Protein AF-A0A8H8MG47-F1 (afdb_monomer_lite)

Structure (mmCIF, N/CA/C/O backbone):
data_AF-A0A8H8MG47-F1
#
_entry.id   AF-A0A8H8MG47-F1
#
loop_
_atom_site.group_PDB
_atom_site.id
_atom_site.type_symbol
_atom_site.label_atom_id
_atom_site.label_alt_id
_atom_site.label_comp_id
_atom_site.label_asym_id
_atom_site.label_entity_id
_atom_site.label_seq_id
_atom_site.pdbx_PDB_ins_code
_atom_site.Cartn_x
_atom_site.Cartn_y
_atom_site.Cartn_z
_atom_site.occupancy
_atom_site.B_iso_or_equiv
_atom_site.auth_seq_id
_atom_site.auth_comp_id
_atom_site.auth_asym_id
_atom_site.auth_atom_id
_atom_site.pdbx_PDB_model_num
ATOM 1 N N . MET A 1 1 ? 45.224 46.228 -30.871 1.00 68.88 1 MET A N 1
ATOM 2 C CA . MET A 1 1 ? 44.628 44.873 -30.761 1.00 68.88 1 MET A CA 1
ATOM 3 C C . MET A 1 1 ? 45.272 44.019 -29.669 1.00 68.88 1 MET A C 1
ATOM 5 O O . MET A 1 1 ? 44.532 43.469 -28.867 1.00 68.88 1 MET A O 1
ATOM 9 N N . TYR A 1 2 ? 46.605 43.960 -29.563 1.00 72.31 2 TYR A N 1
ATOM 10 C CA . TYR A 1 2 ? 47.308 43.119 -28.576 1.00 72.31 2 TYR A CA 1
ATOM 11 C C . TYR A 1 2 ? 46.899 43.365 -27.104 1.00 72.31 2 TYR A C 1
ATOM 13 O O . TYR A 1 2 ? 46.642 42.419 -26.364 1.00 72.31 2 TYR A O 1
ATOM 21 N N . ASN A 1 3 ? 46.709 44.628 -26.699 1.00 82.50 3 ASN A N 1
ATOM 22 C CA . ASN A 1 3 ? 46.303 44.967 -25.325 1.00 82.50 3 ASN A CA 1
ATOM 23 C C . ASN A 1 3 ? 44.902 44.447 -24.946 1.00 82.50 3 ASN A C 1
ATOM 25 O O . ASN A 1 3 ? 44.686 44.065 -23.799 1.00 82.50 3 ASN A O 1
ATOM 29 N N . ASN A 1 4 ? 43.965 44.369 -25.899 1.00 82.62 4 ASN A N 1
ATOM 30 C CA . ASN A 1 4 ? 42.621 43.839 -25.635 1.00 82.62 4 ASN A CA 1
ATOM 31 C C . ASN A 1 4 ? 42.612 42.310 -25.522 1.00 82.62 4 ASN A C 1
ATOM 33 O O . ASN A 1 4 ? 41.868 41.777 -24.702 1.00 82.62 4 ASN A O 1
ATOM 37 N N . LEU A 1 5 ? 43.449 41.605 -26.294 1.00 85.25 5 LEU A N 1
ATOM 38 C CA . LEU A 1 5 ? 43.604 40.154 -26.138 1.00 85.25 5 LEU A CA 1
ATOM 39 C C . LEU A 1 5 ? 44.254 39.801 -24.798 1.00 85.25 5 LEU A C 1
ATOM 41 O O . LEU A 1 5 ? 43.763 38.915 -24.106 1.00 85.25 5 LEU A O 1
ATOM 45 N N . SER A 1 6 ? 45.304 40.528 -24.406 1.00 89.81 6 SER A N 1
ATOM 46 C CA . SER A 1 6 ? 45.971 40.320 -23.115 1.00 89.81 6 SER A CA 1
ATOM 47 C C . SER A 1 6 ? 45.007 40.526 -21.937 1.00 89.81 6 SER A C 1
ATOM 49 O O . SER A 1 6 ? 44.952 39.707 -21.021 1.00 89.81 6 SER A O 1
ATOM 51 N N . LYS A 1 7 ? 44.149 41.556 -22.002 1.00 92.50 7 LYS A N 1
ATOM 52 C CA . LYS A 1 7 ? 43.114 41.791 -20.985 1.00 92.50 7 LYS A CA 1
ATOM 53 C C . LYS A 1 7 ? 42.101 40.641 -20.900 1.00 92.50 7 LYS A C 1
ATOM 55 O O . LYS A 1 7 ? 41.867 40.133 -19.808 1.00 92.50 7 LYS A O 1
ATOM 60 N N . LYS A 1 8 ? 41.564 40.181 -22.038 1.00 92.56 8 LYS A N 1
ATOM 61 C CA . LYS A 1 8 ? 40.614 39.052 -22.074 1.00 92.56 8 LYS A CA 1
ATOM 62 C C . LYS A 1 8 ? 41.235 37.739 -21.589 1.00 92.56 8 LYS A C 1
ATOM 64 O O . LYS A 1 8 ? 40.569 36.967 -20.909 1.00 92.56 8 LYS A O 1
ATOM 69 N N . PHE A 1 9 ? 42.508 37.496 -21.896 1.00 93.06 9 PHE A N 1
ATOM 70 C CA . PHE A 1 9 ? 43.229 36.316 -21.416 1.00 93.06 9 PHE A CA 1
ATOM 71 C C . PHE A 1 9 ? 43.405 36.334 -19.889 1.00 93.06 9 PHE A C 1
ATOM 73 O O . PHE A 1 9 ? 43.187 35.322 -19.226 1.00 93.06 9 PHE A O 1
ATOM 80 N N . ASN A 1 10 ? 43.712 37.499 -19.312 1.00 93.81 10 ASN A N 1
ATOM 81 C CA . ASN A 1 10 ? 43.804 37.659 -17.860 1.00 93.81 10 ASN A CA 1
ATOM 82 C C . ASN A 1 10 ? 42.440 37.504 -17.164 1.00 93.81 10 ASN A C 1
ATOM 84 O O . ASN A 1 10 ? 42.363 36.895 -16.097 1.00 93.81 10 ASN A O 1
ATOM 88 N N . GLU A 1 11 ? 41.360 38.002 -17.771 1.00 94.56 11 GLU A N 1
ATOM 89 C CA . GLU A 1 11 ? 39.991 37.798 -17.277 1.00 94.56 11 GLU A CA 1
ATOM 90 C C . GLU A 1 11 ? 39.598 36.312 -17.310 1.00 94.56 11 GLU A C 1
ATOM 92 O O . GLU A 1 11 ? 39.100 35.789 -16.312 1.00 94.56 11 GLU A O 1
ATOM 97 N N . LEU A 1 12 ? 39.903 35.601 -18.402 1.00 94.50 12 LEU A N 1
ATOM 98 C CA . LEU A 1 12 ? 39.632 34.167 -18.528 1.00 94.50 12 LEU A CA 1
ATOM 99 C C . LEU A 1 12 ? 40.422 33.340 -17.504 1.00 94.50 12 LEU A C 1
ATOM 101 O O . LEU A 1 12 ? 39.848 32.477 -16.841 1.00 94.50 12 LEU A O 1
ATOM 105 N N . ASN A 1 13 ? 41.707 33.647 -17.305 1.00 92.00 13 ASN A N 1
ATOM 106 C CA . ASN A 1 13 ? 42.515 33.004 -16.266 1.00 92.00 13 ASN A CA 1
ATOM 107 C C . ASN A 1 13 ? 41.975 33.293 -14.860 1.00 92.00 13 ASN A C 1
ATOM 109 O O . ASN A 1 13 ? 41.979 32.406 -14.005 1.00 92.00 13 ASN A O 1
ATOM 113 N N . SER A 1 14 ? 41.457 34.500 -14.610 1.00 96.06 14 SER A N 1
ATOM 114 C CA . SER A 1 14 ? 40.820 34.832 -13.332 1.00 96.06 14 SER A CA 1
ATOM 115 C C . SER A 1 14 ? 39.565 33.990 -13.088 1.00 96.06 14 SER A C 1
ATOM 117 O O . SER A 1 14 ? 39.398 33.437 -12.000 1.00 96.06 14 SER A O 1
ATOM 119 N N . VAL A 1 15 ? 38.707 33.838 -14.102 1.00 94.25 15 VAL A N 1
ATOM 120 C CA . VAL A 1 15 ? 37.503 32.995 -14.022 1.00 94.25 15 VAL A CA 1
ATOM 121 C C . VAL A 1 15 ? 37.875 31.525 -13.833 1.00 94.25 15 VAL A C 1
ATOM 123 O O . VAL A 1 15 ? 37.314 30.869 -12.957 1.00 94.25 15 VAL A O 1
ATOM 126 N N . HIS A 1 16 ? 38.863 31.023 -14.578 1.00 93.62 16 HIS A N 1
ATOM 127 C CA . HIS A 1 16 ? 39.346 29.651 -14.439 1.00 93.62 16 HIS A CA 1
ATOM 128 C C . HIS A 1 16 ? 39.862 29.372 -13.021 1.00 93.62 16 HIS A C 1
ATOM 130 O O . HIS A 1 16 ? 39.465 28.391 -12.398 1.00 93.62 16 HIS A O 1
ATOM 136 N N . THR A 1 17 ? 40.656 30.289 -12.461 1.00 92.94 17 THR A N 1
ATOM 137 C CA . THR A 1 17 ? 41.190 30.163 -11.096 1.00 92.94 17 THR A CA 1
ATOM 138 C C . THR A 1 17 ? 40.074 30.185 -10.048 1.00 92.94 17 THR A C 1
ATOM 140 O O . THR A 1 17 ? 40.105 29.406 -9.095 1.00 92.94 17 THR A O 1
ATOM 143 N N . LYS A 1 18 ? 39.048 31.029 -10.224 1.00 94.25 18 LYS A N 1
ATOM 144 C CA . LYS A 1 18 ? 37.872 31.055 -9.337 1.00 94.25 18 LYS A CA 1
ATOM 145 C C . LYS A 1 18 ? 37.065 29.760 -9.406 1.00 94.25 18 LYS A C 1
ATOM 147 O O . LYS A 1 18 ? 36.691 29.238 -8.360 1.00 94.25 18 LYS A O 1
ATOM 152 N N . LEU A 1 19 ? 36.839 29.220 -10.604 1.00 91.38 19 LEU A N 1
ATOM 153 C CA . LEU A 1 19 ? 36.137 27.946 -10.787 1.00 91.38 19 LEU A CA 1
ATOM 154 C C . LEU A 1 19 ? 36.916 26.780 -10.178 1.00 91.38 19 LEU A C 1
ATOM 156 O O . LEU A 1 19 ? 36.342 25.970 -9.456 1.00 91.38 19 LEU A O 1
ATOM 160 N N . GLN A 1 20 ? 38.228 26.732 -10.405 1.00 92.75 20 GLN A N 1
ATOM 161 C CA . GLN A 1 20 ? 39.097 25.719 -9.816 1.00 92.75 20 GLN A CA 1
ATOM 162 C C . GLN A 1 20 ? 39.076 25.800 -8.283 1.00 92.75 20 GLN A C 1
ATOM 164 O O . GLN A 1 20 ? 38.937 24.780 -7.613 1.00 92.75 20 GLN A O 1
ATOM 169 N N . THR A 1 21 ? 39.128 27.011 -7.723 1.00 93.44 21 THR A N 1
ATOM 170 C CA . THR A 1 21 ? 39.057 27.228 -6.269 1.00 93.44 21 THR A CA 1
ATOM 171 C C . THR A 1 21 ? 37.697 26.812 -5.699 1.00 93.44 21 THR A C 1
ATOM 173 O O . THR A 1 21 ? 37.649 26.116 -4.687 1.00 93.44 21 THR A O 1
ATOM 176 N N . GLY A 1 22 ? 36.593 27.169 -6.365 1.00 93.75 22 GLY A N 1
ATOM 177 C CA . GLY A 1 22 ? 35.245 26.755 -5.967 1.00 93.75 22 GLY A CA 1
ATOM 178 C C . GLY A 1 22 ? 35.049 25.239 -6.019 1.00 93.75 22 GLY A C 1
ATOM 179 O O . GLY A 1 22 ? 34.474 24.661 -5.100 1.00 93.75 22 GLY A O 1
ATOM 180 N N . TYR A 1 23 ? 35.594 24.572 -7.040 1.00 91.75 23 TYR A N 1
ATOM 181 C CA . TYR A 1 23 ? 35.574 23.113 -7.138 1.00 91.75 23 TYR A CA 1
ATOM 182 C C . TYR A 1 23 ? 36.336 22.447 -5.982 1.00 91.75 23 TYR A C 1
ATOM 184 O O . TYR A 1 23 ? 35.824 21.510 -5.372 1.00 91.75 23 TYR A O 1
ATOM 192 N N . PHE A 1 24 ? 37.521 22.957 -5.627 1.00 94.38 24 PHE A N 1
ATOM 193 C CA . PHE A 1 24 ? 38.284 22.444 -4.483 1.00 94.38 24 PHE A CA 1
ATOM 194 C C . PHE A 1 24 ? 37.543 22.629 -3.153 1.00 94.38 24 PHE A C 1
ATOM 196 O O . PHE A 1 24 ? 37.484 21.687 -2.365 1.00 94.38 24 PHE A O 1
ATOM 203 N N . GLN A 1 25 ? 36.911 23.785 -2.927 1.00 91.56 25 GLN A N 1
ATOM 204 C CA . GLN A 1 25 ? 36.103 24.028 -1.724 1.00 91.56 25 GLN A CA 1
ATOM 205 C C . GLN A 1 25 ? 34.880 23.100 -1.647 1.00 91.56 25 GLN A C 1
ATOM 207 O O . GLN A 1 25 ? 34.557 22.563 -0.584 1.00 91.56 25 GLN A O 1
ATOM 212 N N . LEU A 1 26 ? 34.208 22.855 -2.776 1.00 91.44 26 LEU A N 1
ATOM 213 C CA . LEU A 1 26 ? 33.082 21.921 -2.837 1.00 91.44 26 LEU A CA 1
ATOM 214 C C . LEU A 1 26 ? 33.531 20.479 -2.541 1.00 91.44 26 LEU A C 1
ATOM 216 O O . LEU A 1 26 ? 32.861 19.738 -1.823 1.00 91.44 26 LEU A O 1
ATOM 220 N N . LEU A 1 27 ? 34.693 20.081 -3.060 1.00 92.50 27 LEU A N 1
ATOM 221 C CA . LEU A 1 27 ? 35.255 18.754 -2.821 1.00 92.50 27 LEU A CA 1
ATOM 222 C C . LEU A 1 27 ? 35.674 18.568 -1.354 1.00 92.50 27 LEU A C 1
ATOM 224 O O . LEU A 1 27 ? 35.433 17.513 -0.766 1.00 92.50 27 LEU A O 1
ATOM 228 N N . GLU A 1 28 ? 36.260 19.598 -0.744 1.00 94.38 28 GLU A N 1
ATOM 229 C CA . GLU A 1 28 ? 36.663 19.592 0.663 1.00 94.38 28 GLU A CA 1
ATOM 230 C C . GLU A 1 28 ? 35.451 19.507 1.601 1.00 94.38 28 GLU A C 1
ATOM 232 O O . GLU A 1 28 ? 35.419 18.658 2.495 1.00 94.38 28 GLU A O 1
ATOM 237 N N . THR A 1 29 ? 34.399 20.290 1.341 1.00 92.31 29 THR A N 1
ATOM 238 C CA . THR A 1 29 ? 33.142 20.224 2.109 1.00 92.31 29 THR A CA 1
ATOM 239 C C . THR A 1 29 ? 32.438 18.873 1.960 1.00 92.31 29 THR A C 1
ATOM 241 O O . THR A 1 29 ? 31.947 18.319 2.948 1.00 92.31 29 THR A O 1
ATOM 244 N N . HIS A 1 30 ? 32.439 18.282 0.761 1.00 91.69 30 HIS A N 1
ATOM 245 C CA . HIS A 1 30 ? 31.907 16.937 0.542 1.00 91.69 30 HIS A CA 1
ATOM 246 C C . HIS A 1 30 ? 32.690 15.870 1.327 1.00 91.69 30 HIS A C 1
ATOM 248 O O . HIS A 1 30 ? 32.088 15.028 1.999 1.00 91.69 30 HIS A O 1
ATOM 254 N N . ASN A 1 31 ? 34.025 15.918 1.297 1.00 92.25 31 ASN A N 1
ATOM 255 C CA . ASN A 1 31 ? 34.874 14.978 2.035 1.00 92.25 31 ASN A CA 1
ATOM 256 C C . ASN A 1 31 ? 34.710 15.115 3.555 1.00 92.25 31 ASN A C 1
ATOM 258 O O . ASN A 1 31 ? 34.648 14.106 4.262 1.00 92.25 31 ASN A O 1
ATOM 262 N N . GLN A 1 32 ? 34.567 16.342 4.058 1.00 93.31 32 GLN A N 1
ATOM 263 C CA . GLN A 1 32 ? 34.290 16.598 5.469 1.00 93.31 32 GLN A CA 1
ATOM 264 C C . GLN A 1 32 ? 32.941 15.998 5.896 1.00 93.31 32 GLN A C 1
ATOM 266 O O . GLN A 1 32 ? 32.869 15.281 6.896 1.00 93.31 32 GLN A O 1
ATOM 271 N N . LYS A 1 33 ? 31.891 16.173 5.086 1.00 89.75 33 LYS A N 1
ATOM 272 C CA . LYS A 1 33 ? 30.570 15.582 5.350 1.00 89.75 33 LYS A CA 1
ATOM 273 C C . LYS A 1 33 ? 30.591 14.049 5.309 1.00 89.75 33 LYS A C 1
ATOM 275 O O . LYS A 1 33 ? 29.915 13.395 6.102 1.00 89.75 33 LYS A O 1
ATOM 280 N N . GLN A 1 34 ? 31.392 13.446 4.425 1.00 88.38 34 GLN A N 1
ATOM 281 C CA . GLN A 1 34 ? 31.594 11.992 4.431 1.00 88.38 34 GLN A CA 1
ATOM 282 C C . GLN A 1 34 ? 32.291 11.501 5.703 1.00 88.38 34 GLN A C 1
ATOM 284 O O . GLN A 1 34 ? 31.900 10.467 6.252 1.00 88.38 34 GLN A O 1
ATOM 289 N N . LYS A 1 35 ? 33.288 12.241 6.195 1.00 94.81 35 LYS A N 1
ATOM 290 C CA . LYS A 1 35 ? 33.984 11.924 7.445 1.00 94.81 35 LYS A CA 1
ATOM 291 C C . LYS A 1 35 ? 33.028 11.955 8.642 1.00 94.81 35 LYS A C 1
ATOM 293 O O . LYS A 1 35 ? 33.004 10.999 9.414 1.00 94.81 35 LYS A O 1
ATOM 298 N N . GLU A 1 36 ? 32.191 12.986 8.742 1.00 92.31 36 GLU A N 1
ATOM 299 C CA . GLU A 1 36 ? 31.167 13.111 9.791 1.00 92.31 36 GLU A CA 1
ATOM 300 C C . GLU A 1 36 ? 30.150 11.961 9.745 1.00 92.31 36 GLU A C 1
ATOM 302 O O . GLU A 1 36 ? 29.851 11.348 10.771 1.00 92.31 36 GLU A O 1
ATOM 307 N N . ASN A 1 37 ? 29.679 11.588 8.551 1.00 88.62 37 ASN A N 1
ATOM 308 C CA . ASN A 1 37 ? 28.780 10.444 8.384 1.00 88.62 37 ASN A CA 1
ATOM 309 C C . ASN A 1 37 ? 29.429 9.121 8.831 1.00 88.62 37 ASN A C 1
ATOM 311 O O . ASN A 1 37 ? 28.786 8.302 9.491 1.00 88.62 37 ASN A O 1
ATOM 315 N N . MET A 1 38 ? 30.707 8.901 8.507 1.00 92.44 38 MET A N 1
ATOM 316 C CA . MET A 1 38 ? 31.443 7.706 8.938 1.00 92.44 38 MET A CA 1
ATOM 317 C C . MET A 1 38 ? 31.629 7.649 10.459 1.00 92.44 38 MET A C 1
ATOM 319 O O . MET A 1 38 ? 31.544 6.571 11.059 1.00 92.44 38 MET A O 1
ATOM 323 N N . GLU A 1 39 ? 31.830 8.797 11.101 1.00 94.25 39 GLU A N 1
ATOM 324 C CA . GLU A 1 39 ? 31.921 8.900 12.556 1.00 94.25 39 GLU A CA 1
ATOM 325 C C . GLU A 1 39 ? 30.572 8.600 13.231 1.00 94.25 39 GLU A C 1
ATOM 327 O O . GLU A 1 39 ? 30.517 7.809 14.177 1.00 94.25 39 GLU A O 1
ATOM 332 N N . GLN A 1 40 ? 29.462 9.112 12.687 1.00 88.88 40 GLN A N 1
ATOM 333 C CA . GLN A 1 40 ? 28.110 8.793 13.165 1.00 88.88 40 GLN A CA 1
ATOM 334 C C . GLN A 1 40 ? 27.781 7.300 13.036 1.00 88.88 40 GLN A C 1
ATOM 336 O O . GLN A 1 40 ? 27.268 6.695 13.981 1.00 88.88 40 GLN A O 1
ATOM 341 N N . ILE A 1 41 ? 28.127 6.675 11.904 1.00 89.81 41 ILE A N 1
ATOM 342 C CA . ILE A 1 41 ? 27.959 5.227 11.700 1.00 89.81 41 ILE A CA 1
ATOM 343 C C . ILE A 1 41 ? 28.773 4.442 12.733 1.00 89.81 41 ILE A C 1
ATOM 345 O O . ILE A 1 41 ? 28.287 3.453 13.286 1.00 89.81 41 ILE A O 1
ATOM 349 N N . THR A 1 42 ? 30.000 4.877 13.016 1.00 93.38 42 THR A N 1
ATOM 350 C CA . THR A 1 42 ? 30.861 4.229 14.013 1.00 93.38 42 THR A CA 1
ATOM 351 C C . THR A 1 42 ? 30.268 4.359 15.415 1.00 93.38 42 THR A C 1
ATOM 353 O O . THR A 1 42 ? 30.189 3.368 16.139 1.00 93.38 42 THR A O 1
ATOM 356 N N . LYS A 1 43 ? 29.747 5.538 15.777 1.00 92.06 43 LYS A N 1
ATOM 357 C CA . LYS A 1 43 ? 29.057 5.770 17.054 1.00 92.06 43 LYS A CA 1
ATOM 358 C C . LYS A 1 43 ? 27.818 4.883 17.208 1.00 92.06 43 LYS A C 1
ATOM 360 O O . LYS A 1 43 ? 27.652 4.252 18.252 1.00 92.06 43 LYS A O 1
ATOM 365 N N . LEU A 1 44 ? 26.995 4.768 16.162 1.00 89.81 44 LEU A N 1
ATOM 366 C CA . LEU A 1 44 ? 25.827 3.881 16.142 1.00 89.81 44 LEU A CA 1
ATOM 367 C C . LEU A 1 44 ? 26.222 2.411 16.304 1.00 89.81 44 LEU A C 1
ATOM 369 O O . LEU A 1 44 ? 25.627 1.707 17.117 1.00 89.81 44 LEU A O 1
ATOM 373 N N . LYS A 1 45 ? 27.261 1.949 15.596 1.00 90.94 45 LYS A N 1
ATOM 374 C CA . LYS A 1 45 ? 27.787 0.585 15.763 1.00 90.94 45 LYS A CA 1
ATOM 375 C C . LYS A 1 45 ? 28.216 0.325 17.204 1.00 90.94 45 LYS A C 1
ATOM 377 O O . LYS A 1 45 ? 27.838 -0.699 17.761 1.00 90.94 45 LYS A O 1
ATOM 382 N N . THR A 1 46 ? 28.938 1.251 17.829 1.00 87.19 46 THR A N 1
ATOM 383 C CA . THR A 1 46 ? 29.360 1.113 19.230 1.00 87.19 46 THR A CA 1
ATOM 384 C C . THR A 1 46 ? 28.166 1.071 20.188 1.00 87.19 46 THR A C 1
ATOM 386 O O . THR A 1 46 ? 28.157 0.260 21.109 1.00 87.19 46 THR A O 1
ATOM 389 N N . MET A 1 47 ? 27.122 1.877 19.961 1.00 83.62 47 MET A N 1
ATOM 390 C CA . MET A 1 47 ? 25.885 1.817 20.757 1.00 83.62 47 MET A CA 1
ATOM 391 C C . MET A 1 47 ? 25.154 0.476 20.604 1.00 83.62 47 MET A C 1
ATOM 393 O O . MET A 1 47 ? 24.675 -0.080 21.593 1.00 83.62 47 MET A O 1
ATOM 397 N N . ILE A 1 48 ? 25.110 -0.078 19.390 1.00 80.00 48 ILE A N 1
ATOM 398 C CA . ILE A 1 48 ? 24.532 -1.403 19.129 1.00 80.00 48 ILE A CA 1
ATOM 399 C C . ILE A 1 48 ? 25.354 -2.484 19.843 1.00 80.00 48 ILE A C 1
ATOM 401 O O . ILE A 1 48 ? 24.809 -3.273 20.605 1.00 80.00 48 ILE A O 1
ATOM 405 N N . VAL A 1 49 ? 26.678 -2.498 19.688 1.00 80.31 49 VAL A N 1
ATOM 406 C CA . VAL A 1 49 ? 27.522 -3.506 20.354 1.00 80.31 49 VAL A CA 1
ATOM 407 C C . VAL A 1 49 ? 27.425 -3.406 21.882 1.00 80.31 49 VAL A C 1
ATOM 409 O O . VAL A 1 49 ? 27.327 -4.431 22.553 1.00 80.31 49 VAL A O 1
ATOM 412 N N . ASN A 1 50 ? 27.375 -2.194 22.442 1.00 72.50 50 ASN A N 1
ATOM 413 C CA . ASN A 1 50 ? 27.246 -1.992 23.887 1.00 72.50 50 ASN A CA 1
ATOM 414 C C . ASN A 1 50 ? 25.860 -2.355 24.440 1.00 72.50 50 ASN A C 1
ATOM 416 O O . ASN A 1 50 ? 25.756 -2.751 25.599 1.00 72.50 50 ASN A O 1
ATOM 420 N N . SER A 1 51 ? 24.797 -2.234 23.642 1.00 73.19 51 SER A N 1
ATOM 421 C CA . SER A 1 51 ? 23.461 -2.700 24.042 1.00 73.19 51 SER A CA 1
ATOM 422 C C . SER A 1 51 ? 23.356 -4.226 23.998 1.00 73.19 51 SER A C 1
ATOM 424 O O . SER A 1 51 ? 22.752 -4.815 24.892 1.00 73.19 51 SER A O 1
ATOM 426 N N . PHE A 1 52 ? 24.028 -4.880 23.046 1.00 65.12 52 PHE A N 1
ATOM 427 C CA . PHE A 1 52 ? 24.096 -6.343 22.982 1.00 65.12 52 PHE A CA 1
ATOM 428 C C . PHE A 1 52 ? 25.003 -6.963 24.057 1.00 65.12 52 PHE A C 1
ATOM 430 O O . PHE A 1 52 ? 24.665 -8.005 24.615 1.00 65.12 52 PHE A O 1
ATOM 437 N N . SER A 1 53 ? 26.133 -6.337 24.402 1.00 51.25 53 SER A N 1
ATOM 438 C CA . SER A 1 53 ? 27.077 -6.908 25.377 1.00 51.25 53 SER A CA 1
ATOM 439 C C . SER A 1 53 ? 26.589 -6.842 26.828 1.00 51.25 53 SER A C 1
ATOM 441 O O . SER A 1 53 ? 27.048 -7.617 27.665 1.00 51.25 53 SER A O 1
ATOM 443 N N . LYS A 1 54 ? 25.624 -5.967 27.138 1.00 54.47 54 LYS A N 1
ATOM 444 C CA . LYS A 1 54 ? 25.098 -5.785 28.501 1.00 54.47 54 LYS A CA 1
ATOM 445 C C . LYS A 1 54 ? 23.906 -6.699 28.841 1.00 54.47 54 LYS A C 1
ATOM 447 O O . LYS A 1 54 ? 23.465 -6.691 29.985 1.00 54.47 54 LYS A O 1
ATOM 452 N N . GLY A 1 55 ? 23.401 -7.487 27.883 1.00 44.94 55 GLY A N 1
ATOM 453 C CA . GLY A 1 55 ? 22.138 -8.236 28.007 1.00 44.94 55 GLY A CA 1
ATOM 454 C C . GLY A 1 55 ? 22.226 -9.765 28.110 1.00 44.94 55 GLY A C 1
ATOM 455 O O . GLY A 1 55 ? 21.189 -10.413 28.238 1.00 44.94 55 GLY A O 1
ATOM 456 N N . HIS A 1 56 ? 23.413 -10.377 28.065 1.00 41.88 56 HIS A N 1
ATOM 457 C CA . HIS A 1 56 ? 23.538 -11.843 28.044 1.00 41.88 56 HIS A CA 1
ATOM 458 C C . HIS A 1 56 ? 24.435 -12.384 29.160 1.00 41.88 56 HIS A C 1
ATOM 460 O O . HIS A 1 56 ? 25.517 -12.909 28.921 1.00 41.88 56 HIS A O 1
ATOM 466 N N . SER A 1 57 ? 23.931 -12.315 30.391 1.00 42.59 57 SER A N 1
ATOM 467 C CA . SER A 1 57 ? 24.206 -13.355 31.386 1.00 42.59 57 SER A CA 1
ATOM 468 C C . SER A 1 57 ? 22.912 -14.141 31.578 1.00 42.59 57 SER A C 1
ATOM 470 O O . SER A 1 57 ? 22.086 -13.822 32.428 1.00 42.59 57 SER A O 1
ATOM 472 N N . ILE A 1 58 ? 22.678 -15.109 30.691 1.00 45.03 58 ILE A N 1
ATOM 473 C CA . ILE A 1 58 ? 21.552 -16.037 30.802 1.00 45.03 58 ILE A CA 1
ATOM 474 C C . ILE A 1 58 ? 22.008 -17.142 31.756 1.00 45.03 58 ILE A C 1
ATOM 476 O O . ILE A 1 58 ? 22.719 -18.067 31.365 1.00 45.03 58 ILE A O 1
ATOM 480 N N . ALA A 1 59 ? 21.641 -17.012 33.032 1.00 40.03 59 ALA A N 1
ATOM 481 C CA . ALA A 1 59 ? 21.712 -18.113 33.979 1.00 40.03 59 ALA A CA 1
ATOM 482 C C . ALA A 1 59 ? 20.683 -19.167 33.550 1.00 40.03 59 ALA A C 1
ATOM 484 O O . ALA A 1 59 ? 19.479 -18.923 33.552 1.00 40.03 59 ALA A O 1
ATOM 485 N N . ASN A 1 60 ? 21.182 -20.319 33.118 1.00 27.83 60 ASN A N 1
ATOM 486 C CA . ASN A 1 60 ? 20.387 -21.429 32.618 1.00 27.83 60 ASN A CA 1
ATOM 487 C C . ASN A 1 60 ? 19.745 -22.163 33.812 1.00 27.83 60 ASN A C 1
ATOM 489 O O . ASN A 1 60 ? 20.333 -23.089 34.367 1.00 27.83 60 ASN A O 1
ATOM 493 N N . THR A 1 61 ? 18.565 -21.732 34.257 1.00 36.53 61 THR A N 1
ATOM 494 C CA . THR A 1 61 ? 17.740 -22.497 35.203 1.00 36.53 61 THR A CA 1
ATOM 495 C C . THR A 1 61 ? 16.816 -23.428 34.427 1.00 36.53 61 THR A C 1
ATOM 497 O O . THR A 1 61 ? 15.786 -23.036 33.886 1.00 36.53 61 THR A O 1
ATOM 500 N N . SER A 1 62 ? 17.206 -24.697 34.363 1.00 31.78 62 SER A N 1
ATOM 501 C CA . SER A 1 62 ? 16.396 -25.789 33.832 1.00 31.78 62 SER A CA 1
ATOM 502 C C . SER A 1 62 ? 15.241 -26.119 34.784 1.00 31.78 62 SER A C 1
ATOM 504 O O . SER A 1 62 ? 15.478 -26.634 35.876 1.00 31.78 62 SER A O 1
ATOM 506 N N . HIS A 1 63 ? 13.999 -25.874 34.358 1.00 31.12 63 HIS A N 1
ATOM 507 C CA . HIS A 1 63 ? 12.802 -26.434 34.989 1.00 31.12 63 HIS A CA 1
ATOM 508 C C . HIS A 1 63 ? 12.257 -27.592 34.152 1.00 31.12 63 HIS A C 1
ATOM 510 O O . HIS A 1 63 ? 11.879 -27.426 32.995 1.00 31.12 63 HIS A O 1
ATOM 516 N N . THR A 1 64 ? 12.212 -28.770 34.766 1.00 33.22 64 THR A N 1
ATOM 517 C CA . THR A 1 64 ? 11.550 -29.968 34.249 1.00 33.22 64 THR A CA 1
ATOM 518 C C . THR A 1 64 ? 10.063 -29.877 34.590 1.00 33.22 64 THR A C 1
ATOM 520 O O . THR A 1 64 ? 9.702 -29.912 35.765 1.00 33.22 64 THR A O 1
ATOM 523 N N . THR A 1 65 ? 9.187 -29.757 33.592 1.00 36.84 65 THR A N 1
ATOM 524 C CA . THR A 1 65 ? 7.731 -29.791 33.803 1.00 36.84 65 THR A CA 1
ATOM 525 C C . THR A 1 65 ? 7.210 -31.189 33.477 1.00 36.84 65 THR A C 1
ATOM 527 O O . THR A 1 65 ? 7.267 -31.637 32.334 1.00 36.84 65 THR A O 1
ATOM 530 N N . ALA A 1 66 ? 6.734 -31.897 34.502 1.00 32.66 66 ALA A N 1
ATOM 531 C CA . ALA A 1 66 ? 6.064 -33.182 34.360 1.00 32.66 66 ALA A CA 1
ATOM 532 C C . ALA A 1 66 ? 4.670 -32.972 33.751 1.00 32.66 66 ALA A C 1
ATOM 534 O O . ALA A 1 66 ? 3.810 -32.321 34.343 1.00 32.66 66 ALA A O 1
ATOM 535 N N . ASN A 1 67 ? 4.466 -33.524 32.557 1.00 28.58 67 ASN A N 1
ATOM 536 C CA . ASN A 1 67 ? 3.196 -33.491 31.846 1.00 28.58 67 ASN A CA 1
ATOM 537 C C . ASN A 1 67 ? 2.218 -34.474 32.510 1.00 28.58 67 ASN A C 1
ATOM 539 O O . ASN A 1 67 ? 2.457 -35.681 32.512 1.00 28.58 67 ASN A O 1
ATOM 543 N N . THR A 1 68 ? 1.120 -33.967 33.067 1.00 34.06 68 THR A N 1
ATOM 544 C CA . THR A 1 68 ? -0.030 -34.781 33.479 1.00 34.06 68 THR A CA 1
ATOM 545 C C . THR A 1 68 ? -1.053 -34.775 32.349 1.00 34.06 68 THR A C 1
ATOM 547 O O . THR A 1 68 ? -1.535 -33.733 31.916 1.00 34.06 68 THR A O 1
ATOM 550 N N . SER A 1 69 ? -1.345 -35.962 31.827 1.00 32.06 69 SER A N 1
ATOM 551 C CA . SER A 1 69 ? -2.301 -36.199 30.751 1.00 32.06 69 SER A CA 1
ATOM 552 C C . SER A 1 69 ? -3.739 -36.180 31.274 1.00 32.06 69 SER A C 1
ATOM 554 O O . SER A 1 69 ? -4.099 -37.034 32.083 1.00 32.06 69 SER A O 1
ATOM 556 N N . PHE A 1 70 ? -4.579 -35.289 30.743 1.00 30.81 70 PHE A N 1
ATOM 557 C CA . PHE A 1 70 ? -6.033 -35.458 30.744 1.00 30.81 70 PHE A CA 1
ATOM 558 C C . PHE A 1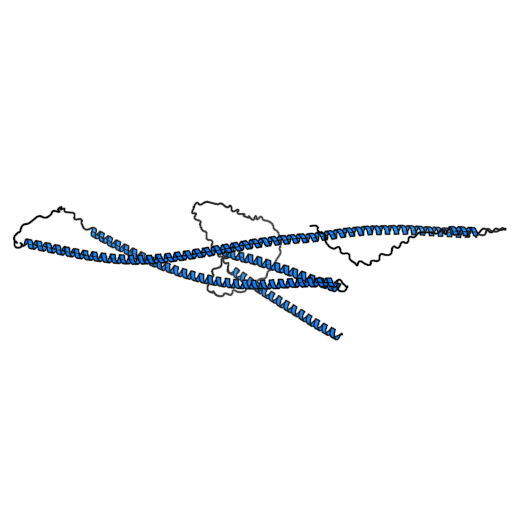 70 ? -6.521 -35.664 29.309 1.00 30.81 70 PHE A C 1
ATOM 560 O O . PHE A 1 70 ? -6.283 -34.845 28.424 1.00 30.81 70 PHE A O 1
ATOM 567 N N . SER A 1 71 ? -7.180 -36.802 29.099 1.00 33.28 71 SER A N 1
ATOM 568 C CA . SER A 1 71 ? -7.829 -37.188 27.851 1.00 33.28 71 SER A CA 1
ATOM 569 C C . SER A 1 71 ? -9.191 -36.504 27.753 1.00 33.28 71 SER A C 1
ATOM 571 O O . SER A 1 71 ? -10.037 -36.686 28.626 1.00 33.28 71 SER A O 1
ATOM 573 N N . THR A 1 72 ? -9.415 -35.741 26.686 1.00 33.19 72 THR A N 1
ATOM 574 C CA . THR A 1 72 ? -10.760 -35.440 26.181 1.00 33.19 72 THR A CA 1
ATOM 575 C C . THR A 1 72 ? -10.767 -35.666 24.677 1.00 33.19 72 THR A C 1
ATOM 577 O O . THR A 1 72 ? -10.000 -35.078 23.919 1.00 33.19 72 THR A O 1
ATOM 580 N N . THR A 1 73 ? -11.607 -36.605 24.266 1.00 41.16 73 THR A N 1
ATOM 581 C CA . THR A 1 73 ? -11.780 -37.072 22.897 1.00 41.16 73 THR A CA 1
ATOM 582 C C . THR A 1 73 ? -12.459 -35.982 22.074 1.00 41.16 73 THR A C 1
ATOM 584 O O . THR A 1 73 ? -13.649 -35.737 22.255 1.00 41.16 73 THR A O 1
ATOM 587 N N . ASN A 1 74 ? -11.739 -35.336 21.154 1.00 30.02 74 ASN A N 1
ATOM 588 C CA . ASN A 1 74 ? -12.391 -34.619 20.063 1.00 30.02 74 ASN A CA 1
ATOM 589 C C . ASN A 1 74 ? -11.528 -34.610 18.791 1.00 30.02 74 ASN A C 1
ATOM 591 O O . ASN A 1 74 ? -10.465 -34.003 18.738 1.00 30.02 74 ASN A O 1
ATOM 595 N N . THR A 1 75 ? -12.015 -35.363 17.806 1.00 32.22 75 THR A N 1
ATOM 596 C CA . THR A 1 75 ? -11.832 -35.265 16.351 1.00 32.22 75 THR A CA 1
ATOM 597 C C . THR A 1 75 ? -10.496 -34.712 15.831 1.00 32.22 75 THR A C 1
ATOM 599 O O . THR A 1 75 ? -10.287 -33.513 15.676 1.00 32.22 75 THR A O 1
ATOM 602 N N . SER A 1 76 ? -9.607 -35.635 15.472 1.00 28.59 76 SER A N 1
ATOM 603 C CA . SER A 1 76 ? -8.318 -35.402 14.825 1.00 28.59 76 SER A CA 1
ATOM 604 C C . SER A 1 76 ? -8.453 -35.117 13.320 1.00 28.59 76 SER A C 1
ATOM 606 O O . SER A 1 76 ? -8.819 -36.013 12.559 1.00 28.59 76 SER A O 1
ATOM 608 N N . TYR A 1 77 ? -8.043 -33.927 12.872 1.00 29.03 77 TYR A N 1
ATOM 609 C CA . TYR A 1 77 ? -7.443 -33.743 11.545 1.00 29.03 77 TYR A CA 1
ATOM 610 C C . TYR A 1 77 ? -5.924 -33.889 11.690 1.00 29.03 77 TYR A C 1
ATOM 612 O O . TYR A 1 77 ? -5.277 -33.096 12.370 1.00 29.03 77 TYR A O 1
ATOM 620 N N . SER A 1 78 ? -5.356 -34.935 11.087 1.00 28.55 78 SER A N 1
ATOM 621 C CA . SER A 1 78 ? -3.909 -35.154 11.040 1.00 28.55 78 SER A CA 1
ATOM 622 C C . SER A 1 78 ? -3.343 -34.494 9.782 1.00 28.55 78 SER A C 1
ATOM 624 O O . SER A 1 78 ? -3.602 -34.955 8.673 1.00 28.55 78 SER A O 1
ATOM 626 N N . ALA A 1 79 ? -2.583 -33.409 9.947 1.00 35.19 79 ALA A N 1
ATOM 627 C CA . ALA A 1 79 ? -1.647 -32.931 8.935 1.00 35.19 79 ALA A CA 1
ATOM 628 C C . ALA A 1 79 ? -0.261 -33.472 9.305 1.00 35.19 79 ALA A C 1
ATOM 630 O O . ALA A 1 79 ? 0.311 -33.110 10.334 1.00 35.19 79 ALA A O 1
ATOM 631 N N . ALA A 1 80 ? 0.239 -34.400 8.491 1.00 30.55 80 ALA A N 1
ATOM 632 C CA . ALA A 1 80 ? 1.555 -34.998 8.646 1.00 30.55 80 ALA A CA 1
ATOM 633 C C . ALA A 1 80 ? 2.638 -33.925 8.463 1.00 30.55 80 ALA A C 1
ATOM 635 O O . ALA A 1 80 ? 2.806 -33.384 7.373 1.00 30.55 80 ALA A O 1
ATOM 636 N N . ASN A 1 81 ? 3.370 -33.626 9.536 1.00 30.19 81 ASN A N 1
ATOM 637 C CA . ASN A 1 81 ? 4.541 -32.762 9.489 1.00 30.19 81 ASN A CA 1
ATOM 638 C C . ASN A 1 81 ? 5.777 -33.642 9.271 1.00 30.19 81 ASN A C 1
ATOM 640 O O . ASN A 1 81 ? 6.160 -34.429 10.138 1.00 30.19 81 ASN A O 1
ATOM 644 N N . THR A 1 82 ? 6.372 -33.544 8.087 1.00 31.61 82 THR A N 1
ATOM 645 C CA . THR A 1 82 ? 7.599 -34.243 7.704 1.00 31.61 82 THR A CA 1
ATOM 646 C C . THR A 1 82 ? 8.800 -33.547 8.345 1.00 31.61 82 THR A C 1
ATOM 648 O O . THR A 1 82 ? 9.214 -32.469 7.925 1.00 31.61 82 THR A O 1
ATOM 651 N N . SER A 1 83 ? 9.379 -34.164 9.373 1.00 31.73 83 SER A N 1
ATOM 652 C CA . SER A 1 83 ? 10.639 -33.726 9.980 1.00 31.73 83 SER A CA 1
ATOM 653 C C . SER A 1 83 ? 11.819 -34.229 9.142 1.00 31.73 83 SER A C 1
ATOM 655 O O . SER A 1 83 ? 12.073 -35.432 9.094 1.00 31.73 83 SER A O 1
ATOM 657 N N . HIS A 1 84 ? 12.572 -33.330 8.507 1.00 29.72 84 HIS A N 1
ATOM 658 C CA . HIS A 1 84 ? 13.887 -33.660 7.954 1.00 29.72 84 HIS A CA 1
ATOM 659 C C . HIS A 1 84 ? 14.962 -33.469 9.030 1.00 29.72 84 HIS A C 1
ATOM 661 O O . HIS A 1 84 ? 15.292 -32.346 9.406 1.00 29.72 84 HIS A O 1
ATOM 667 N N . THR A 1 85 ? 15.517 -34.579 9.516 1.00 29.22 85 THR A N 1
ATOM 668 C CA . THR A 1 85 ? 16.703 -34.603 10.379 1.00 29.22 85 THR A CA 1
ATOM 669 C C . THR A 1 85 ? 17.941 -34.783 9.501 1.00 29.22 85 THR A C 1
ATOM 671 O O . THR A 1 85 ? 18.158 -35.862 8.951 1.00 29.22 85 THR A O 1
ATOM 674 N N . THR A 1 86 ? 18.771 -33.749 9.360 1.00 34.75 86 THR A N 1
ATOM 675 C CA . THR A 1 86 ? 20.063 -33.862 8.666 1.00 34.75 86 THR A CA 1
ATOM 676 C C . THR A 1 86 ? 21.112 -34.381 9.648 1.00 34.75 86 THR A C 1
ATOM 678 O O . THR A 1 86 ? 21.609 -33.645 10.500 1.00 34.75 86 THR A O 1
ATOM 681 N N . ALA A 1 87 ? 21.424 -35.674 9.559 1.00 30.06 87 ALA A N 1
ATOM 682 C CA . ALA A 1 87 ? 22.491 -36.309 10.322 1.00 30.06 87 ALA A CA 1
ATOM 683 C C . ALA A 1 87 ? 23.861 -35.963 9.711 1.00 30.06 87 ALA A C 1
ATOM 685 O O . ALA A 1 87 ? 24.173 -36.356 8.588 1.00 30.06 87 ALA A O 1
ATOM 686 N N . ASN A 1 88 ? 24.691 -35.236 10.462 1.00 30.58 88 ASN A N 1
ATOM 687 C CA . ASN A 1 88 ? 26.093 -35.019 10.116 1.00 30.58 88 ASN A CA 1
ATOM 688 C C . ASN A 1 88 ? 26.897 -36.288 10.410 1.00 30.58 88 ASN A C 1
ATOM 690 O O . ASN A 1 88 ? 27.088 -36.671 11.564 1.00 30.58 88 ASN A O 1
ATOM 694 N N . THR A 1 89 ? 27.386 -36.921 9.347 1.00 32.91 89 THR A N 1
ATOM 695 C CA . THR A 1 89 ? 28.270 -38.085 9.425 1.00 32.91 89 THR A CA 1
ATOM 696 C C . THR A 1 89 ? 29.715 -37.605 9.516 1.00 32.91 89 THR A C 1
ATOM 698 O O . THR A 1 89 ? 30.257 -37.045 8.566 1.00 32.91 89 THR A O 1
ATOM 701 N N . SER A 1 90 ? 30.350 -37.828 10.661 1.00 41.25 90 SER A N 1
ATOM 702 C CA . SER A 1 90 ? 31.791 -37.696 10.856 1.00 41.25 90 SER A CA 1
ATOM 703 C C . SER A 1 90 ? 32.488 -39.025 10.546 1.00 41.25 90 SER A C 1
ATOM 705 O O . SER A 1 90 ? 32.049 -40.087 10.988 1.00 41.25 90 SER A O 1
ATOM 707 N N . LYS A 1 91 ? 33.610 -38.976 9.817 1.00 33.66 91 LYS A N 1
ATOM 708 C CA . LYS A 1 91 ? 34.637 -40.032 9.819 1.00 33.66 91 LYS A CA 1
ATOM 709 C C . LYS A 1 91 ? 36.055 -39.438 9.695 1.00 33.66 91 LYS A C 1
ATOM 711 O O . LYS A 1 91 ? 36.184 -38.321 9.199 1.00 33.66 91 LYS A O 1
ATOM 716 N N . PRO A 1 92 ? 37.092 -40.143 10.199 1.00 44.88 92 PRO A N 1
ATOM 717 C CA . PRO A 1 92 ? 38.342 -39.543 10.675 1.00 44.88 92 PRO A CA 1
ATOM 718 C C . PRO A 1 92 ? 39.571 -39.837 9.786 1.00 44.88 92 PRO A C 1
ATOM 720 O O . PRO A 1 92 ? 39.468 -40.599 8.830 1.00 44.88 92 PRO A O 1
ATOM 723 N N . GLN A 1 93 ? 40.736 -39.337 10.251 1.00 32.59 93 GLN A N 1
ATOM 724 C CA . GLN A 1 93 ? 42.125 -39.751 9.933 1.00 32.59 93 GLN A CA 1
ATOM 725 C C . GLN A 1 93 ? 42.702 -39.233 8.590 1.00 32.59 93 GLN A C 1
ATOM 727 O O . GLN A 1 93 ? 42.012 -39.244 7.588 1.00 32.59 93 GLN A O 1
ATOM 732 N N . LEU A 1 94 ? 43.943 -38.738 8.442 1.00 32.47 94 LEU A N 1
ATOM 733 C CA . LEU A 1 94 ? 45.222 -38.877 9.161 1.00 32.47 94 LEU A CA 1
ATOM 734 C C . LEU A 1 94 ? 46.130 -37.646 8.908 1.00 32.47 94 LEU A C 1
ATOM 736 O O . LEU A 1 94 ? 46.061 -37.003 7.866 1.00 32.47 94 LEU A O 1
ATOM 740 N N . GLN A 1 95 ? 47.026 -37.380 9.860 1.00 39.03 95 GLN A N 1
ATOM 741 C CA . GLN A 1 95 ? 48.205 -36.495 9.782 1.00 39.03 95 GLN A CA 1
ATOM 742 C C . GLN A 1 95 ? 49.442 -37.315 9.317 1.00 39.03 95 GLN A C 1
ATOM 744 O O . GLN A 1 95 ? 49.376 -38.541 9.454 1.00 39.03 95 GLN A O 1
ATOM 749 N N . PRO A 1 96 ? 50.578 -36.724 8.843 1.00 48.25 96 PRO A N 1
ATOM 750 C CA . PRO A 1 96 ? 51.536 -36.085 9.776 1.00 48.25 96 PRO A CA 1
ATOM 751 C C . PRO A 1 96 ? 52.496 -34.972 9.253 1.00 48.25 96 PRO A C 1
ATOM 753 O O . PRO A 1 96 ? 52.884 -34.959 8.093 1.00 48.25 96 PRO A O 1
ATOM 756 N N . ARG A 1 97 ? 53.002 -34.178 10.229 1.00 33.69 97 ARG A N 1
ATOM 757 C CA . ARG A 1 97 ? 54.322 -33.472 10.345 1.00 33.69 97 ARG A CA 1
ATOM 758 C C . ARG A 1 97 ? 54.673 -32.357 9.325 1.00 33.69 97 ARG A C 1
ATOM 760 O O . ARG A 1 97 ? 54.387 -32.485 8.154 1.00 33.69 97 ARG A O 1
ATOM 767 N N . ALA A 1 98 ? 55.356 -31.251 9.660 1.00 31.39 98 ALA A N 1
ATOM 768 C CA . ALA A 1 98 ? 56.207 -30.887 10.801 1.00 31.39 98 ALA A CA 1
ATOM 769 C C . ALA A 1 98 ? 56.251 -29.349 11.030 1.00 31.39 98 ALA A C 1
ATOM 771 O O . ALA A 1 98 ? 56.041 -28.573 10.103 1.00 31.39 98 ALA A O 1
ATOM 772 N N . GLN A 1 99 ? 56.556 -28.929 12.267 1.00 43.56 99 GLN A N 1
ATOM 773 C CA . GLN A 1 99 ? 56.920 -27.550 12.663 1.00 43.56 99 GLN A CA 1
ATOM 774 C C . GLN A 1 99 ? 58.432 -27.273 12.431 1.00 43.56 99 GLN A C 1
ATOM 776 O O . GLN A 1 99 ? 59.143 -28.229 12.103 1.00 43.56 99 GLN A O 1
ATOM 781 N N . PRO A 1 100 ? 58.970 -26.043 12.663 1.00 50.38 100 PRO A N 1
ATOM 782 C CA . PRO A 1 100 ? 59.281 -25.581 14.039 1.00 50.38 100 PRO A CA 1
ATOM 783 C C . PRO A 1 100 ? 59.144 -24.058 14.360 1.00 50.38 100 PRO A C 1
ATOM 785 O O . PRO A 1 100 ? 59.521 -23.204 13.572 1.00 50.38 100 PRO A O 1
ATOM 788 N N . ARG A 1 101 ? 58.734 -23.794 15.621 1.00 32.06 101 ARG A N 1
ATOM 789 C CA . ARG A 1 101 ? 59.259 -22.826 16.636 1.00 32.06 101 ARG A CA 1
ATOM 790 C C . ARG A 1 101 ? 59.136 -21.279 16.483 1.00 32.06 101 ARG A C 1
ATOM 792 O O . ARG A 1 101 ? 59.899 -20.664 15.757 1.00 32.06 101 ARG A O 1
ATOM 799 N N . THR A 1 102 ? 58.229 -20.695 17.300 1.00 36.25 102 THR A N 1
ATOM 800 C CA . THR A 1 102 ? 58.368 -19.700 18.432 1.00 36.25 102 THR A CA 1
ATOM 801 C C . THR A 1 102 ? 59.583 -18.738 18.523 1.00 36.25 102 THR A C 1
ATOM 803 O O . THR A 1 102 ? 60.647 -19.162 18.086 1.00 36.25 102 THR A O 1
ATOM 806 N N . PRO A 1 103 ? 59.531 -17.561 19.235 1.00 52.00 103 PRO A N 1
ATOM 807 C CA . PRO A 1 103 ? 58.726 -17.287 20.455 1.00 52.00 103 PRO A CA 1
ATOM 808 C C . PRO A 1 103 ? 58.129 -15.866 20.719 1.00 52.00 103 PRO A C 1
ATOM 810 O O . PRO A 1 103 ? 58.600 -14.847 20.236 1.00 52.00 103 PRO A O 1
ATOM 813 N N . ALA A 1 104 ? 57.092 -15.886 21.574 1.00 34.06 104 ALA A N 1
ATOM 814 C CA . ALA A 1 104 ? 56.670 -15.003 22.684 1.00 34.06 104 ALA A CA 1
ATOM 815 C C . ALA A 1 104 ? 57.110 -13.523 22.823 1.00 34.06 104 ALA A C 1
ATOM 817 O O . ALA A 1 104 ? 58.298 -13.225 22.877 1.00 34.06 104 ALA A O 1
ATOM 818 N N . GLN A 1 105 ? 56.139 -12.662 23.187 1.00 35.38 105 GLN A N 1
ATOM 819 C CA . GLN A 1 105 ? 56.312 -11.624 24.222 1.00 35.38 105 GLN A CA 1
ATOM 820 C C . GLN A 1 105 ? 54.966 -11.206 24.864 1.00 35.38 105 GLN A C 1
ATOM 822 O O . GLN A 1 105 ? 53.915 -11.295 24.234 1.00 35.38 105 GLN A O 1
ATOM 827 N N . ALA A 1 106 ? 55.006 -10.807 26.140 1.00 34.47 106 ALA A N 1
ATOM 828 C CA . ALA A 1 106 ? 53.888 -10.720 27.084 1.00 34.47 106 ALA A CA 1
ATOM 829 C C . ALA A 1 106 ? 53.574 -9.287 27.589 1.00 34.47 106 ALA A C 1
ATOM 831 O O . ALA A 1 106 ? 54.510 -8.535 27.840 1.00 34.47 106 ALA A O 1
ATOM 832 N N . THR A 1 107 ? 52.279 -9.027 27.893 1.00 37.66 107 THR A N 1
ATOM 833 C CA . THR A 1 107 ? 51.666 -8.093 28.905 1.00 37.66 107 THR A CA 1
ATOM 834 C C . THR A 1 107 ? 51.964 -6.573 28.839 1.00 37.66 107 THR A C 1
ATOM 836 O O . THR A 1 107 ? 52.907 -6.210 28.149 1.00 37.66 107 THR A O 1
ATOM 839 N N . PRO A 1 108 ? 51.244 -5.652 29.555 1.00 47.16 108 PRO A N 1
ATOM 840 C CA . PRO A 1 108 ? 50.127 -5.761 30.539 1.00 47.16 108 PRO A CA 1
ATOM 841 C C . PRO A 1 108 ? 48.869 -4.907 30.158 1.00 47.16 108 PRO A C 1
ATOM 843 O O . PRO A 1 108 ? 48.924 -4.086 29.257 1.00 47.16 108 PRO A O 1
ATOM 846 N N . GLY A 1 109 ? 47.645 -5.095 30.674 1.00 34.94 109 GLY A N 1
ATOM 847 C CA . GLY A 1 109 ? 47.176 -4.914 32.056 1.00 34.94 109 GLY A CA 1
ATOM 848 C C . GLY A 1 109 ? 46.724 -3.462 32.330 1.00 34.94 109 GLY A C 1
ATOM 849 O O . GLY A 1 109 ? 47.556 -2.647 32.713 1.00 34.94 109 GLY A O 1
ATOM 850 N N . VAL A 1 110 ? 45.426 -3.132 32.184 1.00 35.75 110 VAL A N 1
ATOM 851 C CA . VAL A 1 110 ? 44.837 -1.855 32.660 1.00 35.75 110 VAL A CA 1
ATOM 852 C C . VAL A 1 110 ? 43.462 -2.076 33.310 1.00 35.75 110 VAL A C 1
ATOM 854 O O . VAL A 1 110 ? 42.701 -2.962 32.938 1.00 35.75 110 VAL A O 1
ATOM 857 N N . ARG A 1 111 ? 43.243 -1.273 34.353 1.00 34.12 111 ARG A N 1
ATOM 858 C CA . ARG A 1 111 ? 42.372 -1.395 35.526 1.00 34.12 111 ARG A CA 1
ATOM 859 C C . ARG A 1 111 ? 40.862 -1.282 35.281 1.00 34.12 111 ARG A C 1
ATOM 861 O O . ARG A 1 111 ? 40.398 -0.462 34.498 1.00 34.12 111 ARG A O 1
ATOM 868 N N . ASN A 1 112 ? 40.142 -2.016 36.132 1.00 40.41 112 ASN A N 1
ATOM 869 C CA . ASN A 1 112 ? 38.773 -1.759 36.580 1.00 40.41 112 ASN A CA 1
ATOM 870 C C . ASN A 1 112 ? 38.586 -0.313 37.066 1.00 40.41 112 ASN A C 1
ATOM 872 O O . ASN A 1 112 ? 39.357 0.158 37.904 1.00 40.41 112 ASN A O 1
ATOM 876 N N . VAL A 1 113 ? 37.494 0.325 36.639 1.00 34.78 113 VAL A N 1
ATOM 877 C CA . VAL A 1 113 ? 36.897 1.469 37.338 1.00 34.78 113 VAL A CA 1
ATOM 878 C C . VAL A 1 113 ? 35.421 1.170 37.572 1.00 34.78 113 VAL A C 1
ATOM 880 O O . VAL A 1 113 ? 34.619 1.078 36.646 1.00 34.78 113 VAL A O 1
ATOM 883 N N . THR A 1 114 ? 35.102 0.979 38.846 1.00 40.34 114 THR A N 1
ATOM 884 C CA . THR A 1 114 ? 33.765 0.823 39.415 1.00 40.34 114 THR A CA 1
ATOM 885 C C . THR A 1 114 ? 33.054 2.179 39.426 1.00 40.34 114 THR A C 1
ATOM 887 O O . THR A 1 114 ? 33.662 3.196 39.760 1.00 40.34 114 THR A O 1
ATOM 890 N N . SER A 1 115 ? 31.767 2.220 39.084 1.00 34.59 115 SER A N 1
ATOM 891 C CA . SER A 1 115 ? 30.903 3.398 39.257 1.00 34.59 115 SER A CA 1
ATOM 892 C C . SER A 1 115 ? 29.450 2.968 39.538 1.00 34.59 115 SER A C 1
ATOM 894 O O . SER A 1 115 ? 29.091 1.835 39.214 1.00 34.59 115 SER A O 1
ATOM 896 N N . PRO A 1 116 ? 28.664 3.819 40.227 1.00 43.72 116 PRO A N 1
ATOM 897 C CA . PRO A 1 116 ? 27.670 3.428 41.239 1.00 43.72 116 PRO A CA 1
ATOM 898 C C . PRO A 1 116 ? 26.276 3.071 40.677 1.00 43.72 116 PRO A C 1
ATOM 900 O O . PRO A 1 116 ? 26.002 3.352 39.509 1.00 43.72 116 PRO A O 1
ATOM 903 N N . PRO A 1 117 ? 25.383 2.458 41.488 1.00 41.69 117 PRO A N 1
ATOM 904 C CA . PRO A 1 117 ? 24.068 2.017 41.031 1.00 41.69 117 PRO A CA 1
ATOM 905 C C . PRO A 1 117 ? 23.085 3.195 40.941 1.00 41.69 117 PRO A C 1
ATOM 907 O O . PRO A 1 117 ? 23.002 4.019 41.849 1.00 41.69 117 PRO A O 1
ATOM 910 N N . VAL A 1 118 ? 22.323 3.248 39.847 1.00 42.75 118 VAL A N 1
ATOM 911 C CA . VAL A 1 118 ? 21.214 4.191 39.610 1.00 42.75 118 VAL A CA 1
ATOM 912 C C . VAL A 1 118 ? 19.904 3.382 39.580 1.00 42.75 118 VAL A C 1
ATOM 914 O O . VAL A 1 118 ? 19.939 2.235 39.122 1.00 42.75 118 VAL A O 1
ATOM 917 N N . PRO A 1 119 ? 18.769 3.908 40.087 1.00 41.28 119 PRO A N 1
ATOM 918 C CA . PRO A 1 119 ? 17.573 3.117 40.360 1.00 41.28 119 PRO A CA 1
ATOM 919 C C . PRO A 1 119 ? 16.897 2.619 39.083 1.00 41.28 119 PRO A C 1
ATOM 921 O O . PRO A 1 119 ? 16.749 3.346 38.103 1.00 41.28 119 PRO A O 1
ATOM 924 N N . SER A 1 120 ? 16.464 1.366 39.129 1.00 38.09 120 SER A N 1
ATOM 925 C CA . SER A 1 120 ? 15.720 0.667 38.091 1.00 38.09 120 SER A CA 1
ATOM 926 C C . SER A 1 120 ? 14.291 1.198 37.965 1.00 38.09 120 SER A C 1
ATOM 928 O O . SER A 1 120 ? 13.447 0.903 38.810 1.00 38.09 120 SER A O 1
ATOM 930 N N . THR A 1 121 ? 14.001 1.913 36.881 1.00 40.12 121 THR A N 1
ATOM 931 C CA . THR A 1 121 ? 12.645 2.028 36.337 1.00 40.12 121 THR A CA 1
ATOM 932 C C . THR A 1 121 ? 12.426 0.888 35.344 1.00 40.12 121 THR A C 1
ATOM 934 O O . THR A 1 121 ? 13.196 0.684 34.403 1.00 40.12 121 THR A O 1
ATOM 937 N N . SER A 1 122 ? 11.402 0.079 35.606 1.00 46.38 122 SER A N 1
ATOM 938 C CA . SER A 1 122 ? 10.998 -1.065 34.794 1.00 46.38 122 SER A CA 1
ATOM 939 C C . SER A 1 122 ? 10.490 -0.591 33.432 1.00 46.38 122 SER A C 1
ATOM 941 O O . SER A 1 122 ? 9.319 -0.254 33.282 1.00 46.38 122 SER A O 1
ATOM 943 N N . SER A 1 123 ? 11.368 -0.562 32.431 1.00 43.25 123 SER A N 1
ATOM 944 C CA . SER A 1 123 ? 10.945 -0.439 31.037 1.00 43.25 123 SER A CA 1
ATOM 945 C C . SER A 1 123 ? 10.489 -1.811 30.553 1.00 43.25 123 SER A C 1
ATOM 947 O O . SER A 1 123 ? 11.254 -2.774 30.482 1.00 43.25 123 SER A O 1
ATOM 949 N N . GLN A 1 124 ? 9.194 -1.906 30.286 1.00 51.03 124 GLN A N 1
ATOM 950 C CA . GLN A 1 124 ? 8.539 -3.070 29.717 1.00 51.03 124 GLN A CA 1
ATOM 951 C C . GLN A 1 124 ? 9.094 -3.275 28.300 1.00 51.03 124 GLN A C 1
ATOM 953 O O . GLN A 1 124 ? 8.738 -2.572 27.358 1.00 51.03 124 GLN A O 1
ATOM 958 N N . GLY A 1 125 ? 10.070 -4.177 28.177 1.00 45.22 125 GLY A N 1
ATOM 959 C CA . GLY A 1 125 ? 10.795 -4.419 26.934 1.00 45.22 125 GLY A CA 1
ATOM 960 C C . GLY A 1 125 ? 9.861 -4.895 25.827 1.00 45.22 125 GLY A C 1
ATOM 961 O O . GLY A 1 125 ? 9.193 -5.921 25.964 1.00 45.22 125 GLY A O 1
ATOM 962 N N . PHE A 1 126 ? 9.831 -4.152 24.721 1.00 54.97 126 PHE A N 1
ATOM 963 C CA . PHE A 1 126 ? 9.083 -4.511 23.523 1.00 54.97 126 PHE A CA 1
ATOM 964 C C . PHE A 1 126 ? 9.576 -5.868 22.999 1.00 54.97 126 PHE A C 1
ATOM 966 O O . PHE A 1 126 ? 10.731 -6.022 22.594 1.00 54.97 126 PHE A O 1
ATOM 973 N N . ASN A 1 127 ? 8.712 -6.880 23.056 1.00 71.19 127 ASN A N 1
ATOM 974 C CA . ASN A 1 127 ? 9.053 -8.229 22.632 1.00 71.19 127 ASN A CA 1
ATOM 975 C C . ASN A 1 127 ? 9.010 -8.321 21.099 1.00 71.19 127 ASN A C 1
ATOM 977 O O . ASN A 1 127 ? 7.943 -8.497 20.506 1.00 71.19 127 ASN A O 1
ATOM 981 N N . TRP A 1 128 ? 10.181 -8.246 20.465 1.00 72.06 128 TRP A N 1
ATOM 982 C CA . TRP A 1 128 ? 10.360 -8.380 19.014 1.00 72.06 128 TRP A CA 1
ATOM 983 C C . TRP A 1 128 ? 9.917 -9.740 18.447 1.00 72.06 128 TRP A C 1
ATOM 985 O O . TRP A 1 128 ? 9.681 -9.840 17.246 1.00 72.06 128 TRP A O 1
ATOM 995 N N . ASN A 1 129 ? 9.747 -10.763 19.294 1.00 71.88 129 ASN A N 1
ATOM 996 C CA . ASN A 1 129 ? 9.211 -12.065 18.887 1.00 71.88 129 ASN A CA 1
ATOM 997 C C . ASN A 1 129 ? 7.679 -12.156 18.969 1.00 71.88 129 ASN A C 1
ATOM 999 O O . ASN A 1 129 ? 7.120 -13.173 18.550 1.00 71.88 129 ASN A O 1
ATOM 1003 N N . SER A 1 130 ? 6.995 -11.131 19.491 1.00 82.19 130 SER A N 1
ATOM 1004 C CA . SER A 1 130 ? 5.532 -11.050 19.406 1.00 82.19 130 SER A CA 1
ATOM 1005 C C . SER A 1 130 ? 5.087 -10.854 17.956 1.00 82.19 130 SER A C 1
ATOM 1007 O O . SER A 1 130 ? 5.843 -10.346 17.124 1.00 82.19 130 SER A O 1
ATOM 1009 N N . ASP A 1 131 ? 3.853 -11.240 17.637 1.00 70.31 131 ASP A N 1
ATOM 1010 C CA . ASP A 1 131 ? 3.322 -11.073 16.281 1.00 70.31 131 ASP A CA 1
ATOM 1011 C C . ASP A 1 131 ? 3.241 -9.594 15.857 1.00 70.31 131 ASP A C 1
ATOM 1013 O O . ASP A 1 131 ? 3.424 -9.287 14.678 1.00 70.31 131 ASP A O 1
ATOM 1017 N N . GLU A 1 132 ? 3.116 -8.668 16.814 1.00 68.06 132 GLU A N 1
ATOM 1018 C CA . GLU A 1 132 ? 3.230 -7.222 16.578 1.00 68.06 132 GLU A CA 1
ATOM 1019 C C . GLU A 1 132 ? 4.667 -6.821 16.194 1.00 68.06 132 GLU A C 1
ATOM 1021 O O . GLU A 1 132 ? 4.891 -6.106 15.217 1.00 68.06 132 GLU A O 1
ATOM 1026 N N . GLY A 1 133 ? 5.669 -7.370 16.889 1.00 76.50 133 GLY A N 1
ATOM 1027 C CA . GLY A 1 133 ? 7.086 -7.188 16.555 1.00 76.50 133 GLY A CA 1
ATOM 1028 C C . GLY A 1 133 ? 7.451 -7.724 15.167 1.00 76.50 133 GLY A C 1
ATOM 1029 O O . GLY A 1 133 ? 8.196 -7.077 14.428 1.00 76.50 133 GLY A O 1
ATOM 1030 N N . LYS A 1 134 ? 6.865 -8.858 14.760 1.00 80.00 134 LYS A N 1
ATOM 1031 C CA . LYS A 1 134 ? 7.041 -9.416 13.408 1.00 80.00 134 LYS A CA 1
ATOM 1032 C C . LYS A 1 134 ? 6.394 -8.545 12.333 1.00 80.00 134 LYS A C 1
ATOM 1034 O O . LYS A 1 134 ? 6.995 -8.360 11.276 1.00 80.00 134 LYS A O 1
ATOM 1039 N N . ARG A 1 135 ? 5.205 -7.984 12.587 1.00 78.00 135 ARG A N 1
ATOM 1040 C CA . ARG A 1 135 ? 4.525 -7.055 11.665 1.00 78.00 135 ARG A CA 1
ATOM 1041 C C . ARG A 1 135 ? 5.327 -5.776 11.453 1.00 78.00 135 ARG A C 1
ATOM 1043 O O . ARG A 1 135 ? 5.555 -5.382 10.310 1.00 78.00 135 ARG A O 1
ATOM 1050 N N . ILE A 1 136 ? 5.830 -5.186 12.535 1.00 75.50 136 ILE A N 1
ATOM 1051 C CA . ILE A 1 136 ? 6.699 -4.006 12.482 1.00 75.50 136 ILE A CA 1
ATOM 1052 C C . ILE A 1 136 ? 8.005 -4.339 11.741 1.00 75.50 136 ILE A C 1
ATOM 1054 O O . ILE A 1 136 ? 8.423 -3.602 10.847 1.00 75.50 136 ILE A O 1
ATOM 1058 N N . GLY A 1 137 ? 8.615 -5.494 12.024 1.00 76.81 137 GLY A N 1
ATOM 1059 C CA . GLY A 1 137 ? 9.803 -5.973 11.310 1.00 76.81 137 GLY A CA 1
ATOM 1060 C C . GLY A 1 137 ? 9.575 -6.189 9.807 1.00 76.81 137 GLY A C 1
ATOM 1061 O O . GLY A 1 137 ? 10.430 -5.832 8.990 1.00 76.81 137 GLY A O 1
ATOM 1062 N N . ALA A 1 138 ? 8.411 -6.716 9.418 1.00 77.75 138 ALA A N 1
ATOM 1063 C CA . ALA A 1 138 ? 8.022 -6.883 8.019 1.00 77.75 138 ALA A CA 1
ATOM 1064 C C . ALA A 1 138 ? 7.816 -5.530 7.318 1.00 77.75 138 ALA A C 1
ATOM 1066 O O . ALA A 1 138 ? 8.276 -5.358 6.190 1.00 77.75 138 ALA A O 1
ATOM 1067 N N . PHE A 1 139 ? 7.212 -4.551 7.998 1.00 84.50 139 PHE A N 1
ATOM 1068 C CA . PHE A 1 139 ? 7.045 -3.192 7.478 1.00 84.50 139 PHE A CA 1
ATOM 1069 C C . PHE A 1 139 ? 8.394 -2.509 7.216 1.00 84.50 139 PHE A C 1
ATOM 1071 O O . PHE A 1 139 ? 8.623 -1.997 6.120 1.00 84.50 139 PHE A O 1
ATOM 1078 N N . PHE A 1 140 ? 9.337 -2.579 8.162 1.00 78.25 140 PHE A N 1
ATOM 1079 C CA . PHE A 1 140 ? 10.688 -2.039 7.962 1.00 78.25 140 PHE A CA 1
ATOM 1080 C C . PHE A 1 140 ? 11.451 -2.758 6.847 1.00 78.25 140 PHE A C 1
ATOM 1082 O O . PHE A 1 140 ? 12.179 -2.121 6.084 1.00 78.25 140 PHE A O 1
ATOM 1089 N N . SER A 1 141 ? 11.273 -4.074 6.722 1.00 78.44 141 SER A N 1
ATOM 1090 C CA . SER A 1 141 ? 11.889 -4.854 5.645 1.00 78.44 141 SER A CA 1
ATOM 1091 C C . SER A 1 141 ? 11.331 -4.450 4.278 1.00 78.44 141 SER A C 1
ATOM 1093 O O . SER A 1 141 ? 12.108 -4.220 3.353 1.00 78.44 141 SER A O 1
ATOM 1095 N N . LYS A 1 142 ? 10.008 -4.274 4.168 1.00 88.31 142 LYS A N 1
ATOM 1096 C CA . LYS A 1 142 ? 9.334 -3.809 2.949 1.00 88.31 142 LYS A CA 1
ATOM 1097 C C . LYS A 1 142 ? 9.749 -2.382 2.578 1.00 88.31 142 LYS A C 1
ATOM 1099 O O . LYS A 1 142 ? 10.211 -2.160 1.464 1.00 88.31 142 LYS A O 1
ATOM 1104 N N . SER A 1 143 ? 9.712 -1.456 3.534 1.00 84.44 143 SER A N 1
ATOM 1105 C CA . SER A 1 143 ? 10.136 -0.063 3.334 1.00 84.44 143 SER A CA 1
ATOM 1106 C C . SER A 1 143 ? 11.606 0.038 2.901 1.00 84.44 143 SER A C 1
ATOM 1108 O O . SER A 1 143 ? 11.959 0.824 2.023 1.00 84.44 143 SER A O 1
ATOM 1110 N N . LYS A 1 144 ? 12.484 -0.815 3.443 1.00 87.19 144 LYS A N 1
ATOM 1111 C CA . LYS A 1 144 ? 13.894 -0.880 3.035 1.00 87.19 144 LYS A CA 1
ATOM 1112 C C . LYS A 1 144 ? 14.074 -1.397 1.605 1.00 87.19 144 LYS A C 1
ATOM 1114 O O . LYS A 1 144 ? 14.977 -0.931 0.910 1.00 87.19 144 LYS A O 1
ATOM 1119 N N . ILE A 1 145 ? 13.254 -2.353 1.170 1.00 87.69 145 ILE A N 1
ATOM 1120 C CA . ILE A 1 145 ? 13.264 -2.861 -0.209 1.00 87.69 145 ILE A CA 1
ATOM 1121 C C . ILE A 1 145 ? 12.798 -1.763 -1.173 1.00 87.69 145 ILE A C 1
ATOM 1123 O O . ILE A 1 145 ? 13.503 -1.482 -2.139 1.00 87.69 145 ILE A O 1
ATOM 1127 N N . GLU A 1 146 ? 11.689 -1.088 -0.868 1.00 86.69 146 GLU A N 1
ATOM 1128 C CA . GLU A 1 146 ? 11.147 0.013 -1.680 1.00 86.69 146 GLU A CA 1
ATOM 1129 C C . GLU A 1 146 ? 12.135 1.184 -1.786 1.00 86.69 146 GLU A C 1
ATOM 1131 O O . GLU A 1 146 ? 12.429 1.660 -2.881 1.00 86.69 146 GLU A O 1
ATOM 1136 N N . MET A 1 147 ? 12.760 1.583 -0.675 1.00 84.94 147 MET A N 1
ATOM 1137 C CA . MET A 1 147 ? 13.786 2.630 -0.678 1.00 84.94 147 MET A CA 1
ATOM 1138 C C . MET A 1 147 ? 15.010 2.251 -1.529 1.00 84.94 147 MET A C 1
ATOM 1140 O O . MET A 1 147 ? 15.583 3.103 -2.210 1.00 84.94 147 MET A O 1
ATOM 1144 N N . ASN A 1 148 ? 15.430 0.982 -1.513 1.00 86.56 148 ASN A N 1
ATOM 1145 C CA . ASN A 1 148 ? 16.531 0.517 -2.358 1.00 86.56 148 ASN A CA 1
ATOM 1146 C C . ASN A 1 148 ? 16.143 0.471 -3.843 1.00 86.56 148 ASN A C 1
ATOM 1148 O O . ASN A 1 148 ? 16.993 0.760 -4.684 1.00 86.56 148 ASN A O 1
ATOM 1152 N N . ALA A 1 149 ? 14.887 0.147 -4.166 1.00 88.56 149 ALA A N 1
ATOM 1153 C CA . ALA A 1 149 ? 14.375 0.188 -5.534 1.00 88.56 149 ALA A CA 1
ATOM 1154 C C . ALA A 1 149 ? 14.400 1.622 -6.086 1.00 88.56 149 ALA A C 1
ATOM 1156 O O . ALA A 1 149 ? 15.042 1.862 -7.107 1.00 88.56 149 ALA A O 1
ATOM 1157 N N . ILE A 1 150 ? 13.851 2.586 -5.337 1.00 85.88 150 ILE A N 1
ATOM 1158 C CA . ILE A 1 150 ? 13.867 4.015 -5.697 1.00 85.88 150 ILE A CA 1
ATOM 1159 C C . ILE A 1 150 ? 15.307 4.521 -5.861 1.00 85.88 150 ILE A C 1
ATOM 1161 O O . ILE A 1 150 ? 15.637 5.239 -6.803 1.00 85.88 150 ILE A O 1
ATOM 1165 N N . LYS A 1 151 ? 16.214 4.115 -4.965 1.00 89.25 151 LYS A N 1
ATOM 1166 C CA . LYS A 1 151 ? 17.629 4.502 -5.039 1.00 89.25 151 LYS A CA 1
ATOM 1167 C C . LYS A 1 151 ? 18.333 3.951 -6.283 1.00 89.25 151 LYS A C 1
ATOM 1169 O O . LYS A 1 151 ? 19.218 4.617 -6.822 1.00 89.25 151 LYS A O 1
ATOM 1174 N N . ASN A 1 152 ? 17.983 2.742 -6.716 1.00 86.25 152 ASN A N 1
ATOM 1175 C CA . ASN A 1 152 ? 18.529 2.155 -7.936 1.00 86.25 152 ASN A CA 1
ATOM 1176 C C . ASN A 1 152 ? 17.975 2.852 -9.180 1.00 86.25 152 ASN A C 1
ATOM 1178 O O . ASN A 1 152 ? 18.761 3.166 -10.068 1.00 86.25 152 ASN A O 1
ATOM 1182 N N . GLU A 1 153 ? 16.679 3.167 -9.194 1.00 89.00 153 GLU A N 1
ATOM 1183 C CA . GLU A 1 153 ? 16.021 3.897 -10.282 1.00 89.00 153 GLU A CA 1
ATOM 1184 C C . GLU A 1 153 ? 16.616 5.302 -10.471 1.00 89.00 153 GLU A C 1
ATOM 1186 O O . GLU A 1 153 ? 16.947 5.706 -11.586 1.00 89.00 153 GLU A O 1
ATOM 1191 N N . LEU A 1 154 ? 16.890 6.009 -9.368 1.00 87.94 154 LEU A N 1
ATOM 1192 C CA . LEU A 1 154 ? 17.588 7.297 -9.396 1.00 87.94 154 LEU A CA 1
ATOM 1193 C C . LEU A 1 154 ? 19.015 7.179 -9.962 1.00 87.94 154 LEU A C 1
ATOM 1195 O O . LEU A 1 154 ? 19.500 8.065 -10.661 1.00 87.94 154 LEU A O 1
ATOM 1199 N N . ARG A 1 155 ? 19.714 6.075 -9.672 1.00 87.06 155 ARG A N 1
ATOM 1200 C CA . ARG A 1 155 ? 21.068 5.845 -10.190 1.00 87.06 155 ARG A CA 1
ATOM 1201 C C . ARG A 1 155 ? 21.050 5.546 -11.693 1.00 87.06 155 ARG A C 1
ATOM 1203 O O . ARG A 1 155 ? 21.956 5.995 -12.394 1.00 87.06 155 ARG A O 1
ATOM 1210 N N . THR A 1 156 ? 20.047 4.819 -12.188 1.00 88.19 156 THR A N 1
ATOM 1211 C CA . THR A 1 156 ? 19.871 4.562 -13.626 1.00 88.19 156 THR A CA 1
ATOM 1212 C C . THR A 1 156 ? 19.533 5.833 -14.392 1.00 88.19 156 THR A C 1
ATOM 1214 O O . THR A 1 156 ? 20.239 6.147 -15.348 1.00 88.19 156 THR A O 1
ATOM 1217 N N . THR A 1 157 ? 18.570 6.631 -13.922 1.00 84.75 157 THR A N 1
ATOM 1218 C CA . THR A 1 157 ? 18.204 7.899 -14.580 1.00 84.75 157 THR A CA 1
ATOM 1219 C C . THR A 1 157 ? 19.364 8.896 -14.575 1.00 84.75 157 THR A C 1
ATOM 1221 O O . THR A 1 157 ? 19.616 9.589 -15.562 1.00 84.75 157 THR A O 1
ATOM 1224 N N . GLN A 1 158 ? 20.162 8.921 -13.504 1.00 88.44 158 GLN A N 1
ATOM 1225 C CA . GLN A 1 158 ? 21.383 9.722 -13.465 1.00 88.44 158 GLN A CA 1
ATOM 1226 C C . GLN A 1 158 ? 22.446 9.226 -14.462 1.00 88.44 158 GLN A C 1
ATOM 1228 O O . GLN A 1 158 ? 23.119 10.041 -15.095 1.00 88.44 158 GLN A O 1
ATOM 1233 N N . GLY A 1 159 ? 22.581 7.911 -14.652 1.00 90.12 159 GLY A N 1
ATOM 1234 C CA . GLY A 1 159 ? 23.460 7.330 -15.671 1.00 90.12 159 GLY A CA 1
ATOM 1235 C C . GLY A 1 159 ? 23.034 7.683 -17.101 1.00 90.12 159 GLY A C 1
ATOM 1236 O O . GLY A 1 159 ? 23.877 8.024 -17.935 1.00 90.12 159 GLY A O 1
ATOM 1237 N N . GLU A 1 160 ? 21.732 7.668 -17.376 1.00 89.25 160 GLU A N 1
ATOM 1238 C CA . GLU A 1 160 ? 21.160 8.078 -18.664 1.00 89.25 160 GLU A CA 1
ATOM 1239 C C . GLU A 1 160 ? 21.416 9.561 -18.937 1.00 89.25 160 GLU A C 1
ATOM 1241 O O . GLU A 1 160 ? 21.910 9.911 -20.011 1.00 89.25 160 GLU A O 1
ATOM 1246 N N . ARG A 1 161 ? 21.215 10.429 -17.936 1.00 85.06 161 ARG A N 1
ATOM 1247 C CA . ARG A 1 161 ? 21.509 11.866 -18.038 1.00 85.06 161 ARG A CA 1
ATOM 1248 C C . ARG A 1 161 ? 22.973 12.138 -18.378 1.00 85.06 161 ARG A C 1
ATOM 1250 O O . ARG A 1 161 ? 23.262 12.957 -19.246 1.00 85.06 161 ARG A O 1
ATOM 1257 N N . GLU A 1 162 ? 23.910 11.454 -17.726 1.00 89.25 162 GLU A N 1
ATOM 1258 C CA . GLU A 1 162 ? 25.343 11.614 -18.015 1.00 89.25 162 GLU A CA 1
ATOM 1259 C C . GLU A 1 162 ? 25.743 11.032 -19.381 1.00 89.25 162 GLU A C 1
ATOM 1261 O O . GLU A 1 162 ? 26.714 11.469 -20.004 1.00 89.25 162 GLU A O 1
ATOM 1266 N N . THR A 1 163 ? 24.989 10.059 -19.889 1.00 90.25 163 THR A N 1
ATOM 1267 C CA . THR A 1 163 ? 25.186 9.519 -21.240 1.00 90.25 163 THR A CA 1
ATOM 1268 C C . THR A 1 163 ? 24.657 10.487 -22.299 1.00 90.25 163 THR A C 1
ATOM 1270 O O . THR A 1 163 ? 25.370 10.778 -23.259 1.00 90.25 163 THR A O 1
ATOM 1273 N N . LEU A 1 164 ? 23.480 11.078 -22.077 1.00 88.06 164 LEU A N 1
ATOM 1274 C CA . LEU A 1 164 ? 22.922 12.141 -22.916 1.00 88.06 164 LEU A CA 1
ATOM 1275 C C . LEU A 1 164 ? 23.819 13.383 -22.934 1.00 88.06 164 LEU A C 1
ATOM 1277 O O . LEU A 1 164 ? 24.147 13.867 -24.013 1.00 88.06 164 LEU A O 1
ATOM 1281 N N . LYS A 1 165 ? 24.317 13.844 -21.778 1.00 90.94 165 LYS A N 1
ATOM 1282 C CA . LYS A 1 165 ? 25.285 14.956 -21.713 1.00 90.94 165 LYS A CA 1
ATOM 1283 C C . LYS A 1 165 ? 26.531 14.689 -22.553 1.00 90.94 165 LYS A C 1
ATOM 1285 O O . LYS A 1 165 ? 26.955 15.558 -23.310 1.00 90.94 165 LYS A O 1
ATOM 1290 N N . ARG A 1 166 ? 27.110 13.485 -22.454 1.00 89.94 166 ARG A N 1
ATOM 1291 C CA . ARG A 1 166 ? 28.261 13.097 -23.287 1.00 89.94 166 ARG A CA 1
ATOM 1292 C C . ARG A 1 166 ? 27.911 13.106 -24.772 1.00 89.94 166 ARG A C 1
ATOM 1294 O O . ARG A 1 166 ? 28.714 13.581 -25.568 1.00 89.94 166 ARG A O 1
ATOM 1301 N N . ARG A 1 167 ? 26.713 12.642 -25.138 1.00 90.00 167 ARG A N 1
ATOM 1302 C CA . ARG A 1 167 ? 26.262 12.641 -26.531 1.00 90.00 167 ARG A CA 1
ATOM 1303 C C . ARG A 1 167 ? 26.044 14.047 -27.081 1.00 90.00 167 ARG A C 1
ATOM 1305 O O . ARG A 1 167 ? 26.412 14.293 -28.223 1.00 90.00 167 ARG A O 1
ATOM 1312 N N . VAL A 1 168 ? 25.502 14.958 -26.276 1.00 89.31 168 VAL A N 1
ATOM 1313 C CA . VAL A 1 168 ? 25.370 16.375 -26.638 1.00 89.31 168 VAL A CA 1
ATOM 1314 C C . VAL A 1 168 ? 26.751 16.976 -26.886 1.00 89.31 168 VAL A C 1
ATOM 1316 O O . VAL A 1 168 ? 26.974 17.499 -27.967 1.00 89.31 168 VAL A O 1
ATOM 1319 N N . ILE A 1 169 ? 27.712 16.798 -25.972 1.00 87.94 169 ILE A N 1
ATOM 1320 C CA . ILE A 1 169 ? 29.093 17.290 -26.152 1.00 87.94 169 ILE A CA 1
ATOM 1321 C C . ILE A 1 169 ? 29.731 16.733 -27.438 1.00 87.94 169 ILE A C 1
ATOM 1323 O O . ILE A 1 169 ? 30.395 17.460 -28.182 1.00 87.94 169 ILE A O 1
ATOM 1327 N N . GLU A 1 170 ? 29.524 15.447 -27.726 1.00 89.81 170 GLU A N 1
ATOM 1328 C CA . GLU A 1 170 ? 30.029 14.812 -28.946 1.00 89.81 170 GLU A CA 1
ATOM 1329 C C . GLU A 1 170 ? 29.366 15.367 -30.217 1.00 89.81 170 GLU A C 1
ATOM 1331 O O . GLU A 1 170 ? 30.044 15.643 -31.204 1.00 89.81 170 GLU A O 1
ATOM 1336 N N . LEU A 1 171 ? 28.049 15.582 -30.208 1.00 83.75 171 LEU A N 1
ATOM 1337 C CA . LEU A 1 171 ? 27.345 16.182 -31.342 1.00 83.75 171 LEU A CA 1
ATOM 1338 C C . LEU A 1 171 ? 27.739 17.648 -31.540 1.00 83.75 171 LEU A C 1
ATOM 1340 O O . LEU A 1 171 ? 27.948 18.057 -32.678 1.00 83.75 171 LEU A O 1
ATOM 1344 N N . THR A 1 172 ? 27.915 18.418 -30.464 1.00 83.81 172 THR A N 1
ATOM 1345 C CA . THR A 1 172 ? 28.389 19.808 -30.518 1.00 83.81 172 THR A CA 1
ATOM 1346 C C . THR A 1 172 ? 29.792 19.892 -31.122 1.00 83.81 172 THR A C 1
ATOM 1348 O O . THR A 1 172 ? 30.030 20.717 -31.999 1.00 83.81 172 THR A O 1
ATOM 1351 N N . THR A 1 173 ? 30.705 18.991 -30.748 1.00 79.50 173 THR A N 1
ATOM 1352 C CA . THR A 1 173 ? 32.056 18.934 -31.344 1.00 79.50 173 THR A CA 1
ATOM 1353 C C . THR A 1 173 ? 32.039 18.471 -32.808 1.00 79.50 173 THR A C 1
ATOM 1355 O O . THR A 1 173 ? 32.806 18.979 -33.632 1.00 79.50 173 THR A O 1
ATOM 1358 N N . GLN A 1 174 ? 31.132 17.564 -33.186 1.00 76.38 174 GLN A N 1
ATOM 1359 C CA . GLN A 1 174 ? 30.898 17.204 -34.593 1.00 76.38 174 GLN A CA 1
ATOM 1360 C C . GLN A 1 174 ? 30.323 18.375 -35.411 1.00 76.38 174 GLN A C 1
ATOM 1362 O O . GLN A 1 174 ? 30.678 18.550 -36.575 1.00 76.38 174 GLN A O 1
ATOM 1367 N N . LEU A 1 175 ? 29.476 19.204 -34.804 1.00 68.25 175 LEU A N 1
ATOM 1368 C CA . LEU A 1 175 ? 28.909 20.415 -35.402 1.00 68.25 175 LEU A CA 1
ATOM 1369 C C . LEU A 1 175 ? 29.964 21.511 -35.594 1.00 68.25 175 LEU A C 1
ATOM 1371 O O . LEU A 1 175 ? 30.078 22.061 -36.688 1.00 68.25 175 LEU A O 1
ATOM 1375 N N . GLU A 1 176 ? 30.795 21.780 -34.585 1.00 71.94 176 GLU A N 1
ATOM 1376 C CA . GLU A 1 176 ? 31.901 22.742 -34.693 1.00 71.94 176 GLU A CA 1
ATOM 1377 C C . GLU A 1 176 ? 32.899 22.340 -35.786 1.00 71.94 176 GLU A C 1
ATOM 1379 O O . GLU A 1 176 ? 33.362 23.191 -36.549 1.00 71.94 176 GLU A O 1
ATOM 1384 N N . THR A 1 177 ? 33.185 21.040 -35.920 1.00 70.44 177 THR A N 1
ATOM 1385 C CA . THR A 1 177 ? 34.084 20.518 -36.962 1.00 70.44 177 THR A CA 1
ATOM 1386 C C . THR A 1 177 ? 33.455 20.507 -38.359 1.00 70.44 177 THR A C 1
ATOM 1388 O O . THR A 1 177 ? 34.177 20.732 -39.333 1.00 70.44 177 THR A O 1
ATOM 1391 N N . LYS A 1 178 ? 32.129 20.325 -38.479 1.00 59.22 178 LYS A N 1
ATOM 1392 C CA . LYS A 1 178 ? 31.390 20.421 -39.754 1.00 59.22 178 LYS A CA 1
ATOM 1393 C C . LYS A 1 178 ? 31.037 21.848 -40.188 1.00 59.22 178 LYS A C 1
ATOM 1395 O O . LYS A 1 178 ? 30.871 22.060 -41.384 1.00 59.22 178 LYS A O 1
ATOM 1400 N N . SER A 1 179 ? 31.005 22.840 -39.292 1.00 47.72 179 SER A N 1
ATOM 1401 C CA . SER A 1 179 ? 30.672 24.244 -39.632 1.00 47.72 179 SER A CA 1
ATOM 1402 C C . SER A 1 179 ? 31.687 24.962 -40.547 1.00 47.72 179 SER A C 1
ATOM 1404 O O . SER A 1 179 ? 31.533 26.141 -40.853 1.00 47.72 179 SER A O 1
ATOM 1406 N N . LYS A 1 180 ? 32.716 24.253 -41.035 1.00 54.88 180 LYS A N 1
ATOM 1407 C CA . LYS A 1 180 ? 33.633 24.714 -42.090 1.00 54.88 180 LYS A CA 1
ATOM 1408 C C . LYS A 1 180 ? 33.125 24.494 -43.526 1.00 54.88 180 LYS A C 1
ATOM 1410 O O . LYS A 1 180 ? 33.846 24.872 -44.446 1.00 54.88 180 LYS A O 1
ATOM 1415 N N . ALA A 1 181 ? 31.945 23.909 -43.744 1.00 46.94 181 ALA A N 1
ATOM 1416 C CA . ALA A 1 181 ? 31.374 23.735 -45.084 1.00 46.94 181 ALA A CA 1
ATOM 1417 C C . ALA A 1 181 ? 29.876 24.100 -45.129 1.00 46.94 181 ALA A C 1
ATOM 1419 O O . ALA A 1 181 ? 29.114 23.735 -44.236 1.00 46.94 181 ALA A O 1
ATOM 1420 N N . ASP A 1 182 ? 29.505 24.850 -46.169 1.00 58.53 182 ASP A N 1
ATOM 1421 C CA . ASP A 1 182 ? 28.205 25.485 -46.424 1.00 58.53 182 ASP A CA 1
ATOM 1422 C C . ASP A 1 182 ? 26.986 24.535 -46.507 1.00 58.53 182 ASP A C 1
ATOM 1424 O O . ASP A 1 182 ? 27.101 23.337 -46.760 1.00 58.53 182 ASP A O 1
ATOM 1428 N N . ALA A 1 183 ? 25.799 25.143 -46.367 1.00 53.09 183 ALA A N 1
ATOM 1429 C CA . ALA A 1 183 ? 24.433 24.655 -46.636 1.00 53.09 183 ALA A CA 1
ATOM 1430 C C . ALA A 1 183 ? 23.842 23.544 -45.738 1.00 53.09 183 ALA A C 1
ATOM 1432 O O . ALA A 1 183 ? 22.646 23.598 -45.453 1.00 53.09 183 ALA A O 1
ATOM 1433 N N . ASP A 1 184 ? 24.636 22.619 -45.194 1.00 53.97 184 ASP A N 1
ATOM 1434 C CA . ASP A 1 184 ? 24.145 21.604 -44.232 1.00 53.97 184 ASP A CA 1
ATOM 1435 C C . ASP A 1 184 ? 23.912 22.167 -42.813 1.00 53.97 184 ASP A C 1
ATOM 1437 O O . ASP A 1 184 ? 23.273 21.535 -41.967 1.00 53.97 184 ASP A O 1
ATOM 1441 N N . THR A 1 185 ? 24.400 23.378 -42.538 1.00 54.47 185 THR A N 1
ATOM 1442 C CA . THR A 1 185 ? 24.302 24.050 -41.234 1.00 54.47 185 THR A CA 1
ATOM 1443 C C . THR A 1 185 ? 22.870 24.404 -40.840 1.00 54.47 185 THR A C 1
ATOM 1445 O O . THR A 1 185 ? 22.566 24.378 -39.652 1.00 54.47 185 THR A O 1
ATOM 1448 N N . MET A 1 186 ? 21.972 24.650 -41.801 1.00 55.28 186 MET A N 1
ATOM 1449 C CA . MET A 1 186 ? 20.570 24.988 -41.515 1.00 55.28 186 MET A CA 1
ATOM 1450 C C . MET A 1 186 ? 19.819 23.799 -40.896 1.00 55.28 186 MET A C 1
ATOM 1452 O O . MET A 1 186 ? 19.191 23.936 -39.856 1.00 55.28 186 MET A O 1
ATOM 1456 N N . THR A 1 187 ? 20.000 22.592 -41.447 1.00 70.19 187 THR A N 1
ATOM 1457 C CA . THR A 1 187 ? 19.381 21.368 -40.893 1.00 70.19 187 THR A CA 1
ATOM 1458 C C . THR A 1 187 ? 19.948 20.973 -39.530 1.00 70.19 187 THR A C 1
ATOM 1460 O O . THR A 1 187 ? 19.282 20.319 -38.728 1.00 70.19 187 THR A O 1
ATOM 1463 N N . ALA A 1 188 ? 21.192 21.363 -39.252 1.00 69.88 188 ALA A N 1
ATOM 1464 C CA . ALA A 1 188 ? 21.829 21.100 -37.975 1.00 69.88 188 ALA A CA 1
ATOM 1465 C C . ALA A 1 188 ? 21.397 22.110 -36.893 1.00 69.88 188 ALA A C 1
ATOM 1467 O O . ALA A 1 188 ? 21.316 21.724 -35.729 1.00 69.88 188 ALA A O 1
ATOM 1468 N N . ILE A 1 189 ? 21.069 23.350 -37.281 1.00 75.88 189 ILE A N 1
ATOM 1469 C CA . ILE A 1 189 ? 20.428 24.350 -36.413 1.00 75.88 189 ILE A CA 1
ATOM 1470 C C . ILE A 1 189 ? 19.008 23.897 -36.061 1.00 75.88 189 ILE A C 1
ATOM 1472 O O . ILE A 1 189 ? 18.711 23.785 -34.879 1.00 75.88 189 ILE A O 1
ATOM 1476 N N . ASP A 1 190 ? 18.193 23.493 -37.041 1.00 79.25 190 ASP A N 1
ATOM 1477 C CA . ASP A 1 190 ? 16.828 22.998 -36.782 1.00 79.25 190 ASP A CA 1
ATOM 1478 C C . ASP A 1 190 ? 16.829 21.782 -35.835 1.00 79.25 190 ASP A C 1
ATOM 1480 O O . ASP A 1 190 ? 15.986 21.637 -34.949 1.00 79.25 190 ASP A O 1
ATOM 1484 N N . LYS A 1 191 ? 17.822 20.893 -35.981 1.00 81.88 191 LYS A N 1
ATOM 1485 C CA . LYS A 1 191 ? 17.998 19.749 -35.079 1.00 81.88 191 LYS A CA 1
ATOM 1486 C C . LYS A 1 191 ? 18.460 20.164 -33.679 1.00 81.88 191 LYS A C 1
ATOM 1488 O O . LYS A 1 191 ? 18.096 19.498 -32.713 1.00 81.88 191 LYS A O 1
ATOM 1493 N N . ALA A 1 192 ? 19.273 21.212 -33.559 1.00 78.69 192 ALA A N 1
ATOM 1494 C CA . ALA A 1 192 ? 19.667 21.756 -32.264 1.00 78.69 192 ALA A CA 1
ATOM 1495 C C . ALA A 1 192 ? 18.471 22.413 -31.557 1.00 78.69 192 ALA A C 1
ATOM 1497 O O . ALA A 1 192 ? 18.265 22.143 -30.380 1.00 78.69 192 ALA A O 1
ATOM 1498 N N . GLU A 1 193 ? 17.635 23.160 -32.283 1.00 87.69 193 GLU A N 1
ATOM 1499 C CA . GLU A 1 193 ? 16.400 23.755 -31.754 1.00 87.69 193 GLU A CA 1
ATOM 1500 C C . GLU A 1 193 ? 15.406 22.685 -31.271 1.00 87.69 193 GLU A C 1
ATOM 1502 O O . GLU A 1 193 ? 14.818 22.825 -30.198 1.00 87.69 193 GLU A O 1
ATOM 1507 N N . LEU A 1 194 ? 15.266 21.567 -31.998 1.00 86.88 194 LEU A N 1
ATOM 1508 C CA . LEU A 1 194 ? 14.445 20.434 -31.548 1.00 86.88 194 LEU A CA 1
ATOM 1509 C C . LEU A 1 194 ? 14.975 19.831 -30.235 1.00 86.88 194 LEU A C 1
ATOM 1511 O O . LEU A 1 194 ? 14.202 19.557 -29.319 1.00 86.88 194 LEU A O 1
ATOM 1515 N N . LEU A 1 195 ? 16.293 19.642 -30.128 1.00 85.31 195 LEU A N 1
ATOM 1516 C CA . LEU A 1 195 ? 16.917 19.110 -28.914 1.00 85.31 195 LEU A CA 1
ATOM 1517 C C . LEU A 1 195 ? 16.817 20.090 -27.734 1.00 85.31 195 LEU A C 1
ATOM 1519 O O . LEU A 1 195 ? 16.674 19.649 -26.597 1.00 85.31 195 LEU A O 1
ATOM 1523 N N . GLU A 1 196 ? 16.869 21.401 -27.980 1.00 89.19 196 GLU A N 1
ATOM 1524 C CA . GLU A 1 196 ? 16.618 22.419 -26.953 1.00 89.19 196 GLU A CA 1
ATOM 1525 C C . GLU A 1 196 ? 15.169 22.371 -26.457 1.00 89.19 196 GLU A C 1
ATOM 1527 O O . GLU A 1 196 ? 14.945 22.405 -25.248 1.00 89.19 196 GLU A O 1
ATOM 1532 N N . ALA A 1 197 ? 14.193 22.194 -27.354 1.00 89.38 197 ALA A N 1
ATOM 1533 C CA . ALA A 1 197 ? 12.791 22.030 -26.972 1.00 89.38 197 ALA A CA 1
ATOM 1534 C C . ALA A 1 197 ? 12.553 20.757 -26.135 1.00 89.38 197 ALA A C 1
ATOM 1536 O O . ALA A 1 197 ? 11.825 20.794 -25.143 1.00 89.38 197 ALA A O 1
ATOM 1537 N N . GLU A 1 198 ? 13.195 19.640 -26.490 1.00 90.56 198 GLU A N 1
ATOM 1538 C CA . GLU A 1 198 ? 13.139 18.402 -25.698 1.00 90.56 198 GLU A CA 1
ATOM 1539 C C . GLU A 1 198 ? 13.803 18.562 -24.321 1.00 90.56 198 GLU A C 1
ATOM 1541 O O . GLU A 1 198 ? 13.299 18.045 -23.322 1.00 90.56 198 GLU A O 1
ATOM 1546 N N . LEU A 1 199 ? 14.921 19.291 -24.239 1.00 89.50 199 LEU A N 1
ATOM 1547 C CA . LEU A 1 199 ? 15.570 19.598 -22.963 1.00 89.50 199 LEU A CA 1
ATOM 1548 C C . LEU A 1 199 ? 14.698 20.491 -22.077 1.00 89.50 199 LEU A C 1
ATOM 1550 O O . LEU A 1 199 ? 14.668 20.280 -20.864 1.00 89.50 199 LEU A O 1
ATOM 1554 N N . GLU A 1 200 ? 13.979 21.446 -22.663 1.00 93.00 200 GLU A N 1
ATOM 1555 C CA . GLU A 1 200 ? 13.049 22.303 -21.931 1.00 93.00 200 GLU A CA 1
ATOM 1556 C C . GLU A 1 200 ? 11.861 21.499 -21.374 1.00 93.00 200 GLU A C 1
ATOM 1558 O O . GLU A 1 200 ? 11.556 21.614 -20.188 1.00 93.00 200 GLU A O 1
ATOM 1563 N N . ASP A 1 201 ? 11.255 20.600 -22.162 1.00 91.69 201 ASP A N 1
ATOM 1564 C CA . ASP A 1 201 ? 10.197 19.697 -21.668 1.00 91.69 201 ASP A CA 1
ATOM 1565 C C . ASP A 1 201 ? 10.695 18.798 -20.523 1.00 91.69 201 ASP A C 1
ATOM 1567 O O . ASP A 1 201 ? 10.027 18.633 -19.497 1.00 91.69 201 ASP A O 1
ATOM 1571 N N . LEU A 1 202 ? 11.909 18.251 -20.653 1.00 90.25 202 LEU A N 1
ATOM 1572 C CA . LEU A 1 202 ? 12.522 17.448 -19.596 1.00 90.25 202 LEU A CA 1
ATOM 1573 C C . LEU A 1 202 ? 12.782 18.258 -18.320 1.00 90.25 202 LEU A C 1
ATOM 1575 O O . LEU A 1 202 ? 12.592 17.718 -17.228 1.00 90.25 202 LEU A O 1
ATOM 1579 N N . ASN A 1 203 ? 13.179 19.528 -18.431 1.00 91.69 203 ASN A N 1
ATOM 1580 C CA . ASN A 1 203 ? 13.346 20.409 -17.274 1.00 91.69 203 ASN A CA 1
ATOM 1581 C C . ASN A 1 203 ? 12.001 20.699 -16.595 1.00 91.69 203 ASN A C 1
ATOM 1583 O O . ASN A 1 203 ? 11.895 20.536 -15.384 1.00 91.69 203 ASN A O 1
ATOM 1587 N N . VAL A 1 204 ? 10.946 21.003 -17.358 1.00 93.88 204 VAL A N 1
ATOM 1588 C CA . VAL A 1 204 ? 9.591 21.210 -16.809 1.00 93.88 204 VAL A CA 1
ATOM 1589 C C . VAL A 1 204 ? 9.093 19.963 -16.070 1.00 93.88 204 VAL A C 1
ATOM 1591 O O . VAL A 1 204 ? 8.502 20.048 -14.989 1.00 93.88 204 VAL A O 1
ATOM 1594 N N . ARG A 1 205 ? 9.348 18.774 -16.623 1.00 91.81 205 ARG A N 1
ATOM 1595 C CA . ARG A 1 205 ? 9.009 17.503 -15.968 1.00 91.81 205 ARG A CA 1
ATOM 1596 C C . ARG A 1 205 ? 9.835 17.261 -14.706 1.00 91.81 205 ARG A C 1
ATOM 1598 O O . ARG A 1 205 ? 9.298 16.706 -13.748 1.00 91.81 205 ARG A O 1
ATOM 1605 N N . LEU A 1 206 ? 11.106 17.662 -14.693 1.00 90.56 206 LEU A N 1
ATOM 1606 C CA . LEU A 1 206 ? 11.966 17.572 -13.514 1.00 90.56 206 LEU A CA 1
ATOM 1607 C C . LEU A 1 206 ? 11.462 18.489 -12.395 1.00 90.56 206 LEU A C 1
ATOM 1609 O O . LEU A 1 206 ? 11.280 18.006 -11.281 1.00 90.56 206 LEU A O 1
ATOM 1613 N N . ASP A 1 207 ? 11.149 19.747 -12.703 1.00 92.69 207 ASP A N 1
ATOM 1614 C CA . ASP A 1 207 ? 10.611 20.711 -11.737 1.00 92.69 207 ASP A CA 1
ATOM 1615 C C . ASP A 1 207 ? 9.298 20.210 -11.121 1.00 92.69 207 ASP A C 1
ATOM 1617 O O . ASP A 1 207 ? 9.082 20.297 -9.909 1.00 92.69 207 ASP A O 1
ATOM 1621 N N . LYS A 1 208 ? 8.432 19.601 -11.941 1.00 92.94 208 LYS A N 1
ATOM 1622 C CA . LYS A 1 208 ? 7.208 18.960 -11.453 1.00 92.94 208 LYS A CA 1
ATOM 1623 C C . LYS A 1 208 ? 7.508 17.794 -10.505 1.00 92.94 208 LYS A C 1
ATOM 1625 O O . LYS A 1 208 ? 6.918 17.725 -9.432 1.00 92.94 208 LYS A O 1
ATOM 1630 N N . CYS A 1 209 ? 8.436 16.907 -10.864 1.00 86.94 209 CYS A N 1
ATOM 1631 C CA . CYS A 1 209 ? 8.849 15.801 -9.996 1.00 86.94 209 CYS A CA 1
ATOM 1632 C C . CYS A 1 209 ? 9.463 16.289 -8.674 1.00 86.94 209 CYS A C 1
ATOM 1634 O O . CYS A 1 209 ? 9.226 15.680 -7.633 1.00 86.94 209 CYS A O 1
ATOM 1636 N N . GLU A 1 210 ? 10.247 17.368 -8.693 1.00 92.31 210 GLU A N 1
ATOM 1637 C CA . GLU A 1 210 ? 10.812 17.969 -7.482 1.00 92.31 210 GLU A CA 1
ATOM 1638 C C . GLU A 1 210 ? 9.718 18.575 -6.592 1.00 92.31 210 GLU A C 1
ATOM 1640 O O . GLU A 1 210 ? 9.730 18.353 -5.379 1.00 92.31 210 GLU A O 1
ATOM 1645 N N . SER A 1 211 ? 8.727 19.249 -7.188 1.00 93.44 211 SER A N 1
ATOM 1646 C CA . SER A 1 211 ? 7.543 19.750 -6.481 1.00 93.44 211 SER A CA 1
ATOM 1647 C C . SER A 1 211 ? 6.724 18.620 -5.847 1.00 93.44 211 SER A C 1
ATOM 1649 O O . SER A 1 211 ? 6.357 18.713 -4.676 1.00 93.44 211 SER A O 1
ATOM 1651 N N . ASP A 1 212 ? 6.461 17.538 -6.585 1.00 90.00 212 ASP A N 1
ATOM 1652 C CA . ASP A 1 212 ? 5.714 16.376 -6.086 1.00 90.00 212 ASP A CA 1
ATOM 1653 C C . ASP A 1 212 ? 6.478 15.667 -4.950 1.00 90.00 212 ASP A C 1
ATOM 1655 O O . ASP A 1 212 ? 5.888 15.225 -3.961 1.00 90.00 212 ASP A O 1
ATOM 1659 N N . LEU A 1 213 ? 7.810 15.596 -5.048 1.00 89.44 213 LEU A N 1
ATOM 1660 C CA . LEU A 1 213 ? 8.666 15.024 -4.009 1.00 89.44 213 LEU A CA 1
ATOM 1661 C C . LEU A 1 213 ? 8.637 15.870 -2.731 1.00 89.44 213 LEU A C 1
ATOM 1663 O O . LEU A 1 213 ? 8.577 15.315 -1.630 1.00 89.44 213 LEU A O 1
ATOM 1667 N N . GLU A 1 214 ? 8.669 17.196 -2.855 1.00 93.94 214 GLU A N 1
ATOM 1668 C CA . GLU A 1 214 ? 8.587 18.090 -1.702 1.00 93.94 214 GLU A CA 1
ATOM 1669 C C . GLU A 1 214 ? 7.197 18.039 -1.047 1.00 93.94 214 GLU A C 1
ATOM 1671 O O . GLU A 1 214 ? 7.114 17.944 0.178 1.00 93.94 214 GLU A O 1
ATOM 1676 N N . ALA A 1 215 ? 6.120 17.951 -1.837 1.00 92.25 215 ALA A N 1
ATOM 1677 C CA . ALA A 1 215 ? 4.766 17.713 -1.331 1.00 92.25 215 ALA A CA 1
ATOM 1678 C C . ALA A 1 215 ? 4.664 16.384 -0.553 1.00 92.25 215 ALA A C 1
ATOM 1680 O O . ALA A 1 215 ? 4.168 16.343 0.577 1.00 92.25 215 ALA A O 1
ATOM 1681 N N . ALA A 1 216 ? 5.234 15.300 -1.089 1.00 88.50 216 ALA A N 1
ATOM 1682 C CA . ALA A 1 216 ? 5.272 14.009 -0.401 1.00 88.50 216 ALA A CA 1
ATOM 1683 C C . ALA A 1 216 ? 6.096 14.058 0.902 1.00 88.50 216 ALA A C 1
ATOM 1685 O O . ALA A 1 216 ? 5.768 13.389 1.886 1.00 88.50 216 ALA A O 1
ATOM 1686 N N . ARG A 1 217 ? 7.169 14.861 0.951 1.00 91.31 217 ARG A N 1
ATOM 1687 C CA . ARG A 1 217 ? 7.947 15.081 2.182 1.00 91.31 217 ARG A CA 1
ATOM 1688 C C . ARG A 1 217 ? 7.148 15.837 3.236 1.00 91.31 217 ARG A C 1
ATOM 1690 O O . ARG A 1 217 ? 7.244 15.473 4.412 1.00 91.31 217 ARG A O 1
ATOM 1697 N N . THR A 1 218 ? 6.377 16.849 2.842 1.00 94.56 218 THR A N 1
ATOM 1698 C CA . THR A 1 218 ? 5.511 17.584 3.772 1.00 94.56 218 THR A CA 1
ATOM 1699 C C . THR A 1 218 ? 4.415 16.685 4.335 1.00 94.56 218 THR A C 1
ATOM 1701 O O . THR A 1 218 ? 4.283 16.607 5.555 1.00 94.56 218 THR A O 1
ATOM 1704 N N . GLU A 1 219 ? 3.744 15.889 3.496 1.00 92.69 219 GLU A N 1
ATOM 1705 C CA . GLU A 1 219 ? 2.735 14.916 3.943 1.00 92.69 219 GLU A CA 1
ATOM 1706 C C . GLU A 1 219 ? 3.330 13.872 4.900 1.00 92.69 219 GLU A C 1
ATOM 1708 O O . GLU A 1 219 ? 2.756 13.557 5.942 1.00 92.69 219 GLU A O 1
ATOM 1713 N N . LEU A 1 220 ? 4.530 13.362 4.602 1.00 88.44 220 LEU A N 1
ATOM 1714 C CA . LEU A 1 220 ? 5.221 12.413 5.475 1.00 88.44 220 LEU A CA 1
ATOM 1715 C C . LEU A 1 220 ? 5.592 13.042 6.828 1.00 88.44 220 LEU A C 1
ATOM 1717 O O . LEU A 1 220 ? 5.561 12.357 7.854 1.00 88.44 220 LEU A O 1
ATOM 1721 N N . SER A 1 221 ? 5.944 14.329 6.851 1.00 93.69 221 SER A N 1
ATOM 1722 C CA . SER A 1 221 ? 6.199 15.072 8.089 1.00 93.69 221 SER A CA 1
ATOM 1723 C C . SER A 1 221 ? 4.924 15.254 8.918 1.00 93.69 221 SER A C 1
ATOM 1725 O O . SER A 1 221 ? 4.945 15.031 10.129 1.00 93.69 221 SER A O 1
ATOM 1727 N N . GLU A 1 222 ? 3.805 15.596 8.278 1.00 94.75 222 GLU A N 1
ATOM 1728 C CA . GLU A 1 222 ? 2.498 15.727 8.933 1.00 94.75 222 GLU A CA 1
ATOM 1729 C C . GLU A 1 222 ? 2.013 14.392 9.505 1.00 94.75 222 GLU A C 1
ATOM 1731 O O . GLU A 1 222 ? 1.636 14.318 10.676 1.00 94.75 222 GLU A O 1
ATOM 1736 N N . LEU A 1 223 ? 2.110 13.305 8.731 1.00 89.00 223 LEU A N 1
ATOM 1737 C CA . LEU A 1 223 ? 1.759 11.961 9.193 1.00 89.00 223 LEU A CA 1
ATOM 1738 C C . LEU A 1 223 ? 2.625 11.515 10.375 1.00 89.00 223 LEU A C 1
ATOM 1740 O O . LEU A 1 223 ? 2.113 10.897 11.308 1.00 89.00 223 LEU A O 1
ATOM 1744 N N . LYS A 1 224 ? 3.919 11.857 10.385 1.00 91.88 224 LYS A N 1
ATOM 1745 C CA . LYS A 1 224 ? 4.793 11.604 11.542 1.00 91.88 224 LYS A CA 1
ATOM 1746 C C . LYS A 1 224 ? 4.349 12.378 12.779 1.00 91.88 224 LYS A C 1
ATOM 1748 O O . LYS A 1 224 ? 4.321 11.791 13.858 1.00 91.88 224 LYS A O 1
ATOM 1753 N N . SER A 1 225 ? 3.987 13.653 12.629 1.00 94.69 225 SER A N 1
ATOM 1754 C CA . SER A 1 225 ? 3.448 14.455 13.735 1.00 94.69 225 SER A CA 1
ATOM 1755 C C . SER A 1 225 ? 2.157 13.841 14.275 1.00 94.69 225 SER A C 1
ATOM 1757 O O . SER A 1 225 ? 2.023 13.635 15.479 1.00 94.69 225 SER A O 1
ATOM 1759 N N . ARG A 1 226 ? 1.239 13.449 13.384 1.00 94.69 226 ARG A N 1
ATOM 1760 C CA . ARG A 1 226 ? -0.028 12.828 13.774 1.00 94.69 226 ARG A CA 1
ATOM 1761 C C . ARG A 1 226 ? 0.165 11.480 14.467 1.00 94.69 226 ARG A C 1
ATOM 1763 O O . ARG A 1 226 ? -0.558 11.168 15.408 1.00 94.69 226 ARG A O 1
ATOM 1770 N N . ASN A 1 227 ? 1.138 10.685 14.026 1.00 85.62 227 ASN A N 1
ATOM 1771 C CA . ASN A 1 227 ? 1.447 9.415 14.673 1.00 85.62 227 ASN A CA 1
ATOM 1772 C C . ASN A 1 227 ? 2.014 9.625 16.087 1.00 85.62 227 ASN A C 1
ATOM 1774 O O . ASN A 1 227 ? 1.608 8.924 17.006 1.00 85.62 227 ASN A O 1
ATOM 1778 N N . ALA A 1 228 ? 2.871 10.633 16.283 1.00 92.06 228 ALA A N 1
ATOM 1779 C CA . ALA A 1 228 ? 3.373 10.998 17.609 1.00 92.06 228 ALA A CA 1
ATOM 1780 C C . ALA A 1 228 ? 2.250 11.484 18.551 1.00 92.06 228 ALA A C 1
ATOM 1782 O O . ALA A 1 228 ? 2.237 11.129 19.728 1.00 92.06 228 ALA A O 1
ATOM 1783 N N . GLU A 1 229 ? 1.277 12.247 18.040 1.00 93.75 229 GLU A N 1
ATOM 1784 C CA . GLU A 1 229 ? 0.085 12.643 18.807 1.00 93.75 229 GLU A CA 1
ATOM 1785 C C . GLU A 1 229 ? -0.762 11.436 19.228 1.00 93.75 229 GLU A C 1
ATOM 1787 O O . GLU A 1 229 ? -1.170 11.344 20.383 1.00 93.75 229 GLU A O 1
ATOM 1792 N N . LEU A 1 230 ? -1.010 10.497 18.309 1.00 90.31 230 LEU A N 1
ATOM 1793 C CA . LEU A 1 230 ? -1.770 9.280 18.605 1.00 90.31 230 LEU A CA 1
ATOM 1794 C C . LEU A 1 230 ? -1.035 8.369 19.596 1.00 90.31 230 LEU A C 1
ATOM 1796 O O . LEU A 1 230 ? -1.673 7.722 20.424 1.00 90.31 230 LEU A O 1
ATOM 1800 N N . GLU A 1 231 ? 0.294 8.304 19.538 1.00 89.75 231 GLU A N 1
ATOM 1801 C CA . GLU A 1 231 ? 1.103 7.595 20.535 1.00 89.75 231 GLU A CA 1
ATOM 1802 C C . GLU A 1 231 ? 0.955 8.229 21.926 1.00 89.75 231 GLU A C 1
ATOM 1804 O O . GLU A 1 231 ? 0.729 7.506 22.897 1.00 89.75 231 GLU A O 1
ATOM 1809 N N . ALA A 1 232 ? 0.983 9.563 22.025 1.00 95.50 232 ALA A N 1
ATOM 1810 C CA . ALA A 1 232 ? 0.750 10.273 23.284 1.00 95.50 232 ALA A CA 1
ATOM 1811 C C . ALA A 1 232 ? -0.684 10.078 23.818 1.00 95.50 232 ALA A C 1
ATOM 1813 O O . ALA A 1 232 ? -0.877 9.873 25.018 1.00 95.50 232 ALA A O 1
ATOM 1814 N N . GLU A 1 233 ? -1.693 10.093 22.940 1.00 95.81 233 GLU A N 1
ATOM 1815 C CA . GLU A 1 233 ? -3.089 9.830 23.309 1.00 95.81 233 GLU A CA 1
ATOM 1816 C C . GLU A 1 233 ? -3.276 8.394 23.824 1.00 95.81 233 GLU A C 1
ATOM 1818 O O . GLU A 1 233 ? -3.920 8.185 24.853 1.00 95.81 233 GLU A O 1
ATOM 1823 N N . ASN A 1 234 ? -2.671 7.406 23.159 1.00 86.69 234 ASN A N 1
ATOM 1824 C CA . ASN A 1 234 ? -2.713 6.010 23.598 1.00 86.69 234 ASN A CA 1
ATOM 1825 C C . ASN A 1 234 ? -2.051 5.812 24.966 1.00 86.69 234 ASN A C 1
ATOM 1827 O O . ASN A 1 234 ? -2.566 5.049 25.783 1.00 86.69 234 ASN A O 1
ATOM 1831 N N . GLU A 1 235 ? -0.931 6.487 25.230 1.00 94.38 235 GLU A N 1
ATOM 1832 C CA . GLU A 1 235 ? -0.263 6.395 26.530 1.00 94.38 235 GLU A CA 1
ATOM 1833 C C . GLU A 1 235 ? -1.119 7.021 27.640 1.00 94.38 235 GLU A C 1
ATOM 1835 O O . GLU A 1 235 ? -1.343 6.392 28.672 1.00 94.38 235 GLU A O 1
ATOM 1840 N N . SER A 1 236 ? -1.731 8.182 27.385 1.00 96.12 236 SER A N 1
ATOM 1841 C CA . SER A 1 236 ? -2.684 8.793 28.322 1.00 96.12 236 SER A CA 1
ATOM 1842 C C . SER A 1 236 ? -3.901 7.895 28.596 1.00 96.12 236 SER A C 1
ATOM 1844 O O . SER A 1 236 ? -4.361 7.782 29.735 1.00 96.12 236 SER A O 1
ATOM 1846 N N . GLN A 1 237 ? -4.420 7.205 27.574 1.00 90.25 237 GLN A N 1
ATOM 1847 C CA . GLN A 1 237 ? -5.509 6.241 27.754 1.00 90.25 237 GLN A CA 1
ATOM 1848 C C . GLN A 1 237 ? -5.079 5.019 28.576 1.00 90.25 237 GLN A C 1
ATOM 1850 O O . GLN A 1 237 ? -5.869 4.532 29.386 1.00 90.25 237 GLN A O 1
ATOM 1855 N N . ARG A 1 238 ? -3.843 4.531 28.412 1.00 91.88 238 ARG A N 1
ATOM 1856 C CA . ARG A 1 238 ? -3.296 3.443 29.239 1.00 91.88 238 ARG A CA 1
ATOM 1857 C C . ARG A 1 238 ? -3.170 3.851 30.698 1.00 91.88 238 ARG A C 1
ATOM 1859 O O . ARG A 1 238 ? -3.644 3.110 31.553 1.00 91.88 238 ARG A O 1
ATOM 1866 N N . GLU A 1 239 ? -2.636 5.040 30.973 1.00 95.88 239 GLU A N 1
ATOM 1867 C CA . GLU A 1 239 ? -2.561 5.580 32.336 1.00 95.88 239 GLU A CA 1
ATOM 1868 C C . GLU A 1 239 ? -3.950 5.657 32.985 1.00 95.88 239 GLU A C 1
ATOM 1870 O O . GLU A 1 239 ? -4.128 5.264 34.139 1.00 95.88 239 GLU A O 1
ATOM 1875 N N . LYS A 1 240 ? -4.964 6.097 32.227 1.00 96.44 240 LYS A N 1
ATOM 1876 C CA . LYS A 1 240 ? -6.351 6.126 32.705 1.00 96.44 240 LYS A CA 1
ATOM 1877 C C . LYS A 1 240 ? -6.898 4.726 32.998 1.00 96.44 240 LYS A C 1
ATOM 1879 O O . LYS A 1 240 ? -7.520 4.527 34.037 1.00 96.44 240 LYS A O 1
ATOM 1884 N N . LEU A 1 241 ? -6.651 3.751 32.121 1.00 93.19 241 LEU A N 1
ATOM 1885 C CA . LEU A 1 241 ? -7.079 2.364 32.333 1.00 93.19 241 LEU A CA 1
ATOM 1886 C C . LEU A 1 241 ? -6.391 1.715 33.540 1.00 93.19 241 LEU A C 1
ATOM 1888 O O . LEU A 1 241 ? -7.026 0.943 34.259 1.00 93.19 241 LEU A O 1
ATOM 1892 N N . ASP A 1 242 ? -5.119 2.026 33.784 1.00 94.12 242 ASP A N 1
ATOM 1893 C CA . ASP A 1 242 ? -4.399 1.545 34.963 1.00 94.12 242 ASP A CA 1
ATOM 1894 C C . ASP A 1 242 ? -4.926 2.196 36.250 1.00 94.12 242 ASP A C 1
ATOM 1896 O O . ASP A 1 242 ? -5.093 1.506 37.262 1.00 94.12 242 ASP A O 1
ATOM 1900 N N . ALA A 1 243 ? -5.283 3.484 36.206 1.00 95.44 243 ALA A N 1
ATOM 1901 C CA . ALA A 1 243 ? -5.969 4.158 37.307 1.00 95.44 243 ALA A CA 1
ATOM 1902 C C . ALA A 1 243 ? -7.340 3.519 37.596 1.00 95.44 243 ALA A C 1
ATOM 1904 O O . ALA A 1 243 ? -7.621 3.160 38.742 1.00 95.44 243 ALA A O 1
ATOM 1905 N N . ASP A 1 244 ? -8.158 3.288 36.565 1.00 93.50 244 ASP A N 1
ATOM 1906 C CA . ASP A 1 244 ? -9.463 2.629 36.695 1.00 93.50 244 ASP A CA 1
ATOM 1907 C C . ASP A 1 244 ? -9.317 1.196 37.237 1.00 93.50 244 ASP A C 1
ATOM 1909 O O . ASP A 1 244 ? -10.079 0.764 38.107 1.00 93.50 244 ASP A O 1
ATOM 1913 N N . ARG A 1 245 ? -8.294 0.454 36.787 1.00 94.56 245 ARG A N 1
ATOM 1914 C CA . ARG A 1 245 ? -7.972 -0.880 37.314 1.00 94.56 245 ARG A CA 1
ATOM 1915 C C . ARG A 1 245 ? -7.599 -0.822 38.796 1.00 94.56 245 ARG A C 1
ATOM 1917 O O . ARG A 1 245 ? -8.058 -1.678 39.550 1.00 94.56 245 ARG A O 1
ATOM 1924 N N . SER A 1 246 ? -6.815 0.168 39.223 1.00 96.12 246 SER A N 1
ATOM 1925 C CA . SER A 1 246 ? -6.482 0.362 40.640 1.00 96.12 246 SER A CA 1
ATOM 1926 C C . SER A 1 246 ? -7.735 0.617 41.479 1.00 96.12 246 SER A C 1
ATOM 1928 O O . SER A 1 246 ? -7.926 -0.035 42.505 1.00 96.12 246 SER A O 1
ATOM 1930 N N . VAL A 1 247 ? -8.625 1.502 41.017 1.00 96.00 247 VAL A N 1
ATOM 1931 C CA . VAL A 1 247 ? -9.902 1.797 41.692 1.00 96.00 247 VAL A CA 1
ATOM 1932 C C . VAL A 1 247 ? -10.770 0.540 41.802 1.00 96.00 247 VAL A C 1
ATOM 1934 O O . VAL A 1 247 ? -11.350 0.273 42.855 1.00 96.00 247 VAL A O 1
ATOM 1937 N N . MET A 1 248 ? -10.828 -0.273 40.745 1.00 91.56 248 MET A N 1
ATOM 1938 C CA . MET A 1 248 ? -11.564 -1.539 40.751 1.00 91.56 248 MET A CA 1
ATOM 1939 C C . MET A 1 248 ? -10.980 -2.563 41.731 1.00 91.56 248 MET A C 1
ATOM 1941 O O . MET A 1 248 ? -11.741 -3.274 42.388 1.00 91.56 248 MET A O 1
ATOM 1945 N N . GLU A 1 249 ? -9.656 -2.654 41.858 1.00 95.25 249 GLU A N 1
ATOM 1946 C CA . GLU A 1 249 ? -9.023 -3.533 42.849 1.00 95.25 249 GLU A CA 1
ATOM 1947 C C . GLU A 1 249 ? -9.288 -3.070 44.285 1.00 95.25 249 GLU A C 1
ATOM 1949 O O . GLU A 1 249 ? -9.555 -3.897 45.160 1.00 95.25 249 GLU A O 1
ATOM 1954 N N . ASP A 1 250 ? -9.305 -1.764 44.541 1.00 96.25 250 ASP A N 1
ATOM 1955 C CA . ASP A 1 250 ? -9.668 -1.244 45.860 1.00 96.25 250 ASP A CA 1
ATOM 1956 C C . ASP A 1 250 ? -11.151 -1.484 46.177 1.00 96.25 250 ASP A C 1
ATOM 1958 O O . ASP A 1 250 ? -11.475 -1.952 47.271 1.00 96.25 250 ASP A O 1
ATOM 1962 N N . ALA A 1 251 ? -12.049 -1.310 45.202 1.00 93.50 251 ALA A N 1
ATOM 1963 C CA . ALA A 1 251 ? -13.462 -1.662 45.350 1.00 93.50 251 ALA A CA 1
ATOM 1964 C C . ALA A 1 251 ? -13.666 -3.164 45.635 1.00 93.50 251 ALA A C 1
ATOM 1966 O O . ALA A 1 251 ? -14.490 -3.530 46.478 1.00 93.50 251 ALA A O 1
ATOM 1967 N N . LYS A 1 252 ? -12.890 -4.049 44.989 1.00 96.19 252 LYS A N 1
ATOM 1968 C CA . LYS A 1 252 ? -12.898 -5.493 45.281 1.00 96.19 252 LYS A CA 1
ATOM 1969 C C . LYS A 1 252 ? -12.451 -5.791 46.711 1.00 96.19 252 LYS A C 1
ATOM 1971 O O . LYS A 1 252 ? -13.094 -6.602 47.376 1.00 96.19 252 LYS A O 1
ATOM 1976 N N . LYS A 1 253 ? -11.393 -5.137 47.207 1.00 96.75 253 LYS A N 1
ATOM 1977 C CA . LYS A 1 253 ? -10.951 -5.283 48.607 1.00 96.75 253 LYS A CA 1
ATOM 1978 C C . LYS A 1 253 ? -12.038 -4.822 49.580 1.00 96.75 253 LYS A C 1
ATOM 1980 O O . LYS A 1 253 ? -12.316 -5.526 50.549 1.00 96.75 253 LYS A O 1
ATOM 1985 N N . SER A 1 254 ? -12.694 -3.692 49.307 1.00 96.12 254 SER A N 1
ATOM 1986 C CA . SER A 1 254 ? -13.820 -3.211 50.118 1.00 96.12 254 SER A CA 1
ATOM 1987 C C . SER A 1 254 ? -14.992 -4.196 50.124 1.00 96.12 254 SER A C 1
ATOM 1989 O O . SER A 1 254 ? -15.541 -4.478 51.186 1.00 96.12 254 SER A O 1
ATOM 1991 N N . LEU A 1 255 ? -15.344 -4.777 48.971 1.00 94.50 255 LEU A N 1
ATOM 1992 C CA . LEU A 1 255 ? -16.376 -5.818 48.881 1.00 94.50 255 LEU A CA 1
ATOM 1993 C C . LEU A 1 255 ? -15.997 -7.089 49.651 1.00 94.50 255 LEU A C 1
ATOM 1995 O O . LEU A 1 255 ? -16.856 -7.668 50.313 1.00 94.50 255 LEU A O 1
ATOM 1999 N N . ALA A 1 256 ? -14.731 -7.510 49.601 1.00 94.38 256 ALA A N 1
ATOM 2000 C CA . ALA A 1 256 ? -14.247 -8.656 50.367 1.00 94.38 256 ALA A CA 1
ATOM 2001 C C . ALA A 1 256 ? -14.351 -8.407 51.882 1.00 94.38 256 ALA A C 1
ATOM 2003 O O . ALA A 1 256 ? -14.852 -9.267 52.606 1.00 94.38 256 ALA A O 1
ATOM 2004 N N . SER A 1 257 ? -13.972 -7.210 52.345 1.00 96.69 257 SER A N 1
ATOM 2005 C CA . SER A 1 257 ? -14.131 -6.801 53.747 1.00 96.69 257 SER A CA 1
ATOM 2006 C C . SER A 1 257 ? -15.602 -6.799 54.175 1.00 96.69 257 SER A C 1
ATOM 2008 O O . SER A 1 257 ? -15.938 -7.316 55.238 1.00 96.69 257 SER A O 1
ATOM 2010 N N . LEU A 1 258 ? -16.499 -6.266 53.336 1.00 95.94 258 LEU A N 1
ATOM 2011 C CA . LEU A 1 258 ? -17.939 -6.257 53.608 1.00 95.94 258 LEU A CA 1
ATOM 2012 C C . LEU A 1 258 ? -18.512 -7.684 53.668 1.00 95.94 258 LEU A C 1
ATOM 2014 O O . LEU A 1 258 ? -19.362 -7.988 54.503 1.00 95.94 258 LEU A O 1
ATOM 2018 N N . HIS A 1 259 ? -18.036 -8.577 52.795 1.00 96.12 259 HIS A N 1
ATOM 2019 C CA . HIS A 1 259 ? -18.433 -9.982 52.798 1.00 96.12 259 HIS A CA 1
ATOM 2020 C C . HIS A 1 259 ? -17.987 -10.698 54.080 1.00 96.12 259 HIS A C 1
ATOM 2022 O O . HIS A 1 259 ? -18.758 -11.463 54.658 1.00 96.12 259 HIS A O 1
ATOM 2028 N N . GLU A 1 260 ? -16.773 -10.428 54.560 1.00 96.75 260 GLU A N 1
ATOM 2029 C CA . GLU A 1 260 ? -16.277 -10.974 55.825 1.00 96.75 260 GLU A CA 1
ATOM 2030 C C . GLU A 1 260 ? -17.110 -10.482 57.022 1.00 96.75 260 GLU A C 1
ATOM 2032 O O . GLU A 1 260 ? -17.509 -11.278 57.879 1.00 96.75 260 GLU A O 1
ATOM 2037 N N . GLU A 1 261 ? -17.460 -9.192 57.055 1.00 96.00 261 GLU A N 1
ATOM 2038 C CA . GLU A 1 261 ? -18.370 -8.647 58.068 1.00 96.00 261 GLU A CA 1
ATOM 2039 C C . GLU A 1 261 ? -19.753 -9.303 58.011 1.00 96.00 261 GLU A C 1
ATOM 2041 O O . GLU A 1 261 ? -20.296 -9.688 59.051 1.00 96.00 261 GLU A O 1
ATOM 2046 N N . TYR A 1 262 ? -20.301 -9.502 56.811 1.00 95.12 262 TYR A N 1
ATOM 2047 C CA . TYR A 1 262 ? -21.571 -10.196 56.615 1.00 95.12 262 TYR A CA 1
ATOM 2048 C C . TYR A 1 262 ? -21.533 -11.628 57.172 1.00 95.12 262 TYR A C 1
ATOM 2050 O O . TYR A 1 262 ? -22.412 -12.008 57.947 1.00 95.12 262 TYR A O 1
ATOM 2058 N N . GLN A 1 263 ? -20.485 -12.403 56.872 1.00 96.44 263 GLN A N 1
ATOM 2059 C CA . GLN A 1 263 ? -20.293 -13.759 57.414 1.00 96.44 263 GLN A CA 1
ATOM 2060 C C . GLN A 1 263 ? -20.187 -13.760 58.948 1.00 96.44 263 GLN A C 1
ATOM 2062 O O . GLN A 1 263 ? -20.733 -14.627 59.643 1.00 96.44 263 GLN A O 1
ATOM 2067 N N . LYS A 1 264 ? -19.524 -12.749 59.518 1.00 95.38 264 LYS A N 1
ATOM 2068 C CA . LYS A 1 264 ? -19.415 -12.570 60.971 1.00 95.38 264 LYS A CA 1
ATOM 2069 C C . LYS A 1 264 ? -20.765 -12.251 61.618 1.00 95.38 264 LYS A C 1
ATOM 2071 O O . LYS A 1 264 ? -21.065 -12.752 62.700 1.00 95.38 264 LYS A O 1
ATOM 2076 N N . VAL A 1 265 ? -21.596 -11.437 60.972 1.00 94.88 265 VAL A N 1
ATOM 2077 C CA . VAL A 1 265 ? -22.970 -11.175 61.428 1.00 94.88 265 VAL A CA 1
ATOM 2078 C C . VAL A 1 265 ? -23.827 -12.437 61.301 1.00 94.88 265 VAL A C 1
ATOM 2080 O O . VAL A 1 265 ? -24.539 -12.786 62.243 1.00 94.88 265 VAL A O 1
ATOM 2083 N N . GLN A 1 266 ? -23.713 -13.170 60.193 1.00 95.00 266 GLN A N 1
ATOM 2084 C CA . GLN A 1 266 ? -24.466 -14.400 59.949 1.00 95.00 266 GLN A CA 1
ATOM 2085 C C . GLN A 1 266 ? -24.137 -15.497 60.974 1.00 95.00 266 GLN A C 1
ATOM 2087 O O . GLN A 1 266 ? -25.047 -16.130 61.510 1.00 95.00 266 GLN A O 1
ATOM 2092 N N . SER A 1 267 ? -22.858 -15.686 61.311 1.00 93.19 267 SER A N 1
ATOM 2093 C CA . SER A 1 267 ? -22.426 -16.642 62.343 1.00 93.19 267 SER A CA 1
ATOM 2094 C C . SER A 1 267 ? -22.923 -16.266 63.744 1.00 93.19 267 SER A C 1
ATOM 2096 O O . SER A 1 267 ? -23.426 -17.134 64.459 1.00 93.19 267 SER A O 1
ATOM 2098 N N . LYS A 1 268 ? -22.891 -14.978 64.120 1.00 95.12 268 LYS A N 1
ATOM 2099 C CA . LYS A 1 268 ? -23.507 -14.486 65.370 1.00 95.12 268 LYS A CA 1
ATOM 2100 C C . LYS A 1 268 ? -25.019 -14.727 65.406 1.00 95.12 268 LYS A C 1
ATOM 2102 O O . LYS A 1 268 ? -25.566 -15.093 66.449 1.00 95.12 268 LYS A O 1
ATOM 2107 N N . LEU A 1 269 ? -25.700 -14.536 64.277 1.00 93.25 269 LEU A N 1
ATOM 2108 C CA . LEU A 1 269 ? -27.137 -14.784 64.156 1.00 93.25 269 LEU A CA 1
ATOM 2109 C C . LEU A 1 269 ? -27.465 -16.283 64.279 1.00 93.25 269 LEU A C 1
ATOM 2111 O O . LEU A 1 269 ? -28.436 -16.660 64.929 1.00 93.25 269 LEU A O 1
ATOM 2115 N N . ALA A 1 270 ? -26.632 -17.156 63.709 1.00 88.88 270 ALA A N 1
ATOM 2116 C CA . ALA A 1 270 ? -26.753 -18.603 63.877 1.00 88.88 270 ALA A CA 1
ATOM 2117 C C . ALA A 1 270 ? -26.503 -19.038 65.333 1.00 88.88 270 ALA A C 1
ATOM 2119 O O . ALA A 1 270 ? -27.273 -19.830 65.872 1.00 88.88 270 ALA A O 1
ATOM 2120 N N . GLN A 1 271 ? -25.487 -18.475 65.997 1.00 91.44 271 GLN A N 1
ATOM 2121 C CA . GLN A 1 271 ? -25.211 -18.722 67.418 1.00 91.44 271 GLN A CA 1
ATOM 2122 C C . GLN A 1 271 ? -26.386 -18.325 68.314 1.00 91.44 271 GLN A C 1
ATOM 2124 O O . GLN A 1 271 ? -26.787 -19.092 69.185 1.00 91.44 271 GLN A O 1
ATOM 2129 N N . SER A 1 272 ? -26.961 -17.142 68.086 1.00 90.56 272 SER A N 1
ATOM 2130 C CA . SER A 1 272 ? -28.119 -16.666 68.851 1.00 90.56 272 SER A CA 1
ATOM 2131 C C . SER A 1 272 ? -29.375 -17.501 68.586 1.00 90.56 272 SER A C 1
ATOM 2133 O O . SER A 1 272 ? -30.101 -17.800 69.530 1.00 90.56 272 SER A O 1
ATOM 2135 N N . ARG A 1 273 ? -29.597 -17.967 67.348 1.00 90.44 273 ARG A N 1
ATOM 2136 C CA . ARG A 1 273 ? -30.654 -18.949 67.042 1.00 90.44 273 ARG A CA 1
ATOM 2137 C C . ARG A 1 273 ? -30.442 -20.284 67.760 1.00 90.44 273 ARG A C 1
ATOM 2139 O O . ARG A 1 273 ? -31.400 -20.819 68.302 1.00 90.44 273 ARG A O 1
ATOM 2146 N N . GLY A 1 274 ? -29.214 -20.801 67.797 1.00 83.69 274 GLY A N 1
ATOM 2147 C CA . GLY A 1 274 ? -28.889 -22.031 68.526 1.00 83.69 274 GLY A CA 1
ATOM 2148 C C . GLY A 1 274 ? -29.082 -21.893 70.038 1.00 83.69 274 GLY A C 1
ATOM 2149 O O . GLY A 1 274 ? -29.629 -22.791 70.669 1.00 83.69 274 GLY A O 1
ATOM 2150 N N . ALA A 1 275 ? -28.701 -20.747 70.611 1.00 82.06 275 ALA A N 1
ATOM 2151 C CA . ALA A 1 275 ? -28.928 -20.447 72.023 1.00 82.06 275 ALA A CA 1
ATOM 2152 C C . ALA A 1 275 ? -30.425 -20.361 72.363 1.00 82.06 275 ALA A C 1
ATOM 2154 O O . ALA A 1 275 ? -30.843 -20.899 73.383 1.00 82.06 275 ALA A O 1
ATOM 2155 N N . LEU A 1 276 ? -31.229 -19.737 71.494 1.00 81.06 276 LEU A N 1
ATOM 2156 C CA . LEU A 1 276 ? -32.686 -19.694 71.640 1.00 81.06 276 LEU A CA 1
ATOM 2157 C C . LEU A 1 276 ? -33.317 -21.086 71.519 1.00 81.06 276 LEU A C 1
ATOM 2159 O O . LEU A 1 276 ? -34.151 -21.426 72.347 1.00 81.06 276 LEU A O 1
ATOM 2163 N N . GLY A 1 277 ? -32.888 -21.908 70.555 1.00 80.25 277 GLY A N 1
ATOM 2164 C CA . GLY A 1 277 ? -33.364 -23.290 70.417 1.00 80.25 277 GLY A CA 1
ATOM 2165 C C . GLY A 1 277 ? -33.056 -24.147 71.648 1.00 80.25 277 GLY A C 1
ATOM 2166 O O . GLY A 1 277 ? -33.943 -24.806 72.172 1.00 80.25 277 GLY A O 1
ATOM 2167 N N . ALA A 1 278 ? -31.838 -24.052 72.192 1.00 75.19 278 ALA A N 1
ATOM 2168 C CA . ALA A 1 278 ? -31.473 -24.741 73.432 1.00 75.19 278 ALA A CA 1
ATOM 2169 C C . ALA A 1 278 ? -32.286 -24.259 74.650 1.00 75.19 278 ALA A C 1
ATOM 2171 O O . ALA A 1 278 ? -32.517 -25.019 75.590 1.00 75.19 278 ALA A O 1
ATOM 2172 N N . GLN A 1 279 ? -32.719 -22.996 74.643 1.00 74.69 279 GLN A N 1
ATOM 2173 C CA . GLN A 1 279 ? -33.577 -22.433 75.681 1.00 74.69 279 GLN A CA 1
ATOM 2174 C C . GLN A 1 279 ? -35.028 -22.928 75.549 1.00 74.69 279 GLN A C 1
ATOM 2176 O O . GLN A 1 279 ? -35.655 -23.221 76.565 1.00 74.69 279 GLN A O 1
ATOM 2181 N N . ASP A 1 280 ? -35.531 -23.077 74.322 1.00 71.81 280 ASP A N 1
ATOM 2182 C CA . ASP A 1 280 ? -36.849 -23.658 74.028 1.00 71.81 280 ASP A CA 1
ATOM 2183 C C . ASP A 1 280 ? -36.894 -25.160 74.367 1.00 71.81 280 ASP A C 1
ATOM 2185 O O . ASP A 1 280 ? -37.837 -25.625 75.006 1.00 71.81 280 ASP A O 1
ATOM 2189 N N . ASP A 1 281 ? -35.833 -25.911 74.061 1.00 63.75 281 ASP A N 1
ATOM 2190 C CA . ASP A 1 281 ? -35.711 -27.331 74.420 1.00 63.75 281 ASP A CA 1
ATOM 2191 C C . ASP A 1 281 ? -35.636 -27.539 75.946 1.00 63.75 281 ASP A C 1
ATOM 2193 O O . ASP A 1 281 ? -36.229 -28.475 76.490 1.00 63.75 281 ASP A O 1
ATOM 2197 N N . ALA A 1 282 ? -34.980 -26.625 76.672 1.00 61.03 282 ALA A N 1
ATOM 2198 C CA . ALA A 1 282 ? -34.961 -26.636 78.135 1.00 61.03 282 ALA A CA 1
ATOM 2199 C C . ALA A 1 282 ? -36.344 -26.342 78.750 1.00 61.03 282 ALA A C 1
ATOM 2201 O O . ALA A 1 282 ? -36.666 -2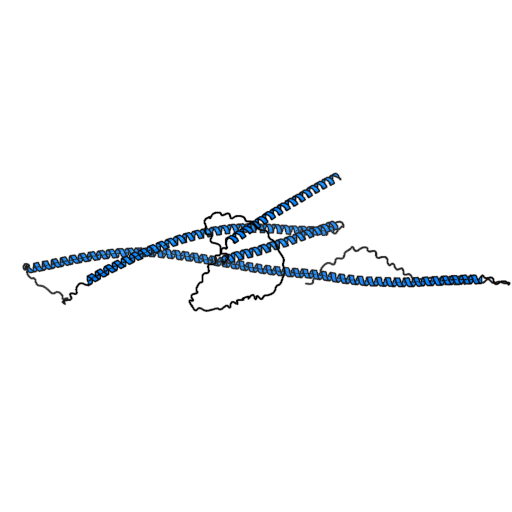6.878 79.811 1.00 61.03 282 ALA A O 1
ATOM 2202 N N . LEU A 1 283 ? -37.181 -25.542 78.080 1.00 56.06 283 LEU A N 1
ATOM 2203 C CA . LEU A 1 283 ? -38.563 -25.267 78.493 1.00 56.06 283 LEU A CA 1
ATOM 2204 C C . LEU A 1 283 ? -39.538 -26.389 78.089 1.00 56.06 283 LEU A C 1
ATOM 2206 O O . LEU A 1 283 ? -40.531 -26.604 78.782 1.00 56.06 283 LEU A O 1
ATOM 2210 N N . SER A 1 284 ? -39.235 -27.137 77.023 1.00 49.00 284 SER A N 1
ATOM 2211 C CA . SER A 1 284 ? -40.028 -28.275 76.532 1.00 49.00 284 SER A CA 1
ATOM 2212 C C . SER A 1 284 ? -39.836 -29.563 77.358 1.00 49.00 284 SER A C 1
ATOM 2214 O O . SER A 1 284 ? -40.720 -30.411 77.405 1.00 49.00 284 SER A O 1
ATOM 2216 N N . SER A 1 285 ? -38.730 -29.697 78.103 1.00 44.03 285 SER A N 1
ATOM 2217 C CA . SER A 1 285 ? -38.465 -30.846 79.000 1.00 44.03 285 SER A CA 1
ATOM 2218 C C . SER A 1 285 ? -39.149 -30.804 80.388 1.00 44.03 285 SER A C 1
ATOM 2220 O O . SER A 1 285 ? -38.778 -31.552 81.295 1.00 44.03 285 SER A O 1
ATOM 2222 N N . GLY A 1 286 ? -40.156 -29.945 80.580 1.00 37.75 286 GLY A N 1
ATOM 2223 C CA . GLY A 1 286 ? -40.997 -29.934 81.785 1.00 37.75 286 GLY A CA 1
ATOM 2224 C C . GLY A 1 286 ? -41.953 -31.139 81.837 1.00 37.75 286 GLY A C 1
ATOM 2225 O O . GLY A 1 286 ? -42.406 -31.598 80.792 1.00 37.75 286 GLY A O 1
ATOM 2226 N N . PRO A 1 287 ? -42.268 -31.679 83.029 1.00 40.25 287 PRO A N 1
ATOM 2227 C CA . PRO A 1 287 ? -42.861 -33.002 83.168 1.00 40.25 287 PRO A CA 1
ATOM 2228 C C . PRO A 1 287 ? -44.282 -33.079 82.608 1.00 40.25 287 PRO A C 1
ATOM 2230 O O . PRO A 1 287 ? -45.188 -32.356 83.029 1.00 40.25 287 PRO A O 1
ATOM 2233 N N . ASP A 1 288 ? -44.452 -34.056 81.720 1.00 36.34 288 ASP A N 1
ATOM 2234 C CA . ASP A 1 288 ? -45.714 -34.649 81.307 1.00 36.34 288 ASP A CA 1
ATOM 2235 C C . ASP A 1 288 ? -46.598 -34.935 82.533 1.00 36.34 288 ASP A C 1
ATOM 2237 O O . ASP A 1 288 ? -46.340 -35.834 83.335 1.00 36.34 288 ASP A O 1
ATOM 2241 N N . THR A 1 289 ? -47.668 -34.157 82.680 1.00 38.16 289 THR A N 1
ATOM 2242 C CA . THR A 1 289 ? -48.820 -34.502 83.518 1.00 38.16 289 THR A CA 1
ATOM 2243 C C . THR A 1 289 ? -50.042 -34.587 82.618 1.00 38.16 289 THR A C 1
ATOM 2245 O O . THR A 1 289 ? -50.820 -33.653 82.452 1.00 38.16 289 THR A O 1
ATOM 2248 N N . SER A 1 290 ? -50.173 -35.759 82.005 1.00 35.41 290 SER A N 1
ATOM 2249 C CA . SER A 1 290 ? -51.390 -36.237 81.364 1.00 35.41 290 SER A CA 1
ATOM 2250 C C . SER A 1 290 ? -52.402 -36.687 82.421 1.00 35.41 290 SER A C 1
ATOM 2252 O O . SER A 1 290 ? -52.131 -37.630 83.156 1.00 35.41 290 SER A O 1
ATOM 2254 N N . GLN A 1 291 ? -53.553 -36.013 82.475 1.00 33.59 291 GLN A N 1
ATOM 2255 C CA . GLN A 1 291 ? -54.906 -36.463 82.869 1.00 33.59 291 GLN A CA 1
ATOM 2256 C C . GLN A 1 291 ? -55.701 -35.167 83.115 1.00 33.59 291 GLN A C 1
ATOM 2258 O O . GLN A 1 291 ? -55.310 -34.327 83.913 1.00 33.59 291 GLN A O 1
ATOM 2263 N N . THR A 1 292 ? -56.829 -34.877 82.475 1.00 31.56 292 THR A N 1
ATOM 2264 C CA . THR A 1 292 ? -58.075 -35.639 82.564 1.00 31.56 292 THR A CA 1
ATOM 2265 C C . THR A 1 292 ? -59.073 -35.054 81.557 1.00 31.56 292 THR A C 1
ATOM 2267 O O . THR A 1 292 ? -59.026 -33.866 81.238 1.00 31.56 292 THR A O 1
ATOM 2270 N N . SER A 1 293 ? -59.970 -35.918 81.092 1.00 34.47 293 SER A N 1
ATOM 2271 C CA . SER A 1 293 ? -61.180 -35.636 80.325 1.00 34.47 293 SER A CA 1
ATOM 2272 C C . SER A 1 293 ? -62.029 -34.482 80.874 1.00 34.47 293 SER A C 1
ATOM 2274 O O . SER A 1 293 ? -61.969 -34.160 82.058 1.00 34.47 293 SER A O 1
ATOM 2276 N N . VAL A 1 294 ? -62.875 -33.907 80.014 1.00 33.66 294 VAL A N 1
ATOM 2277 C CA . VAL A 1 294 ? -64.343 -33.952 80.158 1.00 33.66 294 VAL A CA 1
ATOM 2278 C C . VAL A 1 294 ? -64.999 -33.222 78.979 1.00 33.66 294 VAL A C 1
ATOM 2280 O O . VAL A 1 294 ? -64.668 -32.087 78.646 1.00 33.66 294 VAL A O 1
ATOM 2283 N N . ASP A 1 295 ? -65.929 -33.947 78.367 1.00 29.88 295 ASP A N 1
ATOM 2284 C CA . ASP A 1 295 ? -66.887 -33.541 77.348 1.00 29.88 295 ASP A CA 1
ATOM 2285 C C . ASP A 1 295 ? -67.859 -32.427 77.779 1.00 29.88 295 ASP A C 1
ATOM 2287 O O . ASP A 1 295 ? -68.143 -32.233 78.961 1.00 29.88 295 ASP A O 1
ATOM 2291 N N . SER A 1 296 ? -68.536 -31.899 76.748 1.00 33.88 296 SER A N 1
ATOM 2292 C CA . SER A 1 296 ? -69.922 -31.384 76.742 1.00 33.88 296 SER A CA 1
ATOM 2293 C C . SER A 1 296 ? -70.134 -29.883 77.029 1.00 33.88 296 SER A C 1
ATOM 2295 O O . SER A 1 296 ? -69.290 -29.215 77.614 1.00 33.88 296 SER A O 1
ATOM 2297 N N . PRO A 1 297 ? -71.324 -29.330 76.714 1.00 45.47 297 PRO A N 1
ATOM 2298 C CA . PRO A 1 297 ? -71.980 -29.341 75.408 1.00 45.47 297 PRO A CA 1
ATOM 2299 C C . PRO A 1 297 ? -72.496 -27.936 75.021 1.00 45.47 297 PRO A C 1
ATOM 2301 O O . PRO A 1 297 ? -72.650 -27.031 75.840 1.00 45.47 297 PRO A O 1
ATOM 2304 N N . VAL A 1 298 ? -72.844 -27.781 73.748 1.00 43.94 298 VAL A N 1
ATOM 2305 C CA . VAL A 1 298 ? -73.699 -26.699 73.250 1.00 43.94 298 VAL A CA 1
ATOM 2306 C C . VAL A 1 298 ? -75.154 -27.071 73.558 1.00 43.94 298 VAL A C 1
ATOM 2308 O O . VAL A 1 298 ? -75.610 -28.108 73.088 1.00 43.94 298 VAL A O 1
ATOM 2311 N N . SER A 1 299 ? -75.893 -26.254 74.321 1.00 35.44 299 SER A N 1
ATOM 2312 C CA . SER A 1 299 ? -77.363 -26.235 74.235 1.00 35.44 299 SER A CA 1
ATOM 2313 C C . SER A 1 299 ? -77.976 -24.935 74.760 1.00 35.44 299 SER A C 1
ATOM 2315 O O . SER A 1 299 ? -77.591 -24.388 75.793 1.00 35.44 299 SER A O 1
ATOM 2317 N N . GLU A 1 300 ? -78.949 -24.464 73.990 1.00 34.56 300 GLU A N 1
ATOM 2318 C CA . GLU A 1 300 ? -79.622 -23.175 74.032 1.00 34.56 300 GLU A CA 1
ATOM 2319 C C . GLU A 1 300 ? -80.697 -23.023 75.124 1.00 34.56 300 GLU A C 1
ATOM 2321 O O . GLU A 1 300 ? -81.391 -23.959 75.508 1.00 34.56 300 GLU A O 1
ATOM 2326 N N . LYS A 1 301 ? -80.831 -21.760 75.553 1.00 37.09 301 LYS A N 1
ATOM 2327 C CA . LYS A 1 301 ? -82.028 -21.001 75.969 1.00 37.09 301 LYS A CA 1
ATOM 2328 C C . LYS A 1 301 ? -83.365 -21.754 76.138 1.00 37.09 301 LYS A C 1
ATOM 2330 O O . LYS A 1 301 ? -83.964 -22.159 75.150 1.00 37.09 301 LYS A O 1
ATOM 2335 N N . ALA A 1 302 ? -83.969 -21.627 77.329 1.00 34.38 302 ALA A N 1
ATOM 2336 C CA . ALA A 1 302 ? -85.406 -21.337 77.472 1.00 34.38 302 ALA A CA 1
ATOM 2337 C C . ALA A 1 302 ? -85.787 -20.753 78.855 1.00 34.38 302 ALA A C 1
ATOM 2339 O O . ALA A 1 302 ? -85.437 -21.289 79.899 1.00 34.38 302 ALA A O 1
ATOM 2340 N N . LEU A 1 303 ? -86.528 -19.641 78.787 1.00 35.09 303 LEU A N 1
ATOM 2341 C CA . LEU A 1 303 ? -87.552 -19.081 79.685 1.00 35.09 303 LEU A CA 1
ATOM 2342 C C . LEU A 1 303 ? -87.483 -19.266 81.221 1.00 35.09 303 LEU A C 1
ATOM 2344 O O . LEU A 1 303 ? -87.803 -20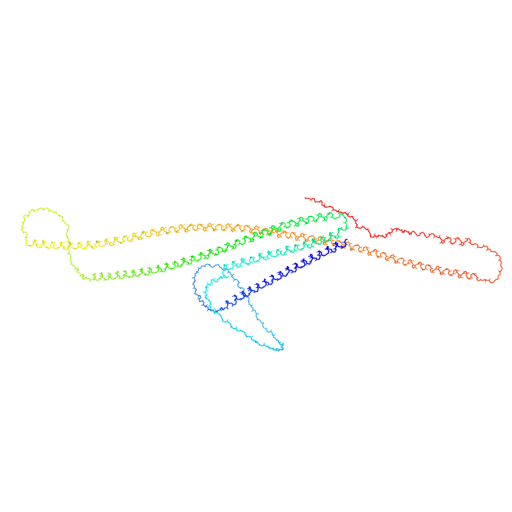.312 81.772 1.00 35.09 303 LEU A O 1
ATOM 2348 N N . GLY A 1 304 ? -87.350 -18.116 81.892 1.00 39.75 304 GLY A N 1
ATOM 2349 C CA . GLY A 1 304 ? -88.454 -17.536 82.668 1.00 39.75 304 GLY A CA 1
ATOM 2350 C C . GLY A 1 304 ? -88.801 -18.175 84.014 1.00 39.75 304 GLY A C 1
ATOM 2351 O O . GLY A 1 304 ? -89.573 -19.124 84.072 1.00 39.75 304 GLY A O 1
ATOM 2352 N N . LYS A 1 305 ? -88.360 -17.536 85.108 1.00 35.91 305 LYS A N 1
ATOM 2353 C CA . LYS A 1 305 ? -89.134 -17.401 86.357 1.00 35.91 305 LYS A CA 1
ATOM 2354 C C . LYS A 1 305 ? -88.475 -16.381 87.286 1.00 35.91 305 LYS A C 1
ATOM 2356 O O . LYS A 1 305 ? -87.317 -16.531 87.664 1.00 35.91 305 LYS A O 1
ATOM 2361 N N . GLN A 1 306 ? -89.236 -15.344 87.635 1.00 41.72 306 GLN A N 1
ATOM 2362 C CA . GLN A 1 306 ? -88.924 -14.400 88.704 1.00 41.72 306 GLN A CA 1
ATOM 2363 C C . GLN A 1 306 ? -88.666 -15.178 90.003 1.00 41.72 306 GLN A C 1
ATOM 2365 O O . GLN A 1 306 ? -89.539 -15.910 90.470 1.00 41.72 306 GLN A O 1
ATOM 2370 N N . ARG A 1 307 ? -87.473 -15.024 90.580 1.00 32.09 307 ARG A N 1
ATOM 2371 C CA . ARG A 1 307 ? -87.196 -15.382 91.972 1.00 32.09 307 ARG A CA 1
ATOM 2372 C C . ARG A 1 307 ? -86.642 -14.160 92.681 1.00 32.09 307 ARG A C 1
ATOM 2374 O O . ARG A 1 307 ? -85.529 -13.716 92.424 1.00 32.09 307 ARG A O 1
ATOM 2381 N N . GLU A 1 308 ? -87.526 -13.617 93.501 1.00 37.31 308 GLU A N 1
ATOM 2382 C CA . GLU A 1 308 ? -87.293 -12.928 94.762 1.00 37.31 308 GLU A CA 1
ATOM 2383 C C . GLU A 1 308 ? -85.842 -13.037 95.257 1.00 37.31 308 GLU A C 1
ATOM 2385 O O . GLU A 1 308 ? -85.324 -14.124 95.522 1.00 37.31 308 GLU A O 1
ATOM 2390 N N . VAL A 1 309 ? -85.189 -11.876 95.315 1.00 42.38 309 VAL A N 1
ATOM 2391 C CA . VAL A 1 309 ? -83.800 -11.677 95.727 1.00 42.38 309 VAL A CA 1
ATOM 2392 C C . VAL A 1 309 ? -83.665 -12.094 97.189 1.00 42.38 309 VAL A C 1
ATOM 2394 O O . VAL A 1 309 ? -83.960 -11.319 98.097 1.00 42.38 309 VAL A O 1
ATOM 2397 N N . GLN A 1 310 ? -83.217 -13.327 97.424 1.00 48.19 310 GLN A N 1
ATOM 2398 C CA . GLN A 1 310 ? -82.641 -13.675 98.715 1.00 48.19 310 GLN A CA 1
ATOM 2399 C C . GLN A 1 310 ? -81.299 -12.947 98.871 1.00 48.19 310 GLN A C 1
ATOM 2401 O O . GLN A 1 310 ? -80.538 -12.851 97.902 1.00 48.19 310 GLN A O 1
ATOM 2406 N N . PRO A 1 311 ? -81.002 -12.419 100.071 1.00 54.31 311 PRO A N 1
ATOM 2407 C CA . PRO A 1 311 ? -79.731 -11.774 100.340 1.00 54.31 311 PRO A CA 1
ATOM 2408 C C . PRO A 1 311 ? -78.599 -12.769 100.054 1.00 54.31 311 PRO A C 1
ATOM 2410 O O . PRO A 1 311 ? -78.693 -13.923 100.480 1.00 54.31 311 PRO A O 1
ATOM 2413 N N . PRO A 1 312 ? -77.555 -12.348 99.319 1.00 53.34 312 PRO A N 1
ATOM 2414 C CA . PRO A 1 312 ? -76.479 -13.223 98.886 1.00 53.34 312 PRO A CA 1
ATOM 2415 C C . PRO A 1 312 ? -75.905 -13.968 100.083 1.00 53.34 312 PRO A C 1
ATOM 2417 O O . PRO A 1 312 ? -75.370 -13.374 101.024 1.00 53.34 312 PRO A O 1
ATOM 2420 N N . THR A 1 313 ? -76.038 -15.287 100.036 1.00 58.12 313 THR A N 1
ATOM 2421 C CA . THR A 1 313 ? -75.457 -16.179 101.026 1.00 58.12 313 THR A CA 1
ATOM 2422 C C . THR A 1 313 ? -73.938 -15.960 101.026 1.00 58.12 313 THR A C 1
ATOM 2424 O O . THR A 1 313 ? -73.361 -15.679 99.973 1.00 58.12 313 THR A O 1
ATOM 2427 N N . PRO A 1 314 ? -73.222 -16.114 102.153 1.00 70.62 314 PRO A N 1
ATOM 2428 C CA . PRO A 1 314 ? -71.761 -15.954 102.193 1.00 70.62 314 PRO A CA 1
ATOM 2429 C C . PRO A 1 314 ? -71.009 -16.788 101.132 1.00 70.62 314 PRO A C 1
ATOM 2431 O O . PRO A 1 314 ? -69.917 -16.424 100.697 1.00 70.62 314 PRO A O 1
ATOM 2434 N N . ALA A 1 315 ? -71.613 -17.888 100.670 1.00 72.12 315 ALA A N 1
ATOM 2435 C CA . ALA A 1 315 ? -71.125 -18.703 99.562 1.00 72.12 315 ALA A CA 1
ATOM 2436 C C . ALA A 1 315 ? -71.154 -17.983 98.194 1.00 72.12 315 ALA A C 1
ATOM 2438 O O . ALA A 1 315 ? -70.242 -18.179 97.389 1.00 72.12 315 ALA A O 1
ATOM 2439 N N . ASP A 1 316 ? -72.144 -17.127 97.939 1.00 75.81 316 ASP A N 1
ATOM 2440 C CA . ASP A 1 316 ? -72.296 -16.383 96.682 1.00 75.81 316 ASP A CA 1
ATOM 2441 C C . ASP A 1 316 ? -71.278 -15.245 96.586 1.00 75.81 316 ASP A C 1
ATOM 2443 O O . ASP A 1 316 ? -70.642 -15.075 95.548 1.00 75.81 316 ASP A O 1
ATOM 2447 N N . TRP A 1 317 ? -70.994 -14.561 97.699 1.00 77.38 317 TRP A N 1
ATOM 2448 C CA . TRP A 1 317 ? -69.886 -13.600 97.779 1.00 77.38 317 TRP A CA 1
ATOM 2449 C C . TRP A 1 317 ? -68.531 -14.252 97.505 1.00 77.38 317 TRP A C 1
ATOM 2451 O O . TRP A 1 317 ? -67.683 -13.676 96.822 1.00 77.38 317 TRP A O 1
ATOM 2461 N N . LYS A 1 318 ? -68.331 -15.485 97.981 1.00 80.81 318 LYS A N 1
ATOM 2462 C CA . LYS A 1 318 ? -67.102 -16.251 97.738 1.00 80.81 318 LYS A CA 1
ATOM 2463 C C . LYS A 1 318 ? -66.978 -16.690 96.272 1.00 80.81 318 LYS A C 1
ATOM 2465 O O . LYS A 1 318 ? -65.884 -16.631 95.705 1.00 80.81 318 LYS A O 1
ATOM 2470 N N . LYS A 1 319 ? -68.088 -17.064 95.623 1.00 83.88 319 LYS A N 1
ATOM 2471 C CA . LYS A 1 319 ? -68.141 -17.320 94.170 1.00 83.88 319 LYS A CA 1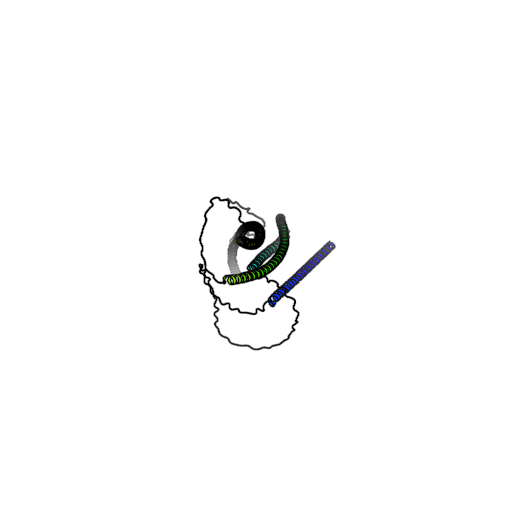
ATOM 2472 C C . LYS A 1 319 ? -67.876 -16.048 93.357 1.00 83.88 319 LYS A C 1
ATOM 2474 O O . LYS A 1 319 ? -67.051 -16.065 92.447 1.00 83.88 319 LYS A O 1
ATOM 2479 N N . SER A 1 320 ? -68.474 -14.915 93.723 1.00 85.19 320 SER A N 1
ATOM 2480 C CA . SER A 1 320 ? -68.181 -13.635 93.069 1.00 85.19 320 SER A CA 1
ATOM 2481 C C . SER A 1 320 ? -66.716 -13.225 93.242 1.00 85.19 320 SER A C 1
ATOM 2483 O O . SER A 1 320 ? -66.062 -12.902 92.257 1.00 85.19 320 SER A O 1
ATOM 2485 N N . ALA A 1 321 ? -66.134 -13.337 94.436 1.00 84.38 321 ALA A N 1
ATOM 2486 C CA . ALA A 1 321 ? -64.718 -13.024 94.654 1.00 84.38 321 ALA A CA 1
ATOM 2487 C C . ALA A 1 321 ? -63.767 -13.927 93.837 1.00 84.38 321 ALA A C 1
ATOM 2489 O O . ALA A 1 321 ? -62.776 -13.459 93.268 1.00 84.38 321 ALA A O 1
ATOM 2490 N N . THR A 1 322 ? -64.077 -15.221 93.718 1.00 88.81 322 THR A N 1
ATOM 2491 C CA . THR A 1 322 ? -63.295 -16.154 92.884 1.00 88.81 322 THR A CA 1
ATOM 2492 C C . THR A 1 322 ? -63.450 -15.869 91.388 1.00 88.81 322 THR A C 1
ATOM 2494 O O . THR A 1 322 ? -62.455 -15.869 90.663 1.00 88.81 322 THR A O 1
ATOM 2497 N N . THR A 1 323 ? -64.649 -15.527 90.906 1.00 91.06 323 THR A N 1
ATOM 2498 C CA . THR A 1 323 ? -64.830 -15.081 89.509 1.00 91.06 323 THR A CA 1
ATOM 2499 C C . THR A 1 323 ? -64.111 -13.763 89.217 1.00 91.06 323 THR A C 1
ATOM 2501 O O . THR A 1 323 ? -63.421 -13.673 88.204 1.00 91.06 323 THR A O 1
ATOM 2504 N N . ILE A 1 324 ? -64.163 -12.780 90.123 1.00 91.88 324 ILE A N 1
ATOM 2505 C CA . ILE A 1 324 ? -63.462 -11.495 89.976 1.00 91.88 324 ILE A CA 1
ATOM 2506 C C . ILE A 1 324 ? -61.948 -11.705 89.898 1.00 91.88 324 ILE A C 1
ATOM 2508 O O . ILE A 1 324 ? -61.305 -11.187 88.989 1.00 91.88 324 ILE A O 1
ATOM 2512 N N . THR A 1 325 ? -61.367 -12.507 90.793 1.00 90.19 325 THR A N 1
ATOM 2513 C CA . THR A 1 325 ? -59.920 -12.794 90.758 1.00 90.19 325 THR A CA 1
ATOM 2514 C C . THR A 1 325 ? -59.505 -13.579 89.510 1.00 90.19 325 THR A C 1
ATOM 2516 O O . THR A 1 325 ? -58.407 -13.378 88.988 1.00 90.19 325 THR A O 1
ATOM 2519 N N . THR A 1 326 ? -60.379 -14.444 88.987 1.00 93.00 326 THR A N 1
ATOM 2520 C CA . THR A 1 326 ? -60.141 -15.175 87.731 1.00 93.00 326 THR A CA 1
ATOM 2521 C C . THR A 1 326 ? -60.201 -14.235 86.524 1.00 93.00 326 THR A C 1
ATOM 2523 O O . THR A 1 326 ? -59.311 -14.281 85.673 1.00 93.00 326 THR A O 1
ATOM 2526 N N . LEU A 1 327 ? -61.177 -13.320 86.487 1.00 95.19 327 LEU A N 1
ATOM 2527 C CA . LEU A 1 327 ? -61.284 -12.276 85.464 1.00 95.19 327 LEU A CA 1
ATOM 2528 C C . LEU A 1 327 ? -60.096 -11.312 85.508 1.00 95.19 327 LEU A C 1
ATOM 2530 O O . LEU A 1 327 ? -59.539 -10.995 84.464 1.00 95.19 327 LEU A O 1
ATOM 2534 N N . GLN A 1 328 ? -59.645 -10.898 86.692 1.00 95.25 328 GLN A N 1
ATOM 2535 C CA . GLN A 1 328 ? -58.450 -10.061 86.834 1.00 95.25 328 GLN A CA 1
ATOM 2536 C C . GLN A 1 328 ? -57.200 -10.752 86.273 1.00 95.25 328 GLN A C 1
ATOM 2538 O O . GLN A 1 328 ? -56.434 -10.127 85.538 1.00 95.25 328 GLN A O 1
ATOM 2543 N N . ARG A 1 329 ? -57.019 -12.054 86.544 1.00 94.88 329 ARG A N 1
ATOM 2544 C CA . ARG A 1 329 ? -55.936 -12.855 85.946 1.00 94.88 329 ARG A CA 1
ATOM 2545 C C . ARG A 1 329 ? -56.058 -12.967 84.425 1.00 94.88 329 ARG A C 1
ATOM 2547 O O . ARG A 1 329 ? -55.041 -12.914 83.738 1.00 94.88 329 ARG A O 1
ATOM 2554 N N . ALA A 1 330 ? -57.271 -13.121 83.897 1.00 94.38 330 ALA A N 1
ATOM 2555 C CA . ALA A 1 330 ? -57.509 -13.161 82.455 1.00 94.38 330 ALA A CA 1
ATOM 2556 C C . ALA A 1 330 ? -57.199 -11.810 81.791 1.00 94.38 330 ALA A C 1
ATOM 2558 O O . ALA A 1 330 ? -56.464 -11.770 80.811 1.00 94.38 330 ALA A O 1
ATOM 2559 N N . VAL A 1 331 ? -57.666 -10.697 82.365 1.00 95.75 331 VAL A N 1
ATOM 2560 C CA . VAL A 1 331 ? -57.366 -9.339 81.881 1.00 95.75 331 VAL A CA 1
ATOM 2561 C C . VAL A 1 331 ? -55.865 -9.061 81.915 1.00 95.75 331 VAL A C 1
ATOM 2563 O O . VAL A 1 331 ? -55.334 -8.461 80.984 1.00 95.75 331 VAL A O 1
ATOM 2566 N N . TRP A 1 332 ? -55.164 -9.505 82.960 1.00 95.56 332 TRP A N 1
ATOM 2567 C CA . TRP A 1 332 ? -53.714 -9.353 83.035 1.00 95.56 332 TRP A CA 1
ATOM 2568 C C . TRP A 1 332 ? -52.993 -10.152 81.939 1.00 95.56 332 TRP A C 1
ATOM 2570 O O . TRP A 1 332 ? -52.154 -9.579 81.250 1.00 95.56 332 TRP A O 1
ATOM 2580 N N . ARG A 1 333 ? -53.369 -11.421 81.706 1.00 96.50 333 ARG A N 1
ATOM 2581 C CA . ARG A 1 333 ? -52.828 -12.228 80.593 1.00 96.50 333 ARG A CA 1
ATOM 2582 C C . ARG A 1 333 ? -53.090 -11.586 79.232 1.00 96.50 333 ARG A C 1
ATOM 2584 O O . ARG A 1 333 ? -52.144 -11.372 78.487 1.00 96.50 333 ARG A O 1
ATOM 2591 N N . LEU A 1 334 ? -54.329 -11.173 78.964 1.00 96.38 334 LEU A N 1
ATOM 2592 C CA . LEU A 1 334 ? -54.695 -10.505 77.710 1.00 96.38 334 LEU A CA 1
ATOM 2593 C C . LEU A 1 334 ? -53.926 -9.193 77.500 1.00 96.38 334 LEU A C 1
ATOM 2595 O O . LEU A 1 334 ? -53.575 -8.856 76.374 1.00 96.38 334 LEU A O 1
ATOM 2599 N N . ARG A 1 335 ? -53.625 -8.442 78.569 1.00 96.88 335 ARG A N 1
ATOM 2600 C CA . ARG A 1 335 ? -52.763 -7.252 78.474 1.00 96.88 335 ARG A CA 1
ATOM 2601 C C . ARG A 1 335 ? -51.327 -7.612 78.102 1.00 96.88 335 ARG A C 1
ATOM 2603 O O . ARG A 1 335 ? -50.747 -6.912 77.282 1.00 96.88 335 ARG A O 1
ATOM 2610 N N . GLN A 1 336 ? -50.767 -8.675 78.677 1.00 96.75 336 GLN A N 1
ATOM 2611 C CA . GLN A 1 336 ? -49.419 -9.139 78.328 1.00 96.75 336 GLN A CA 1
ATOM 2612 C C . GLN A 1 336 ? -49.356 -9.644 76.881 1.00 96.75 336 GLN A C 1
ATOM 2614 O O . GLN A 1 336 ? -48.463 -9.251 76.137 1.00 96.75 336 GLN A O 1
ATOM 2619 N N . GLU A 1 337 ? -50.343 -10.435 76.455 1.00 96.69 337 GLU A N 1
ATOM 2620 C CA . GLU A 1 337 ? -50.472 -10.904 75.070 1.00 96.69 337 GLU A CA 1
ATOM 2621 C C . GLU A 1 337 ? -50.614 -9.733 74.093 1.00 96.69 337 GLU A C 1
ATOM 2623 O O . GLU A 1 337 ? -49.925 -9.696 73.077 1.00 96.69 337 GLU A O 1
ATOM 2628 N N . LYS A 1 338 ? -51.433 -8.726 74.427 1.00 96.94 338 LYS A N 1
ATOM 2629 C CA . LYS A 1 338 ? -51.553 -7.502 73.627 1.00 96.94 338 LYS A CA 1
ATOM 2630 C C . LYS A 1 338 ? -50.201 -6.800 73.463 1.00 96.94 338 LYS A C 1
ATOM 2632 O O . LYS A 1 338 ? -49.850 -6.446 72.344 1.00 96.94 338 LYS A O 1
ATOM 2637 N N . VAL A 1 339 ? -49.441 -6.617 74.544 1.00 97.06 339 VAL A N 1
ATOM 2638 C CA . VAL A 1 339 ? -48.120 -5.963 74.488 1.00 97.06 339 VAL A CA 1
ATOM 2639 C C . VAL A 1 339 ? -47.126 -6.788 73.662 1.00 97.06 339 VAL A C 1
ATOM 2641 O O . VAL A 1 339 ? -46.362 -6.226 72.878 1.00 97.06 339 VAL A O 1
ATOM 2644 N N . ALA A 1 340 ? -47.150 -8.118 73.785 1.00 96.00 340 ALA A N 1
ATOM 2645 C CA . ALA A 1 340 ? -46.316 -9.004 72.976 1.00 96.00 340 ALA A CA 1
ATOM 2646 C C . ALA A 1 340 ? -46.661 -8.909 71.479 1.00 96.00 340 ALA A C 1
ATOM 2648 O O . ALA A 1 340 ? -45.758 -8.789 70.648 1.00 96.00 340 ALA A O 1
ATOM 2649 N N . LEU A 1 341 ? -47.953 -8.888 71.138 1.00 96.00 341 LEU A N 1
ATOM 2650 C CA . LEU A 1 341 ? -48.426 -8.709 69.763 1.00 96.00 341 LEU A CA 1
ATOM 2651 C C . LEU A 1 341 ? -48.088 -7.319 69.213 1.00 96.00 341 LEU A C 1
ATOM 2653 O O . LEU A 1 341 ? -47.654 -7.209 68.071 1.00 96.00 341 LEU A O 1
ATOM 2657 N N . GLU A 1 342 ? -48.226 -6.257 70.010 1.00 96.94 342 GLU A N 1
ATOM 2658 C CA . GLU A 1 342 ? -47.827 -4.898 69.616 1.00 96.94 342 GLU A CA 1
ATOM 2659 C C . GLU A 1 342 ? -46.322 -4.817 69.328 1.00 96.94 342 GLU A C 1
ATOM 2661 O O . GLU A 1 342 ? -45.917 -4.214 68.330 1.00 96.94 342 GLU A O 1
ATOM 2666 N N . LYS A 1 343 ? -45.492 -5.491 70.137 1.00 97.00 343 LYS A N 1
ATOM 2667 C CA . LYS A 1 343 ? -44.051 -5.606 69.889 1.00 97.00 343 LYS A CA 1
ATOM 2668 C C . LYS A 1 343 ? -43.767 -6.338 68.575 1.00 97.00 343 LYS A C 1
ATOM 2670 O O . LYS A 1 343 ? -43.059 -5.795 67.729 1.00 97.00 343 LYS A O 1
ATOM 2675 N N . GLN A 1 344 ? -44.363 -7.511 68.357 1.00 97.25 344 GLN A N 1
ATOM 2676 C CA . GLN A 1 344 ? -44.207 -8.257 67.101 1.00 97.25 344 GLN A CA 1
ATOM 2677 C C . GLN A 1 344 ? -44.664 -7.442 65.882 1.00 97.25 344 GLN A C 1
ATOM 2679 O O . GLN A 1 344 ? -44.010 -7.455 64.841 1.00 97.25 344 GLN A O 1
ATOM 2684 N N . LEU A 1 345 ? -45.753 -6.682 66.014 1.00 95.81 345 LEU A N 1
ATOM 2685 C CA . LEU A 1 345 ? -46.270 -5.823 64.953 1.00 95.81 345 LEU A CA 1
ATOM 2686 C C . LEU A 1 345 ? -45.310 -4.666 64.636 1.00 95.81 345 LEU A C 1
ATOM 2688 O O . LEU A 1 345 ? -45.150 -4.314 63.468 1.00 95.81 345 LEU A O 1
ATOM 2692 N N . SER A 1 346 ? -44.635 -4.101 65.642 1.00 95.69 346 SER A N 1
ATOM 2693 C CA . SER A 1 346 ? -43.588 -3.092 65.424 1.00 95.69 346 SER A CA 1
ATOM 2694 C C . SER A 1 346 ? -42.352 -3.664 64.717 1.00 95.69 346 SER A C 1
ATOM 2696 O O . SER A 1 346 ? -41.858 -3.053 63.771 1.00 95.69 346 SER A O 1
ATOM 2698 N N . GLU A 1 347 ? -41.919 -4.874 65.087 1.00 97.12 347 GLU A N 1
ATOM 2699 C CA . GLU A 1 347 ? -40.803 -5.570 64.434 1.00 97.12 347 GLU A CA 1
ATOM 2700 C C . GLU A 1 347 ? -41.125 -5.911 62.971 1.00 97.12 347 GLU A C 1
ATOM 2702 O O . GLU A 1 347 ? -40.281 -5.742 62.090 1.00 97.12 347 GLU A O 1
ATOM 2707 N N . LEU A 1 348 ? -42.353 -6.360 62.685 1.00 96.44 348 LEU A N 1
ATOM 2708 C CA . LEU A 1 348 ? -42.801 -6.634 61.317 1.00 96.44 348 LEU A CA 1
ATOM 2709 C C . LEU A 1 348 ? -42.891 -5.364 60.468 1.00 96.44 348 LEU A C 1
ATOM 2711 O O . LEU A 1 348 ? -42.477 -5.390 59.312 1.00 96.44 348 LEU A O 1
ATOM 2715 N N . LYS A 1 349 ? -43.374 -4.248 61.028 1.00 97.06 349 LYS A N 1
ATOM 2716 C CA . LYS A 1 349 ? -43.389 -2.954 60.326 1.00 97.06 349 LYS A CA 1
ATOM 2717 C C . LYS A 1 349 ? -41.984 -2.491 59.958 1.00 97.06 349 LYS A C 1
ATOM 2719 O O . LYS A 1 349 ? -41.773 -2.068 58.828 1.00 97.06 349 LYS A O 1
ATOM 2724 N N . GLN A 1 350 ? -41.027 -2.623 60.876 1.00 97.12 350 GLN A N 1
ATOM 2725 C CA . GLN A 1 350 ? -39.638 -2.266 60.602 1.00 97.12 350 GLN A CA 1
ATOM 2726 C C . GLN A 1 350 ? -39.036 -3.152 59.503 1.00 97.12 350 GLN A C 1
ATOM 2728 O O . GLN A 1 350 ? -38.406 -2.636 58.588 1.00 97.12 350 GLN A O 1
ATOM 2733 N N . LYS A 1 351 ? -39.281 -4.471 59.545 1.00 97.44 351 LYS A N 1
ATOM 2734 C CA . LYS A 1 351 ? -38.839 -5.397 58.486 1.00 97.44 351 LYS A CA 1
ATOM 2735 C C . LYS A 1 351 ? -39.447 -5.068 57.123 1.00 97.44 351 LYS A C 1
ATOM 2737 O O . LYS A 1 351 ? -38.763 -5.165 56.109 1.00 97.44 351 LYS A O 1
ATOM 2742 N N . LEU A 1 352 ? -40.726 -4.697 57.091 1.00 96.62 352 LEU A N 1
ATOM 2743 C CA . LEU A 1 352 ? -41.402 -4.314 55.854 1.00 96.62 352 LEU A CA 1
ATOM 2744 C C . LEU A 1 352 ? -40.794 -3.033 55.276 1.00 96.62 352 LEU A C 1
ATOM 2746 O O . LEU A 1 352 ? -40.468 -3.010 54.096 1.00 96.62 352 LEU A O 1
ATOM 2750 N N . GLN A 1 353 ? -40.525 -2.035 56.120 1.00 97.31 353 GLN A N 1
ATOM 2751 C CA . GLN A 1 353 ? -39.843 -0.812 55.702 1.00 97.31 353 GLN A CA 1
ATOM 2752 C C . GLN A 1 353 ? -38.436 -1.094 55.146 1.00 97.31 353 GLN A C 1
ATOM 2754 O O . GLN A 1 353 ? -38.093 -0.597 54.077 1.00 97.31 353 GLN A O 1
ATOM 2759 N N . THR A 1 354 ? -37.636 -1.939 55.809 1.00 95.94 354 THR A N 1
ATOM 2760 C CA . THR A 1 354 ? -36.302 -2.299 55.292 1.00 95.94 354 THR A CA 1
ATOM 2761 C C . THR A 1 354 ? -36.380 -3.018 53.945 1.00 95.94 354 THR A C 1
ATOM 2763 O O . THR A 1 354 ? -35.561 -2.766 53.068 1.00 95.94 354 THR A O 1
ATOM 2766 N N . LEU A 1 355 ? -37.387 -3.877 53.743 1.00 96.31 355 LEU A N 1
ATOM 2767 C CA . LEU A 1 355 ? -37.591 -4.563 52.464 1.00 96.31 355 LEU A CA 1
ATOM 2768 C C . LEU A 1 355 ? -38.061 -3.606 51.359 1.00 96.31 355 LEU A C 1
ATOM 2770 O O . LEU A 1 355 ? -37.674 -3.777 50.206 1.00 96.31 355 LEU A O 1
ATOM 2774 N N . GLU A 1 356 ? -38.872 -2.596 51.681 1.00 96.81 356 GLU A N 1
ATOM 2775 C CA . GLU A 1 356 ? -39.254 -1.544 50.732 1.00 96.81 356 GLU A CA 1
ATOM 2776 C C . GLU A 1 356 ? -38.038 -0.709 50.307 1.00 96.81 356 GLU A C 1
ATOM 2778 O O . GLU A 1 356 ? -37.833 -0.486 49.112 1.00 96.81 356 GLU A O 1
ATOM 2783 N N . GLU A 1 357 ? -37.182 -0.318 51.254 1.00 96.56 357 GLU A N 1
ATOM 2784 C CA . GLU A 1 357 ? -35.924 0.385 50.977 1.00 96.56 357 GLU A CA 1
ATOM 2785 C C . GLU A 1 357 ? -34.990 -0.464 50.094 1.00 96.56 357 GLU A C 1
ATOM 2787 O O . GLU A 1 357 ? -34.491 0.018 49.074 1.00 96.56 357 GLU A O 1
ATOM 2792 N N . GLU A 1 358 ? -34.825 -1.755 50.394 1.00 96.38 358 GLU A N 1
ATOM 2793 C CA . GLU A 1 358 ? -34.061 -2.681 49.548 1.00 96.38 358 GLU A CA 1
ATOM 2794 C C . GLU A 1 358 ? -34.654 -2.809 48.136 1.00 96.38 358 GLU A C 1
ATOM 2796 O O . GLU A 1 358 ? -33.913 -2.794 47.150 1.00 96.38 358 GLU A O 1
ATOM 2801 N N . ASN A 1 359 ? -35.981 -2.884 48.010 1.00 94.62 359 ASN A N 1
ATOM 2802 C CA . ASN A 1 359 ? -36.650 -3.006 46.716 1.00 94.62 359 ASN A CA 1
ATOM 2803 C C . ASN A 1 359 ? -36.503 -1.726 45.874 1.00 94.62 359 ASN A C 1
ATOM 2805 O O . ASN A 1 359 ? -36.239 -1.796 44.673 1.00 94.62 359 ASN A O 1
ATOM 2809 N N . THR A 1 360 ? -36.575 -0.544 46.496 1.00 96.56 360 THR A N 1
ATOM 2810 C CA . THR A 1 360 ? -36.287 0.724 45.799 1.00 96.56 360 THR A CA 1
ATOM 2811 C C . THR A 1 360 ? -34.830 0.803 45.339 1.00 96.56 360 THR A C 1
ATOM 2813 O O . THR A 1 360 ? -34.567 1.180 44.195 1.00 96.56 360 THR A O 1
ATOM 2816 N N . ALA A 1 361 ? -33.878 0.361 46.168 1.00 95.31 361 ALA A N 1
ATOM 2817 C CA . ALA A 1 361 ? -32.467 0.299 45.797 1.00 95.31 361 ALA A CA 1
ATOM 2818 C C . ALA A 1 361 ? -32.210 -0.684 44.639 1.00 95.31 361 ALA A C 1
ATOM 2820 O O . ALA A 1 361 ? -31.418 -0.389 43.740 1.00 95.31 361 ALA A O 1
ATOM 2821 N N . LEU A 1 362 ? -32.890 -1.837 44.624 1.00 95.12 362 LEU A N 1
ATOM 2822 C CA . LEU A 1 362 ? -32.848 -2.782 43.505 1.00 95.12 362 LEU A CA 1
ATOM 2823 C C . LEU A 1 362 ? -33.461 -2.187 42.232 1.00 95.12 362 LEU A C 1
ATOM 2825 O O . LEU A 1 362 ? -32.883 -2.349 41.159 1.00 95.12 362 LEU A O 1
ATOM 2829 N N . GLY A 1 363 ? -34.566 -1.446 42.341 1.00 95.94 363 GLY A N 1
ATOM 2830 C CA . GLY A 1 363 ? -35.182 -0.741 41.214 1.00 95.94 363 GLY A CA 1
ATOM 2831 C C . GLY A 1 363 ? -34.240 0.273 40.556 1.00 95.94 363 GLY A C 1
ATOM 2832 O O . GLY A 1 363 ? -34.113 0.286 39.329 1.00 95.94 363 GLY A O 1
ATOM 2833 N N . ILE A 1 364 ? -33.515 1.056 41.365 1.00 95.12 364 ILE A N 1
ATOM 2834 C CA . ILE A 1 364 ? -32.492 2.000 40.882 1.00 95.12 364 ILE A CA 1
ATOM 2835 C C . ILE A 1 364 ? -31.354 1.248 40.181 1.00 95.12 364 ILE A C 1
ATOM 2837 O O . ILE A 1 364 ? -30.973 1.619 39.073 1.00 95.12 364 ILE A O 1
ATOM 2841 N N . LYS A 1 365 ? -30.843 0.161 40.777 1.00 95.88 365 LYS A N 1
ATOM 2842 C CA . LYS A 1 365 ? -29.790 -0.672 40.164 1.00 95.88 365 LYS A CA 1
ATOM 2843 C C . LYS A 1 365 ? -30.232 -1.307 38.842 1.00 95.88 365 LYS A C 1
ATOM 2845 O O . LYS A 1 365 ? -29.422 -1.453 37.931 1.00 95.88 365 LYS A O 1
ATOM 2850 N N . LEU A 1 366 ? -31.503 -1.689 38.723 1.00 94.31 366 LEU A N 1
ATOM 2851 C CA . LEU A 1 366 ? -32.049 -2.242 37.485 1.00 94.31 366 LEU A CA 1
ATOM 2852 C C . LEU A 1 366 ? -32.100 -1.178 36.378 1.00 94.31 366 LEU A C 1
ATOM 2854 O O . LEU A 1 366 ? -31.738 -1.470 35.242 1.00 94.31 366 LEU A O 1
ATOM 2858 N N . HIS A 1 367 ? -32.495 0.054 36.712 1.00 94.38 367 HIS A N 1
ATOM 2859 C CA . HIS A 1 367 ? -32.501 1.168 35.758 1.00 94.38 367 HIS A CA 1
ATOM 2860 C C . HIS A 1 367 ? -31.087 1.524 35.296 1.00 94.38 367 HIS A C 1
ATOM 2862 O O . HIS A 1 367 ? -30.843 1.584 34.095 1.00 94.38 367 HIS A O 1
ATOM 2868 N N . THR A 1 368 ? -30.127 1.650 36.218 1.00 95.25 368 THR A N 1
ATOM 2869 C CA . THR A 1 368 ? -28.733 1.920 35.831 1.00 95.25 368 THR A CA 1
ATOM 2870 C C . THR A 1 368 ? -28.146 0.787 34.991 1.00 95.25 368 THR A C 1
ATOM 2872 O O . THR A 1 368 ? -27.416 1.041 34.037 1.00 95.25 368 THR A O 1
ATOM 2875 N N . SER A 1 369 ? -28.503 -0.470 35.280 1.00 92.19 369 SER A N 1
ATOM 2876 C CA . SER A 1 369 ? -28.120 -1.606 34.437 1.00 92.19 369 SER A CA 1
ATOM 2877 C C . SER A 1 369 ? -28.730 -1.530 33.033 1.00 92.19 369 SER A C 1
ATOM 2879 O O . SER A 1 369 ? -28.070 -1.932 32.074 1.00 92.19 369 SER A O 1
ATOM 2881 N N . ALA A 1 370 ? -29.966 -1.044 32.890 1.00 92.00 370 ALA A N 1
ATOM 2882 C CA . ALA A 1 370 ? -30.608 -0.860 31.589 1.00 92.00 370 ALA A CA 1
ATOM 2883 C C . ALA A 1 370 ? -29.938 0.263 30.777 1.00 92.00 370 ALA A C 1
ATOM 2885 O O . ALA A 1 370 ? -29.701 0.091 29.579 1.00 92.00 370 ALA A O 1
ATOM 2886 N N . ASP A 1 371 ? -29.550 1.361 31.430 1.00 93.94 371 ASP A N 1
ATOM 2887 C CA . ASP A 1 371 ? -28.812 2.459 30.796 1.00 93.94 371 ASP A CA 1
ATOM 2888 C C . ASP A 1 371 ? -27.438 1.995 30.294 1.00 93.94 371 ASP A C 1
ATOM 2890 O O . ASP A 1 371 ? -27.074 2.244 29.143 1.00 93.94 371 ASP A O 1
ATOM 2894 N N . VAL A 1 372 ? -26.702 1.233 31.113 1.00 93.00 372 VAL A N 1
ATOM 2895 C CA . VAL A 1 372 ? -25.413 0.646 30.710 1.00 93.00 372 VAL A CA 1
ATOM 2896 C C . VAL A 1 372 ? -25.584 -0.315 29.530 1.00 93.00 372 VAL A C 1
ATOM 2898 O O . VAL A 1 372 ? -24.774 -0.290 28.605 1.00 93.00 372 VAL A O 1
ATOM 2901 N N . ALA A 1 373 ? -26.639 -1.135 29.512 1.00 90.31 373 ALA A N 1
ATOM 2902 C CA . ALA A 1 373 ? -26.919 -2.030 28.388 1.00 90.31 373 ALA A CA 1
ATOM 2903 C C . ALA A 1 373 ? -27.239 -1.260 27.090 1.00 90.31 373 ALA A C 1
ATOM 2905 O O . ALA A 1 373 ? -26.798 -1.661 26.010 1.00 90.31 373 ALA A O 1
ATOM 2906 N N . SER A 1 374 ? -27.957 -0.136 27.190 1.00 92.69 374 SER A N 1
ATOM 2907 C CA . SER A 1 374 ? -28.242 0.762 26.064 1.00 92.69 374 SER A CA 1
ATOM 2908 C C . SER A 1 374 ? -26.964 1.394 25.501 1.00 92.69 374 SER A C 1
ATOM 2910 O O . SER A 1 374 ? -26.731 1.351 24.292 1.00 92.69 374 SER A O 1
ATOM 2912 N N . GLU A 1 375 ? -26.081 1.903 26.364 1.00 94.62 375 GLU A N 1
ATOM 2913 C CA . GLU A 1 375 ? -24.783 2.450 25.946 1.00 94.62 375 GLU A CA 1
ATOM 2914 C C . GLU A 1 375 ? -23.873 1.380 25.330 1.00 94.62 375 GLU A C 1
ATOM 2916 O O . GLU A 1 375 ? -23.257 1.613 24.289 1.00 94.62 375 GLU A O 1
ATOM 2921 N N . LEU A 1 376 ? -23.851 0.167 25.893 1.00 91.56 376 LEU A N 1
ATOM 2922 C CA . LEU A 1 376 ? -23.116 -0.959 25.312 1.00 91.56 376 LEU A CA 1
ATOM 2923 C C . LEU A 1 376 ? -23.630 -1.299 23.902 1.00 91.56 376 LEU A C 1
ATOM 2925 O O . LEU A 1 376 ? -22.836 -1.563 22.999 1.00 91.56 376 LEU A O 1
ATOM 2929 N N . SER A 1 377 ? -24.950 -1.253 23.691 1.00 93.38 377 SER A N 1
ATOM 2930 C CA . SER A 1 377 ? -25.562 -1.474 22.377 1.00 93.38 377 SER A CA 1
ATOM 2931 C C . SER A 1 377 ? -25.149 -0.398 21.365 1.00 93.38 377 SER A C 1
ATOM 2933 O O . SER A 1 377 ? -24.742 -0.736 20.252 1.00 93.38 377 SER A O 1
ATOM 2935 N N . LYS A 1 378 ? -25.148 0.885 21.757 1.00 94.88 378 LYS A N 1
ATOM 2936 C CA . LYS A 1 378 ? -24.668 1.991 20.905 1.00 94.88 378 LYS A CA 1
ATOM 2937 C C . LYS A 1 378 ? -23.194 1.832 20.537 1.00 94.88 378 LYS A C 1
ATOM 2939 O O . LYS A 1 378 ? -22.832 1.993 19.373 1.00 94.88 378 LYS A O 1
ATOM 2944 N N . LEU A 1 379 ? -22.349 1.477 21.507 1.00 92.31 379 LEU A N 1
ATOM 2945 C CA . LEU A 1 379 ? -20.927 1.223 21.271 1.00 92.31 379 LEU A CA 1
ATOM 2946 C C . LEU A 1 379 ? -20.712 0.040 20.323 1.00 92.31 379 LEU A C 1
ATOM 2948 O O . LEU A 1 379 ? -19.847 0.113 19.452 1.00 92.31 379 LEU A O 1
ATOM 2952 N N . HIS A 1 380 ? -21.511 -1.022 20.448 1.00 90.25 380 HIS A N 1
ATOM 2953 C CA . HIS A 1 380 ? -21.448 -2.165 19.543 1.00 90.25 380 HIS A CA 1
ATOM 2954 C C . HIS A 1 380 ? -21.818 -1.780 18.103 1.00 90.25 380 HIS A C 1
ATOM 2956 O O . HIS A 1 380 ? -21.095 -2.140 17.175 1.00 90.25 380 HIS A O 1
ATOM 2962 N N . ILE A 1 381 ? -22.884 -0.994 17.912 1.00 92.69 381 ILE A N 1
ATOM 2963 C CA . ILE A 1 381 ? -23.281 -0.482 16.589 1.00 92.69 381 ILE A CA 1
ATOM 2964 C C . ILE A 1 381 ? -22.163 0.381 15.991 1.00 92.69 381 ILE A C 1
ATOM 2966 O O . ILE A 1 381 ? -21.736 0.131 14.865 1.00 92.69 381 ILE A O 1
ATOM 2970 N N . ALA A 1 382 ? -21.615 1.325 16.764 1.00 90.31 382 ALA A N 1
ATOM 2971 C CA . ALA A 1 382 ? -20.519 2.182 16.312 1.00 90.31 382 ALA A CA 1
ATOM 2972 C C . ALA A 1 382 ? -19.245 1.384 15.969 1.00 90.31 382 ALA A C 1
ATOM 2974 O O . ALA A 1 382 ? -18.539 1.711 15.014 1.00 90.31 382 ALA A O 1
ATOM 2975 N N . ALA A 1 383 ? -18.936 0.325 16.725 1.00 85.81 383 ALA A N 1
ATOM 2976 C CA . ALA A 1 383 ? -17.826 -0.573 16.417 1.00 85.81 383 ALA A CA 1
ATOM 2977 C C . ALA A 1 383 ? -18.061 -1.336 15.102 1.00 85.81 383 ALA A C 1
ATOM 2979 O O . ALA A 1 383 ? -17.144 -1.438 14.286 1.00 85.81 383 ALA A O 1
ATOM 2980 N N . ASN A 1 384 ? -19.289 -1.802 14.861 1.00 90.38 384 ASN A N 1
ATOM 2981 C CA . ASN A 1 384 ? -19.661 -2.472 13.616 1.00 90.38 384 ASN A CA 1
ATOM 2982 C C . ASN A 1 384 ? -19.558 -1.532 12.406 1.00 90.38 384 ASN A C 1
ATOM 2984 O O . ASN A 1 384 ? -18.979 -1.904 11.389 1.00 90.38 384 ASN A O 1
ATOM 2988 N N . GLU A 1 385 ? -20.039 -0.293 12.521 1.00 94.06 385 GLU A N 1
ATOM 2989 C CA . GLU A 1 385 ? -19.910 0.717 11.461 1.00 94.06 385 GLU A CA 1
ATOM 2990 C C . GLU A 1 385 ? -18.443 1.015 11.126 1.00 94.06 385 GLU A C 1
ATOM 2992 O O . GLU A 1 385 ? -18.069 1.101 9.953 1.00 94.06 385 GLU A O 1
ATOM 2997 N N . ARG A 1 386 ? -17.581 1.120 12.148 1.00 91.19 386 ARG A N 1
ATOM 2998 C CA . ARG A 1 386 ? -16.132 1.276 11.947 1.00 91.19 386 ARG A CA 1
ATOM 2999 C C . ARG A 1 386 ? -15.533 0.066 11.235 1.00 91.19 386 ARG A C 1
ATOM 3001 O O . ARG A 1 386 ? -14.757 0.268 10.306 1.00 91.19 386 ARG A O 1
ATOM 3008 N N . SER A 1 387 ? -15.921 -1.151 11.624 1.00 90.94 387 SER A N 1
ATOM 3009 C CA . SER A 1 387 ? -15.472 -2.392 10.979 1.00 90.94 387 SER A CA 1
ATOM 3010 C C . SER A 1 387 ? -15.839 -2.417 9.493 1.00 90.94 387 SER A C 1
ATOM 3012 O O . SER A 1 387 ? -14.964 -2.592 8.644 1.00 90.94 387 SER A O 1
ATOM 3014 N N . VAL A 1 388 ? -17.103 -2.139 9.160 1.00 93.38 388 VAL A N 1
ATOM 3015 C CA . VAL A 1 388 ? -17.586 -2.090 7.769 1.00 93.38 388 VAL A CA 1
ATOM 3016 C C . VAL A 1 388 ? -16.861 -1.004 6.967 1.00 93.38 388 VAL A C 1
ATOM 3018 O O . VAL A 1 388 ? -16.457 -1.227 5.828 1.00 93.38 388 VAL A O 1
ATOM 3021 N N . ASN A 1 389 ? -16.622 0.172 7.555 1.00 92.81 389 ASN A N 1
ATOM 3022 C CA . ASN A 1 389 ? -15.855 1.231 6.895 1.00 92.81 389 ASN A CA 1
ATOM 3023 C C . ASN A 1 389 ? -14.402 0.804 6.618 1.00 92.81 389 ASN A C 1
ATOM 3025 O O . ASN A 1 389 ? -13.871 1.069 5.539 1.00 92.81 389 ASN A O 1
ATOM 3029 N N . THR A 1 390 ? -13.748 0.125 7.565 1.00 89.38 390 THR A N 1
ATOM 3030 C CA . THR A 1 390 ? -12.390 -0.396 7.349 1.00 89.38 390 THR A CA 1
ATOM 3031 C C . THR A 1 390 ? -12.342 -1.492 6.287 1.00 89.38 390 THR A C 1
ATOM 3033 O O . THR A 1 390 ? -11.409 -1.503 5.489 1.00 89.38 390 THR A O 1
ATOM 3036 N N . GLU A 1 391 ? -13.360 -2.349 6.210 1.00 90.25 391 GLU A N 1
ATOM 3037 C CA . GLU A 1 391 ? -13.482 -3.389 5.182 1.00 90.25 391 GLU A CA 1
ATOM 3038 C C . GLU A 1 391 ? -13.682 -2.783 3.784 1.00 90.25 391 GLU A C 1
ATOM 3040 O O . GLU A 1 391 ? -12.994 -3.156 2.835 1.00 90.25 391 GLU A O 1
ATOM 3045 N N . ASN A 1 392 ? -14.520 -1.749 3.665 1.00 92.19 392 ASN A N 1
ATOM 3046 C CA . ASN A 1 392 ? -14.689 -1.008 2.412 1.00 92.19 392 ASN A CA 1
ATOM 3047 C C . ASN A 1 392 ? -13.384 -0.337 1.953 1.00 92.19 392 ASN A C 1
ATOM 3049 O O . ASN A 1 392 ? -13.054 -0.358 0.765 1.00 92.19 392 ASN A O 1
ATOM 3053 N N . LYS A 1 393 ? -12.615 0.238 2.888 1.00 91.50 393 LYS A N 1
ATOM 3054 C CA . LYS A 1 393 ? -11.289 0.804 2.590 1.00 91.50 393 LYS A CA 1
ATOM 3055 C C . LYS A 1 393 ? -10.297 -0.275 2.157 1.00 91.50 393 LYS A C 1
ATOM 3057 O O . LYS A 1 393 ? -9.553 -0.047 1.207 1.00 91.50 393 LYS A O 1
ATOM 3062 N N . LEU A 1 394 ? -10.309 -1.443 2.800 1.00 90.75 394 LEU A N 1
ATOM 3063 C CA . LEU A 1 394 ? -9.479 -2.585 2.410 1.00 90.75 394 LEU A CA 1
ATOM 3064 C C . LEU A 1 394 ? -9.791 -3.019 0.971 1.00 90.75 394 LEU A C 1
ATOM 3066 O O . LEU A 1 394 ? -8.881 -3.109 0.152 1.00 90.75 394 LEU A O 1
ATOM 3070 N N . HIS A 1 395 ? -11.071 -3.181 0.631 1.00 90.81 395 HIS A N 1
ATOM 3071 C CA . HIS A 1 395 ? -11.494 -3.548 -0.721 1.00 90.81 395 HIS A CA 1
ATOM 3072 C C . HIS A 1 395 ? -11.108 -2.478 -1.765 1.00 90.81 395 HIS A C 1
ATOM 3074 O O . HIS A 1 395 ? -10.789 -2.797 -2.915 1.00 90.81 395 HIS A O 1
ATOM 3080 N N . ALA A 1 396 ? -11.129 -1.190 -1.405 1.00 89.75 396 ALA A N 1
ATOM 3081 C CA . ALA A 1 396 ? -10.653 -0.124 -2.288 1.00 89.75 396 ALA A CA 1
ATOM 3082 C C . ALA A 1 396 ? -9.145 -0.257 -2.573 1.00 89.75 396 ALA A C 1
ATOM 3084 O O . ALA A 1 396 ? -8.744 -0.229 -3.738 1.00 89.75 396 ALA A O 1
ATOM 3085 N N . VAL A 1 397 ? -8.337 -0.494 -1.535 1.00 89.44 397 VAL A N 1
ATOM 3086 C CA . VAL A 1 397 ? -6.887 -0.722 -1.659 1.00 89.44 397 VAL A CA 1
ATOM 3087 C C . VAL A 1 397 ? -6.586 -1.981 -2.475 1.00 89.44 397 VAL A C 1
ATOM 3089 O O . VAL A 1 397 ? -5.719 -1.953 -3.345 1.00 89.44 397 VAL A O 1
ATOM 3092 N N . GLU A 1 398 ? -7.320 -3.076 -2.273 1.00 92.88 398 GLU A N 1
ATOM 3093 C CA . GLU A 1 398 ? -7.169 -4.299 -3.074 1.00 92.88 398 GLU A CA 1
ATOM 3094 C C . GLU A 1 398 ? -7.446 -4.054 -4.563 1.00 92.88 398 GLU A C 1
ATOM 3096 O O . GLU A 1 398 ? -6.724 -4.551 -5.433 1.00 92.88 398 GLU A O 1
ATOM 3101 N N . LYS A 1 399 ? -8.459 -3.237 -4.877 1.00 96.25 399 LYS A N 1
ATOM 3102 C CA . LYS A 1 399 ? -8.777 -2.850 -6.257 1.00 96.25 399 LYS A CA 1
ATOM 3103 C C . LYS A 1 399 ? -7.666 -2.008 -6.886 1.00 96.25 399 LYS A C 1
ATOM 3105 O O . LYS A 1 399 ? -7.354 -2.200 -8.061 1.00 96.25 399 LYS A O 1
ATOM 3110 N N . GLU A 1 400 ? -7.074 -1.083 -6.137 1.00 91.06 400 GLU A N 1
ATOM 3111 C CA . GLU A 1 400 ? -5.932 -0.286 -6.601 1.00 91.06 400 GLU A CA 1
ATOM 3112 C C . GLU A 1 400 ? -4.678 -1.137 -6.791 1.00 91.06 400 GLU A C 1
ATOM 3114 O O . GLU A 1 400 ? -4.013 -1.014 -7.818 1.00 91.06 400 GLU A O 1
ATOM 3119 N N . LEU A 1 401 ? -4.409 -2.069 -5.877 1.00 91.12 401 LEU A N 1
ATOM 3120 C CA . LEU A 1 401 ? -3.298 -3.010 -5.988 1.00 91.12 401 LEU A CA 1
ATOM 3121 C C . LEU A 1 401 ? -3.442 -3.906 -7.224 1.00 91.12 401 LEU A C 1
ATOM 3123 O O . LEU A 1 401 ? -2.468 -4.136 -7.941 1.00 91.12 401 LEU A O 1
ATOM 3127 N N . LYS A 1 402 ? -4.663 -4.355 -7.536 1.00 95.81 402 LYS A N 1
ATOM 3128 C CA . LYS A 1 402 ? -4.936 -5.099 -8.771 1.00 95.81 402 LYS A CA 1
ATOM 3129 C C . LYS A 1 402 ? -4.632 -4.267 -10.023 1.00 95.81 402 LYS A C 1
ATOM 3131 O O . LYS A 1 402 ? -3.953 -4.763 -10.917 1.00 95.81 402 LYS A O 1
ATOM 3136 N N . ARG A 1 403 ? -5.059 -2.999 -10.065 1.00 93.94 403 ARG A N 1
ATOM 3137 C CA . ARG A 1 403 ? -4.747 -2.078 -11.178 1.00 93.94 403 ARG A CA 1
ATOM 3138 C C . ARG A 1 403 ? -3.247 -1.812 -11.305 1.00 93.94 403 ARG A C 1
ATOM 3140 O O . ARG A 1 403 ? -2.727 -1.781 -12.414 1.00 93.94 403 ARG A O 1
ATOM 3147 N N . ALA A 1 404 ? -2.545 -1.638 -10.186 1.00 90.75 404 ALA A N 1
ATOM 3148 C CA . ALA A 1 404 ? -1.097 -1.445 -10.182 1.00 90.75 404 ALA A CA 1
ATOM 3149 C C . ALA A 1 404 ? -0.368 -2.674 -10.748 1.00 90.75 404 ALA A C 1
ATOM 3151 O O . ALA A 1 404 ? 0.524 -2.525 -11.579 1.00 90.75 404 ALA A O 1
ATOM 3152 N N . ASN A 1 405 ? -0.794 -3.885 -10.377 1.00 89.81 405 ASN A N 1
ATOM 3153 C CA . ASN A 1 405 ? -0.249 -5.122 -10.938 1.00 89.81 405 ASN A CA 1
ATOM 3154 C C . ASN A 1 405 ? -0.525 -5.254 -12.444 1.00 89.81 405 ASN A C 1
ATOM 3156 O O . ASN A 1 405 ? 0.353 -5.680 -13.189 1.00 89.81 405 ASN A O 1
ATOM 3160 N N . GLU A 1 406 ? -1.715 -4.861 -12.909 1.00 96.81 406 GLU A N 1
ATOM 3161 C CA . GLU A 1 406 ? -2.041 -4.821 -14.342 1.00 96.81 406 GLU A CA 1
ATOM 3162 C C . GLU A 1 406 ? -1.132 -3.836 -15.104 1.00 96.81 406 GLU A C 1
ATOM 3164 O O . GLU A 1 406 ? -0.643 -4.169 -16.183 1.00 96.81 406 GLU A O 1
ATOM 3169 N N . LEU A 1 407 ? -0.832 -2.664 -14.529 1.00 93.06 407 LEU A N 1
ATOM 3170 C CA . LEU A 1 407 ? 0.105 -1.691 -15.108 1.00 93.06 407 LEU A CA 1
ATOM 3171 C C . LEU A 1 407 ? 1.556 -2.191 -15.127 1.00 93.06 407 LEU A C 1
ATOM 3173 O O . LEU A 1 407 ? 2.264 -1.956 -16.104 1.00 93.06 407 LEU A O 1
ATOM 3177 N N . ILE A 1 408 ? 2.003 -2.888 -14.078 1.00 90.12 408 ILE A N 1
ATOM 3178 C CA . ILE A 1 408 ? 3.335 -3.511 -14.047 1.00 90.12 408 ILE A CA 1
ATOM 3179 C C . ILE A 1 408 ? 3.445 -4.556 -15.161 1.00 90.12 408 ILE A C 1
ATOM 3181 O O . ILE A 1 408 ? 4.393 -4.508 -15.940 1.00 90.12 408 ILE A O 1
ATOM 3185 N N . ALA A 1 409 ? 2.442 -5.427 -15.305 1.00 93.38 409 ALA A N 1
ATOM 3186 C CA . ALA A 1 409 ? 2.419 -6.435 -16.362 1.00 93.38 409 ALA A CA 1
ATOM 3187 C C . ALA A 1 409 ? 2.403 -5.817 -17.773 1.00 93.38 409 ALA A C 1
ATOM 3189 O O . ALA A 1 409 ? 2.977 -6.387 -18.699 1.00 93.38 409 ALA A O 1
ATOM 3190 N N . LEU A 1 410 ? 1.761 -4.657 -17.960 1.00 94.88 410 LEU A N 1
ATOM 3191 C CA . LEU A 1 410 ? 1.821 -3.917 -19.226 1.00 94.88 410 LEU A CA 1
ATOM 3192 C C . LEU A 1 410 ? 3.225 -3.368 -19.501 1.00 94.88 410 LEU A C 1
ATOM 3194 O O . LEU A 1 410 ? 3.737 -3.570 -20.597 1.00 94.88 410 LEU A O 1
ATOM 3198 N N . ARG A 1 411 ? 3.877 -2.752 -18.508 1.00 91.06 411 ARG A N 1
ATOM 3199 C CA . ARG A 1 411 ? 5.253 -2.245 -18.656 1.00 91.06 411 ARG A CA 1
ATOM 3200 C C . ARG A 1 411 ? 6.268 -3.352 -18.931 1.00 91.06 411 ARG A C 1
ATOM 3202 O O . ARG A 1 411 ? 7.222 -3.132 -19.669 1.00 91.06 411 ARG A O 1
ATOM 3209 N N . GLU A 1 412 ? 6.081 -4.532 -18.344 1.00 92.56 412 GLU A N 1
ATOM 3210 C CA . GLU A 1 412 ? 6.925 -5.696 -18.634 1.00 92.56 412 GLU A CA 1
ATOM 3211 C C . GLU A 1 412 ? 6.793 -6.131 -20.098 1.00 92.56 412 GLU A C 1
ATOM 3213 O O . GLU A 1 412 ? 7.814 -6.343 -20.748 1.00 92.56 412 GLU A O 1
ATOM 3218 N N . ARG A 1 413 ? 5.573 -6.151 -20.654 1.00 95.12 413 ARG A N 1
ATOM 3219 C CA . ARG A 1 413 ? 5.364 -6.425 -22.087 1.00 95.12 413 ARG A CA 1
ATOM 3220 C C . ARG A 1 413 ? 5.970 -5.348 -22.982 1.00 95.12 413 ARG A C 1
ATOM 3222 O O . ARG A 1 413 ? 6.661 -5.681 -23.931 1.00 95.12 413 ARG A O 1
ATOM 3229 N N . GLU A 1 414 ? 5.774 -4.068 -22.660 1.00 92.44 414 GLU A N 1
ATOM 3230 C CA . GLU A 1 414 ? 6.383 -2.963 -23.420 1.00 92.44 414 GLU A CA 1
ATOM 3231 C C . GLU A 1 414 ? 7.915 -3.060 -23.427 1.00 92.44 414 GLU A C 1
ATOM 3233 O O . GLU A 1 414 ? 8.561 -2.818 -24.447 1.00 92.44 414 GLU A O 1
ATOM 3238 N N . LYS A 1 415 ? 8.513 -3.455 -22.298 1.00 93.19 415 LYS A N 1
ATOM 3239 C CA . LYS A 1 415 ? 9.952 -3.701 -22.207 1.00 93.19 415 LYS A CA 1
ATOM 3240 C C . LYS A 1 415 ? 10.381 -4.884 -23.080 1.00 93.19 415 LYS A C 1
ATOM 3242 O O . LYS A 1 415 ? 11.389 -4.772 -23.774 1.00 93.19 415 LYS A O 1
ATOM 3247 N N . GLU A 1 416 ? 9.641 -5.991 -23.059 1.00 94.88 416 GLU A N 1
ATOM 3248 C CA . GLU A 1 416 ? 9.901 -7.146 -23.929 1.00 94.88 416 GLU A CA 1
ATOM 3249 C C . GLU A 1 416 ? 9.811 -6.763 -25.415 1.00 94.88 416 GLU A C 1
ATOM 3251 O O . GLU A 1 416 ? 10.711 -7.100 -26.186 1.00 94.88 416 GLU A O 1
ATOM 3256 N N . ASP A 1 417 ? 8.801 -5.984 -25.805 1.00 94.00 417 ASP A N 1
ATOM 3257 C CA . ASP A 1 417 ? 8.627 -5.495 -27.176 1.00 94.00 417 ASP A CA 1
ATOM 3258 C C . ASP A 1 417 ? 9.788 -4.582 -27.609 1.00 94.00 417 ASP A C 1
ATOM 3260 O O . ASP A 1 417 ? 10.310 -4.716 -28.720 1.00 94.00 417 ASP A O 1
ATOM 3264 N N . LEU A 1 418 ? 10.262 -3.698 -26.723 1.00 92.00 418 LEU A N 1
ATOM 3265 C CA . LEU A 1 418 ? 11.438 -2.856 -26.972 1.00 92.00 418 LEU A CA 1
ATOM 3266 C C . LEU A 1 418 ? 12.733 -3.673 -27.088 1.00 92.00 418 LEU A C 1
ATOM 3268 O O . LEU A 1 418 ? 13.577 -3.376 -27.941 1.00 92.00 418 LEU A O 1
ATOM 3272 N N . GLU A 1 419 ? 12.908 -4.711 -26.269 1.00 93.31 419 GLU A N 1
ATOM 3273 C CA . GLU A 1 419 ? 14.049 -5.627 -26.377 1.00 93.31 419 GLU A CA 1
ATOM 3274 C C . GLU A 1 419 ? 14.017 -6.406 -27.701 1.00 93.31 419 GLU A C 1
ATOM 3276 O O . GLU A 1 419 ? 15.053 -6.545 -28.360 1.00 93.31 419 GLU A O 1
ATOM 3281 N N . ILE A 1 420 ? 12.837 -6.867 -28.133 1.00 94.44 420 ILE A N 1
ATOM 3282 C CA . ILE A 1 420 ? 12.640 -7.525 -29.432 1.00 94.44 420 ILE A CA 1
ATOM 3283 C C . ILE A 1 420 ? 12.961 -6.556 -30.575 1.00 94.44 420 ILE A C 1
ATOM 3285 O O . ILE A 1 420 ? 13.725 -6.909 -31.479 1.00 94.44 420 ILE A O 1
ATOM 3289 N N . ALA A 1 421 ? 12.446 -5.325 -30.519 1.00 92.88 421 ALA A N 1
ATOM 3290 C CA . ALA A 1 421 ? 12.716 -4.296 -31.518 1.00 92.88 421 ALA A CA 1
ATOM 3291 C C . ALA A 1 421 ? 14.219 -3.985 -31.609 1.00 92.88 421 ALA A C 1
ATOM 3293 O O . ALA A 1 421 ? 14.784 -3.983 -32.703 1.00 92.88 421 ALA A O 1
ATOM 3294 N N . THR A 1 422 ? 14.899 -3.826 -30.471 1.00 93.62 422 THR A N 1
ATOM 3295 C CA . THR A 1 422 ? 16.346 -3.561 -30.425 1.00 93.62 422 THR A CA 1
ATOM 3296 C C . THR A 1 422 ? 17.148 -4.709 -31.045 1.00 93.62 422 THR A C 1
ATOM 3298 O O . THR A 1 422 ? 17.983 -4.473 -31.920 1.00 93.62 422 THR A O 1
ATOM 3301 N N . ARG A 1 423 ? 16.842 -5.966 -30.684 1.00 93.38 423 ARG A N 1
ATOM 3302 C CA . ARG A 1 423 ? 17.488 -7.148 -31.288 1.00 93.38 423 ARG A CA 1
ATOM 3303 C C . ARG A 1 423 ? 17.232 -7.241 -32.791 1.00 93.38 423 ARG A C 1
ATOM 3305 O O . ARG A 1 423 ? 18.126 -7.636 -33.534 1.00 93.38 423 ARG A O 1
ATOM 3312 N N . SER A 1 424 ? 16.039 -6.869 -33.257 1.00 93.31 424 SER A N 1
ATOM 3313 C CA . SER A 1 424 ? 15.716 -6.885 -34.689 1.00 93.31 424 SER A CA 1
ATOM 3314 C C . SER A 1 424 ? 16.567 -5.889 -35.489 1.00 93.31 424 SER A C 1
ATOM 3316 O O . SER A 1 424 ? 17.076 -6.237 -36.556 1.00 93.31 424 SER A O 1
ATOM 3318 N N . VAL A 1 425 ? 16.813 -4.693 -34.939 1.00 93.31 425 VAL A N 1
ATOM 3319 C CA . VAL A 1 425 ? 17.687 -3.676 -35.545 1.00 93.31 425 VAL A CA 1
ATOM 3320 C C . VAL A 1 425 ? 19.142 -4.148 -35.567 1.00 93.31 425 VAL A C 1
ATOM 3322 O O . VAL A 1 425 ? 19.829 -3.990 -36.577 1.00 93.31 425 VAL A O 1
ATOM 3325 N N . GLU A 1 426 ? 19.620 -4.769 -34.487 1.00 93.00 426 GLU A N 1
ATOM 3326 C CA . GLU A 1 426 ? 20.971 -5.340 -34.437 1.00 93.00 426 GLU A CA 1
ATOM 3327 C C . GLU A 1 426 ? 21.165 -6.458 -35.469 1.00 93.00 426 GLU A C 1
ATOM 3329 O O . GLU A 1 426 ? 22.183 -6.476 -36.166 1.00 93.00 426 GLU A O 1
ATOM 3334 N N . LEU A 1 427 ? 20.181 -7.351 -35.621 1.00 94.19 427 LEU A N 1
ATOM 3335 C CA . LEU A 1 427 ? 20.201 -8.407 -36.636 1.00 94.19 427 LEU A CA 1
ATOM 3336 C C . LEU A 1 427 ? 20.189 -7.837 -38.060 1.00 94.19 427 LEU A C 1
ATOM 3338 O O . LEU A 1 427 ? 20.943 -8.314 -38.910 1.00 94.19 427 LEU A O 1
ATOM 3342 N N . ALA A 1 428 ? 19.395 -6.794 -38.323 1.00 92.81 428 ALA A N 1
ATOM 3343 C CA . ALA A 1 428 ? 19.393 -6.110 -39.616 1.00 92.81 428 ALA A CA 1
ATOM 3344 C C . ALA A 1 428 ? 20.771 -5.505 -39.932 1.00 92.81 428 ALA A C 1
ATOM 3346 O O . ALA A 1 428 ? 21.318 -5.723 -41.013 1.00 92.81 428 ALA A O 1
ATOM 3347 N N . ARG A 1 429 ? 21.397 -4.839 -38.954 1.00 94.00 429 ARG A N 1
ATOM 3348 C CA . ARG A 1 429 ? 22.742 -4.267 -39.103 1.00 94.00 429 ARG A CA 1
ATOM 3349 C C . ARG A 1 429 ? 23.815 -5.338 -39.325 1.00 94.00 429 ARG A C 1
ATOM 3351 O O . ARG A 1 429 ? 24.733 -5.145 -40.120 1.00 94.00 429 ARG A O 1
ATOM 3358 N N . GLN A 1 430 ? 23.709 -6.486 -38.654 1.00 92.88 430 GLN A N 1
ATOM 3359 C CA . GLN A 1 430 ? 24.590 -7.631 -38.907 1.00 92.88 430 GLN A CA 1
ATOM 3360 C C . GLN A 1 430 ? 24.416 -8.183 -40.328 1.00 92.88 430 GLN A C 1
ATOM 3362 O O . GLN A 1 430 ? 25.412 -8.511 -40.976 1.00 92.88 430 GLN A O 1
ATOM 3367 N N . ALA A 1 431 ? 23.182 -8.244 -40.838 1.00 93.44 431 ALA A N 1
ATOM 3368 C CA . ALA A 1 431 ? 22.911 -8.661 -42.212 1.00 93.44 431 ALA A CA 1
ATOM 3369 C C . ALA A 1 431 ? 23.512 -7.686 -43.243 1.00 93.44 431 ALA A C 1
ATOM 3371 O O . ALA A 1 431 ? 24.114 -8.129 -44.224 1.00 93.44 431 ALA A O 1
ATOM 3372 N N . GLU A 1 432 ? 23.436 -6.374 -42.997 1.00 93.81 432 GLU A N 1
ATOM 3373 C CA . GLU A 1 432 ? 24.098 -5.356 -43.827 1.00 93.81 432 GLU A CA 1
ATOM 3374 C C . GLU A 1 432 ? 25.621 -5.532 -43.844 1.00 93.81 432 GLU A C 1
ATOM 3376 O O . GLU A 1 432 ? 26.234 -5.550 -44.916 1.00 93.81 432 GLU A O 1
ATOM 3381 N N . PHE A 1 433 ? 26.243 -5.727 -42.674 1.00 93.75 433 PHE A N 1
ATOM 3382 C CA . PHE A 1 433 ? 27.682 -5.983 -42.592 1.00 93.75 433 PHE A CA 1
ATOM 3383 C C . PHE A 1 433 ? 28.080 -7.267 -43.322 1.00 93.75 433 PHE A C 1
ATOM 3385 O O . PHE A 1 433 ? 29.059 -7.262 -44.068 1.00 93.75 433 PHE A O 1
ATOM 3392 N N . ALA A 1 434 ? 27.304 -8.343 -43.182 1.00 93.69 434 ALA A N 1
ATOM 3393 C CA . ALA A 1 434 ? 27.539 -9.584 -43.913 1.00 93.69 434 ALA A CA 1
ATOM 3394 C C . ALA A 1 434 ? 27.433 -9.384 -45.437 1.00 93.69 434 ALA A C 1
ATOM 3396 O O . ALA A 1 434 ? 28.250 -9.918 -46.188 1.00 93.69 434 ALA A O 1
ATOM 3397 N N . SER A 1 435 ? 26.472 -8.580 -45.904 1.00 94.94 435 SER A N 1
ATOM 3398 C CA . SER A 1 435 ? 26.342 -8.221 -47.321 1.00 94.94 435 SER A CA 1
ATOM 3399 C C . SER A 1 435 ? 27.540 -7.405 -47.820 1.00 94.94 435 SER A C 1
ATOM 3401 O O . SER A 1 435 ? 28.073 -7.674 -48.898 1.00 94.94 435 SER A O 1
ATOM 3403 N N . ARG A 1 436 ? 28.026 -6.441 -47.024 1.00 96.50 436 ARG A N 1
ATOM 3404 C CA . ARG A 1 436 ? 29.206 -5.638 -47.380 1.00 96.50 436 ARG A CA 1
ATOM 3405 C C . ARG A 1 436 ? 30.478 -6.479 -47.444 1.00 96.50 436 ARG A C 1
ATOM 3407 O O . ARG A 1 436 ? 31.264 -6.280 -48.364 1.00 96.50 436 ARG A O 1
ATOM 3414 N N . ILE A 1 437 ? 30.662 -7.422 -46.519 1.00 92.75 437 ILE A N 1
ATOM 3415 C CA . ILE A 1 437 ? 31.791 -8.362 -46.547 1.00 92.75 437 ILE A CA 1
ATOM 3416 C C . ILE A 1 437 ? 31.766 -9.173 -47.846 1.00 92.75 437 ILE A C 1
ATOM 3418 O O . ILE A 1 437 ? 32.762 -9.173 -48.559 1.00 92.75 437 ILE A O 1
ATOM 3422 N N . LYS A 1 438 ? 30.618 -9.754 -48.224 1.00 95.62 438 LYS A N 1
ATOM 3423 C CA . LYS A 1 438 ? 30.484 -10.498 -49.492 1.00 95.62 438 LYS A CA 1
ATOM 3424 C C . LYS A 1 438 ? 30.805 -9.647 -50.725 1.00 95.62 438 LYS A C 1
ATOM 3426 O O . LYS A 1 438 ? 31.448 -10.129 -51.652 1.00 95.62 438 LYS A O 1
ATOM 3431 N N . SER A 1 439 ? 30.374 -8.383 -50.739 1.00 95.88 439 SER A N 1
ATOM 3432 C CA . SER A 1 439 ? 30.716 -7.433 -51.810 1.00 95.88 439 SER A CA 1
ATOM 3433 C C . SER A 1 439 ? 32.224 -7.197 -51.893 1.00 95.88 439 SER A C 1
ATOM 3435 O O . SER A 1 439 ? 32.792 -7.254 -52.977 1.00 95.88 439 SER A O 1
ATOM 3437 N N . LEU A 1 440 ? 32.881 -6.963 -50.753 1.00 94.50 440 LEU A N 1
ATOM 3438 C CA . LEU A 1 440 ? 34.327 -6.740 -50.694 1.00 94.50 440 LEU A CA 1
ATOM 3439 C C . LEU A 1 440 ? 35.124 -7.995 -51.075 1.00 94.50 440 LEU A C 1
ATOM 3441 O O . LEU A 1 440 ? 36.158 -7.887 -51.723 1.00 94.50 440 LEU A O 1
ATOM 3445 N N . GLU A 1 441 ? 34.646 -9.185 -50.710 1.00 95.62 441 GLU A N 1
ATOM 3446 C CA . GLU A 1 441 ? 35.236 -10.459 -51.135 1.00 95.62 441 GLU A CA 1
ATOM 3447 C C . GLU A 1 441 ? 35.147 -10.646 -52.657 1.00 95.62 441 GLU A C 1
ATOM 3449 O O . GLU A 1 441 ? 36.113 -11.095 -53.278 1.00 95.62 441 GLU A O 1
ATOM 3454 N N . ALA A 1 442 ? 34.022 -10.261 -53.272 1.00 95.31 442 ALA A N 1
ATOM 3455 C CA . ALA A 1 442 ? 33.863 -10.277 -54.725 1.00 95.31 442 ALA A CA 1
ATOM 3456 C C . ALA A 1 442 ? 34.803 -9.270 -55.412 1.00 95.31 442 ALA A C 1
ATOM 3458 O O . ALA A 1 442 ? 35.543 -9.652 -56.319 1.00 95.31 442 ALA A O 1
ATOM 3459 N N . GLU A 1 443 ? 34.852 -8.023 -54.925 1.00 95.06 443 GLU A N 1
ATOM 3460 C CA . GLU A 1 443 ? 35.780 -6.990 -55.413 1.00 95.06 443 GLU A CA 1
ATOM 3461 C C . GLU A 1 443 ? 37.245 -7.454 -55.307 1.00 95.06 443 GLU A C 1
ATOM 3463 O O . GLU A 1 443 ? 38.024 -7.309 -56.250 1.00 95.06 443 GLU A O 1
ATOM 3468 N N . LEU A 1 444 ? 37.622 -8.076 -54.184 1.00 95.62 444 LEU A N 1
ATOM 3469 C CA . LEU A 1 444 ? 38.961 -8.628 -53.984 1.00 95.62 444 LEU A CA 1
ATOM 3470 C C . LEU A 1 444 ? 39.264 -9.765 -54.971 1.00 95.62 444 LEU A C 1
ATOM 3472 O O . LEU A 1 444 ? 40.372 -9.833 -55.502 1.00 95.62 444 LEU A O 1
ATOM 3476 N N . SER A 1 445 ? 38.296 -10.648 -55.237 1.00 96.81 445 SER A N 1
ATOM 3477 C CA . SER A 1 445 ? 38.448 -11.727 -56.221 1.00 96.81 445 SER A CA 1
ATOM 3478 C C . SER A 1 445 ? 38.715 -11.182 -57.624 1.00 96.81 445 SER A C 1
ATOM 3480 O O . SER A 1 445 ? 39.602 -11.680 -58.320 1.00 96.81 445 SER A O 1
ATOM 3482 N N . ASP A 1 446 ? 38.003 -10.133 -58.030 1.00 95.25 446 ASP A N 1
ATOM 3483 C CA . ASP A 1 446 ? 38.185 -9.520 -59.345 1.00 95.25 446 ASP A CA 1
ATOM 3484 C C . ASP A 1 446 ? 39.512 -8.759 -59.452 1.00 95.25 446 ASP A C 1
ATOM 3486 O O . ASP A 1 446 ? 40.195 -8.863 -60.473 1.00 95.25 446 ASP A O 1
ATOM 3490 N N . LEU A 1 447 ? 39.954 -8.096 -58.377 1.00 95.06 447 LEU A N 1
ATOM 3491 C CA . LEU A 1 447 ? 41.293 -7.499 -58.308 1.00 95.06 447 LEU A CA 1
ATOM 3492 C C . LEU A 1 447 ? 42.406 -8.545 -58.429 1.00 95.06 447 LEU A C 1
ATOM 3494 O O . LEU A 1 447 ? 43.407 -8.298 -59.103 1.00 95.06 447 LEU A O 1
ATOM 3498 N N . ILE A 1 448 ? 42.241 -9.718 -57.810 1.00 94.62 448 ILE A N 1
ATOM 3499 C CA . ILE A 1 448 ? 43.197 -10.826 -57.942 1.00 94.62 448 ILE A CA 1
ATOM 3500 C C . ILE A 1 448 ? 43.261 -11.301 -59.398 1.00 94.62 448 ILE A C 1
ATOM 3502 O O . ILE A 1 448 ? 44.358 -11.403 -59.942 1.00 94.62 448 ILE A O 1
ATOM 3506 N N . LYS A 1 449 ? 42.116 -11.502 -60.065 1.00 96.38 449 LYS A N 1
ATOM 3507 C CA . LYS A 1 449 ? 42.087 -11.875 -61.492 1.00 96.38 449 LYS A CA 1
ATOM 3508 C C . LYS A 1 449 ? 42.753 -10.819 -62.375 1.00 96.38 449 LYS A C 1
ATOM 3510 O O . LYS A 1 449 ? 43.516 -11.170 -63.269 1.00 96.38 449 LYS A O 1
ATOM 3515 N N . ALA A 1 450 ? 42.485 -9.536 -62.124 1.00 93.06 450 ALA A N 1
ATOM 3516 C CA . ALA A 1 450 ? 43.087 -8.434 -62.872 1.00 93.06 450 ALA A CA 1
ATOM 3517 C C . ALA A 1 450 ? 44.612 -8.384 -62.682 1.00 93.06 450 ALA A C 1
ATOM 3519 O O . ALA A 1 450 ? 45.351 -8.219 -63.652 1.00 93.06 450 ALA A O 1
ATOM 3520 N N . ARG A 1 451 ? 45.092 -8.587 -61.448 1.00 96.50 451 ARG A N 1
ATOM 3521 C CA . ARG A 1 451 ? 46.523 -8.708 -61.147 1.00 96.50 451 ARG A CA 1
ATOM 3522 C C . ARG A 1 451 ? 47.147 -9.885 -61.892 1.00 96.50 451 ARG A C 1
ATOM 3524 O O . ARG A 1 451 ? 48.196 -9.715 -62.502 1.00 96.50 451 ARG A O 1
ATOM 3531 N N . ASP A 1 452 ? 46.522 -11.056 -61.846 1.00 96.25 452 ASP A N 1
ATOM 3532 C CA . ASP A 1 452 ? 47.061 -12.265 -62.472 1.00 96.25 452 ASP A CA 1
ATOM 3533 C C . ASP A 1 452 ? 47.094 -12.132 -64.005 1.00 96.25 452 ASP A C 1
ATOM 3535 O O . ASP A 1 452 ? 48.070 -12.529 -64.637 1.00 96.25 452 ASP A O 1
ATOM 3539 N N . ALA A 1 453 ? 46.095 -11.474 -64.602 1.00 94.75 453 ALA A N 1
ATOM 3540 C CA . ALA A 1 453 ? 46.107 -11.118 -66.021 1.00 94.75 453 ALA A CA 1
ATOM 3541 C C . ALA A 1 453 ? 47.234 -10.129 -66.371 1.00 94.75 453 ALA A C 1
ATOM 3543 O O . ALA A 1 453 ? 47.891 -10.287 -67.398 1.00 94.75 453 ALA A O 1
ATOM 3544 N N . ALA A 1 454 ? 47.493 -9.129 -65.521 1.00 92.12 454 ALA A N 1
ATOM 3545 C CA . ALA A 1 454 ? 48.597 -8.190 -65.719 1.00 92.12 454 ALA A CA 1
ATOM 3546 C C . ALA A 1 454 ? 49.971 -8.871 -65.590 1.00 92.12 454 ALA A C 1
ATOM 3548 O O . ALA A 1 454 ? 50.878 -8.564 -66.360 1.00 92.12 454 ALA A O 1
ATOM 3549 N N . LEU A 1 455 ? 50.124 -9.815 -64.655 1.00 93.69 455 LEU A N 1
ATOM 3550 C CA . LEU A 1 455 ? 51.339 -10.626 -64.532 1.00 93.69 455 LEU A CA 1
ATOM 3551 C C . LEU A 1 455 ? 51.555 -11.502 -65.772 1.00 93.69 455 LEU A C 1
ATOM 3553 O O . LEU A 1 455 ? 52.655 -11.503 -66.312 1.00 93.69 455 LEU A O 1
ATOM 3557 N N . ALA A 1 456 ? 50.503 -12.149 -66.286 1.00 95.25 456 ALA A N 1
ATOM 3558 C CA . ALA A 1 456 ? 50.584 -12.913 -67.532 1.00 95.25 456 ALA A CA 1
ATOM 3559 C C . ALA A 1 456 ? 50.995 -12.034 -68.728 1.00 95.25 456 ALA A C 1
ATOM 3561 O O . ALA A 1 456 ? 51.829 -12.435 -69.534 1.00 95.25 456 ALA A O 1
ATOM 3562 N N . GLN A 1 457 ? 50.479 -10.800 -68.812 1.00 93.56 457 GLN A N 1
ATOM 3563 C CA . GLN A 1 457 ? 50.941 -9.847 -69.823 1.00 93.56 457 GLN A CA 1
ATOM 3564 C C . GLN A 1 457 ? 52.429 -9.528 -69.652 1.00 93.56 457 GLN A C 1
ATOM 3566 O O . GLN A 1 457 ? 53.157 -9.513 -70.638 1.00 93.56 457 GLN A O 1
ATOM 3571 N N . ILE A 1 458 ? 52.911 -9.278 -68.431 1.00 92.38 458 ILE A N 1
ATOM 3572 C CA . ILE A 1 458 ? 54.338 -9.008 -68.193 1.00 92.38 458 ILE A CA 1
ATOM 3573 C C . ILE A 1 458 ? 55.205 -10.164 -68.714 1.00 92.38 458 ILE A C 1
ATOM 3575 O O . ILE A 1 458 ? 56.185 -9.895 -69.411 1.00 92.38 458 ILE A O 1
ATOM 3579 N N . ASP A 1 459 ? 54.812 -11.414 -68.464 1.00 94.12 459 ASP A N 1
ATOM 3580 C CA . ASP A 1 459 ? 55.520 -12.596 -68.970 1.00 94.12 459 ASP A CA 1
ATOM 3581 C C . ASP A 1 459 ? 55.559 -12.623 -70.514 1.00 94.12 459 ASP A C 1
ATOM 3583 O O . ASP A 1 459 ? 56.634 -12.788 -71.103 1.00 94.12 459 ASP A O 1
ATOM 3587 N N . ASP A 1 460 ? 54.432 -12.346 -71.186 1.00 93.88 460 ASP A N 1
ATOM 3588 C CA . ASP A 1 460 ? 54.365 -12.234 -72.655 1.00 93.88 460 ASP A CA 1
ATOM 3589 C C . ASP A 1 460 ? 55.285 -11.117 -73.189 1.00 93.88 460 ASP A C 1
ATOM 3591 O O . ASP A 1 460 ? 55.948 -11.250 -74.227 1.00 93.88 460 ASP A O 1
ATOM 3595 N N . TRP A 1 461 ? 55.339 -9.976 -72.495 1.00 94.12 461 TRP A N 1
ATOM 3596 C CA . TRP A 1 461 ? 56.211 -8.853 -72.847 1.00 94.12 461 TRP A CA 1
ATOM 3597 C C . TRP A 1 461 ? 57.693 -9.211 -72.677 1.00 94.12 461 TRP A C 1
ATOM 3599 O O . TRP A 1 461 ? 58.515 -8.844 -73.527 1.00 94.12 461 TRP A O 1
ATOM 3609 N N . GLU A 1 462 ? 58.054 -9.934 -71.618 1.00 94.44 462 GLU A N 1
ATOM 3610 C CA . GLU A 1 462 ? 59.419 -10.409 -71.388 1.00 94.44 462 GLU A CA 1
ATOM 3611 C C . GLU A 1 462 ? 59.855 -11.447 -72.428 1.00 94.44 462 GLU A C 1
ATOM 3613 O O . GLU A 1 462 ? 60.969 -11.346 -72.962 1.00 94.44 462 GLU A O 1
ATOM 3618 N N . GLU A 1 463 ? 58.976 -12.382 -72.802 1.00 94.94 463 GLU A N 1
ATOM 3619 C CA . GLU A 1 463 ? 59.240 -13.346 -73.872 1.00 94.94 463 GLU A CA 1
ATOM 3620 C C . GLU A 1 463 ? 59.460 -12.636 -75.215 1.00 94.94 463 GLU A C 1
ATOM 3622 O O . GLU A 1 463 ? 60.471 -12.871 -75.896 1.00 94.94 463 GLU A O 1
ATOM 3627 N N . ASN A 1 464 ? 58.572 -11.699 -75.565 1.00 95.00 464 ASN A N 1
ATOM 3628 C CA . ASN A 1 464 ? 58.697 -10.876 -76.765 1.00 95.00 464 ASN A CA 1
ATOM 3629 C C . ASN A 1 464 ? 60.014 -10.094 -76.775 1.00 95.00 464 ASN A C 1
ATOM 3631 O O . ASN A 1 464 ? 60.749 -10.109 -77.768 1.00 95.00 464 ASN A O 1
ATOM 3635 N N . ARG A 1 465 ? 60.375 -9.455 -75.657 1.00 93.38 465 ARG A N 1
ATOM 3636 C CA . ARG A 1 465 ? 61.662 -8.764 -75.503 1.00 93.38 465 ARG A CA 1
ATOM 3637 C C . ARG A 1 465 ? 62.841 -9.717 -75.718 1.00 93.38 465 ARG A C 1
ATOM 3639 O O . ARG A 1 465 ? 63.813 -9.351 -76.386 1.00 93.38 465 ARG A O 1
ATOM 3646 N N . GLY A 1 466 ? 62.759 -10.940 -75.196 1.00 95.00 466 GLY A N 1
ATOM 3647 C CA . GLY A 1 466 ? 63.744 -11.997 -75.417 1.00 95.00 466 GLY A CA 1
ATOM 3648 C C . GLY A 1 466 ? 63.859 -12.418 -76.886 1.00 95.00 466 GLY A C 1
ATOM 3649 O O . GLY A 1 466 ? 64.968 -12.629 -77.384 1.00 95.00 466 GLY A O 1
ATOM 3650 N N . MET A 1 467 ? 62.743 -12.510 -77.615 1.00 93.81 467 MET A N 1
ATOM 3651 C CA . MET A 1 467 ? 62.738 -12.768 -79.063 1.00 93.81 467 MET A CA 1
ATOM 3652 C C . MET A 1 467 ? 63.398 -11.635 -79.853 1.00 93.81 467 MET A C 1
ATOM 3654 O O . MET A 1 467 ? 64.274 -11.902 -80.676 1.00 93.81 467 MET A O 1
ATOM 3658 N N . TRP A 1 468 ? 63.060 -10.378 -79.558 1.00 92.81 468 TRP A N 1
ATOM 3659 C CA . TRP A 1 468 ? 63.676 -9.211 -80.200 1.00 92.81 468 TRP A CA 1
ATOM 3660 C C . TRP A 1 468 ? 65.184 -9.143 -79.965 1.00 92.81 468 TRP A C 1
ATOM 3662 O O . TRP A 1 468 ? 65.942 -8.859 -80.894 1.00 92.81 468 TRP A O 1
ATOM 3672 N N . LYS A 1 469 ? 65.638 -9.459 -78.747 1.00 95.00 469 LYS A N 1
ATOM 3673 C CA . LYS A 1 469 ? 67.068 -9.534 -78.427 1.00 95.00 469 LYS A CA 1
ATOM 3674 C C . LYS A 1 469 ? 67.776 -10.608 -79.261 1.00 95.00 469 LYS A C 1
ATOM 3676 O O . LYS A 1 469 ? 68.779 -10.302 -79.901 1.00 95.00 469 LYS A O 1
ATOM 3681 N N . ARG A 1 470 ? 67.222 -11.827 -79.321 1.00 94.88 470 ARG A N 1
ATOM 3682 C CA . ARG A 1 470 ? 67.756 -12.938 -80.138 1.00 94.88 470 ARG A CA 1
ATOM 3683 C C . ARG A 1 470 ? 67.790 -12.594 -81.630 1.00 94.88 470 ARG A C 1
ATOM 3685 O O . ARG A 1 470 ? 68.772 -12.885 -82.310 1.00 94.88 470 ARG A O 1
ATOM 3692 N N . TRP A 1 471 ? 66.748 -11.938 -82.139 1.00 95.56 471 TRP A N 1
ATOM 3693 C CA . TRP A 1 471 ? 66.704 -11.463 -83.522 1.00 95.56 471 TRP A CA 1
ATOM 3694 C C . TRP A 1 471 ? 67.782 -10.406 -83.797 1.00 95.56 471 TRP A C 1
ATOM 3696 O O . TRP A 1 471 ? 68.510 -10.509 -84.785 1.00 95.56 471 TRP A O 1
ATOM 3706 N N . GLY A 1 472 ? 67.947 -9.435 -82.894 1.00 92.81 472 GLY A N 1
ATOM 3707 C CA . GLY A 1 472 ? 69.006 -8.428 -82.977 1.00 92.81 472 GLY A CA 1
ATOM 3708 C C . GLY A 1 472 ? 70.411 -9.041 -82.979 1.00 92.81 472 GLY A C 1
ATOM 3709 O O . GLY A 1 472 ? 71.248 -8.661 -83.798 1.00 92.81 472 GLY A O 1
ATOM 3710 N N . GLU A 1 473 ? 70.660 -10.038 -82.125 1.00 94.12 473 GLU A N 1
ATOM 3711 C CA . GLU A 1 473 ? 71.916 -10.801 -82.091 1.00 94.12 473 GLU A CA 1
ATOM 3712 C C . GLU A 1 473 ? 72.165 -11.562 -83.407 1.00 94.12 473 GLU A C 1
ATOM 3714 O O . GLU A 1 473 ? 73.263 -11.488 -83.967 1.00 94.12 473 GLU A O 1
ATOM 3719 N N . ALA A 1 474 ? 71.143 -12.229 -83.956 1.00 92.88 474 ALA A N 1
ATOM 3720 C CA . ALA A 1 474 ? 71.232 -12.925 -85.241 1.00 92.88 474 ALA A CA 1
ATOM 3721 C C . ALA A 1 474 ? 71.538 -11.965 -86.406 1.00 92.88 474 ALA A C 1
ATOM 3723 O O . ALA A 1 474 ? 72.380 -12.260 -87.260 1.00 92.88 474 ALA A O 1
ATOM 3724 N N . MET A 1 475 ? 70.906 -10.789 -86.423 1.00 89.12 475 MET A N 1
ATOM 3725 C CA . MET A 1 475 ? 71.169 -9.749 -87.420 1.00 89.12 475 MET A CA 1
ATOM 3726 C C . MET A 1 475 ? 72.584 -9.177 -87.293 1.00 89.12 475 MET A C 1
ATOM 3728 O O . MET A 1 475 ? 73.256 -8.979 -88.307 1.00 89.12 475 MET A O 1
ATOM 3732 N N . ALA A 1 476 ? 73.078 -8.973 -86.069 1.00 91.19 476 ALA A N 1
ATOM 3733 C CA . ALA A 1 476 ? 74.451 -8.535 -85.829 1.00 91.19 476 ALA A CA 1
ATOM 3734 C C . ALA A 1 476 ? 75.483 -9.571 -86.315 1.00 91.19 476 ALA A C 1
ATOM 3736 O O . ALA A 1 476 ? 76.484 -9.202 -86.936 1.00 91.19 476 ALA A O 1
ATOM 3737 N N . LEU A 1 477 ? 75.235 -10.868 -86.092 1.00 93.62 477 LEU A N 1
ATOM 3738 C CA . LEU A 1 477 ? 76.073 -11.949 -86.626 1.00 93.62 477 LEU A CA 1
ATOM 3739 C C . LEU A 1 477 ? 76.062 -11.977 -88.158 1.00 93.62 477 LEU A C 1
ATOM 3741 O O . LEU A 1 477 ? 77.123 -12.072 -88.775 1.00 93.62 477 LEU A O 1
ATOM 3745 N N . ARG A 1 478 ? 74.891 -11.833 -88.784 1.00 91.75 478 ARG A N 1
ATOM 3746 C CA . ARG A 1 478 ? 74.770 -11.798 -90.248 1.00 91.75 478 ARG A CA 1
ATOM 3747 C C . ARG A 1 478 ? 75.457 -10.579 -90.862 1.00 91.75 478 ARG A C 1
ATOM 3749 O O . ARG A 1 478 ? 76.112 -10.698 -91.894 1.00 91.75 478 ARG A O 1
ATOM 3756 N N . ALA A 1 479 ? 75.382 -9.425 -90.202 1.00 88.75 479 ALA A N 1
ATOM 3757 C CA . ALA A 1 479 ? 76.119 -8.233 -90.608 1.00 88.75 479 ALA A CA 1
ATOM 3758 C C . ALA A 1 479 ? 77.642 -8.455 -90.552 1.00 88.75 479 ALA A C 1
ATOM 3760 O O . ALA A 1 479 ? 78.348 -8.074 -91.487 1.00 88.75 479 ALA A O 1
ATOM 3761 N N . LYS A 1 480 ? 78.153 -9.128 -89.507 1.00 92.12 480 LYS A N 1
ATOM 3762 C CA . LYS A 1 480 ? 79.570 -9.529 -89.432 1.00 92.12 480 LYS A CA 1
ATOM 3763 C C . LYS A 1 480 ? 79.953 -10.496 -90.554 1.00 92.12 480 LYS A C 1
ATOM 3765 O O . LYS A 1 480 ? 80.983 -10.287 -91.187 1.00 92.12 480 LYS A O 1
ATOM 3770 N N . GLN A 1 481 ? 79.118 -11.497 -90.847 1.00 92.75 481 GLN A N 1
ATOM 3771 C CA . GLN A 1 481 ? 79.341 -12.418 -91.970 1.00 92.75 481 GLN A CA 1
ATOM 3772 C C . GLN A 1 481 ? 79.447 -11.668 -93.300 1.00 92.75 481 GLN A C 1
ATOM 3774 O O . GLN A 1 481 ? 80.418 -11.856 -94.026 1.00 92.75 481 GLN A O 1
ATOM 3779 N N . TRP A 1 482 ? 78.523 -10.748 -93.588 1.00 91.00 482 TRP A N 1
ATOM 3780 C CA . TRP A 1 482 ? 78.603 -9.905 -94.785 1.00 91.00 482 TRP A CA 1
ATOM 3781 C C . TRP A 1 482 ? 79.861 -9.039 -94.821 1.00 91.00 482 TRP A C 1
ATOM 3783 O O . TRP A 1 482 ? 80.462 -8.865 -95.881 1.00 91.00 482 TRP A O 1
ATOM 3793 N N . GLN A 1 483 ? 80.297 -8.508 -93.678 1.00 88.06 483 GLN A N 1
ATOM 3794 C CA . GLN A 1 483 ? 81.537 -7.741 -93.595 1.00 88.06 483 GLN A CA 1
ATOM 3795 C C . GLN A 1 483 ? 82.767 -8.615 -93.896 1.00 88.06 483 GLN A C 1
ATOM 3797 O O . GLN A 1 483 ? 83.681 -8.175 -94.599 1.00 88.06 483 GLN A O 1
ATOM 3802 N N . GLU A 1 484 ? 82.792 -9.856 -93.411 1.00 89.94 484 GLU A N 1
ATOM 3803 C CA . GLU A 1 484 ? 83.843 -10.830 -93.711 1.00 89.94 484 GLU A CA 1
ATOM 3804 C C . GLU A 1 484 ? 83.816 -11.300 -95.168 1.00 89.94 484 GLU A C 1
ATOM 3806 O O . GLU A 1 484 ? 84.873 -11.396 -95.791 1.00 89.94 484 GLU A O 1
ATOM 3811 N N . GLU A 1 485 ? 82.639 -11.552 -95.740 1.00 87.31 485 GLU A N 1
ATOM 3812 C CA . GLU A 1 485 ? 82.459 -11.881 -97.158 1.00 87.31 485 GLU A CA 1
ATOM 3813 C C . GLU A 1 485 ? 82.933 -10.734 -98.054 1.00 87.31 485 GLU A C 1
ATOM 3815 O O . GLU A 1 485 ? 83.727 -10.953 -98.971 1.00 87.31 485 GLU A O 1
ATOM 3820 N N . ALA A 1 486 ? 82.554 -9.493 -97.735 1.00 81.94 486 ALA A N 1
ATOM 3821 C CA . ALA A 1 486 ? 83.052 -8.301 -98.415 1.00 81.94 486 ALA A CA 1
ATOM 3822 C C . ALA A 1 486 ? 84.579 -8.162 -98.281 1.00 81.94 486 ALA A C 1
ATOM 3824 O O . ALA A 1 486 ? 85.261 -7.755 -99.225 1.00 81.94 486 ALA A O 1
ATOM 3825 N N . ARG A 1 487 ? 85.146 -8.538 -97.126 1.00 81.44 487 ARG A N 1
ATOM 3826 C CA . ARG A 1 487 ? 86.598 -8.549 -96.902 1.00 81.44 487 ARG A CA 1
ATOM 3827 C C . ARG A 1 487 ? 87.300 -9.657 -97.695 1.00 81.44 487 ARG A C 1
ATOM 3829 O O . ARG A 1 487 ? 88.380 -9.409 -98.226 1.00 81.44 487 ARG A O 1
ATOM 3836 N N . LYS A 1 488 ? 86.699 -10.846 -97.820 1.00 82.12 488 LYS A N 1
ATOM 3837 C CA . LYS A 1 488 ? 87.193 -11.950 -98.664 1.00 82.12 488 LYS A CA 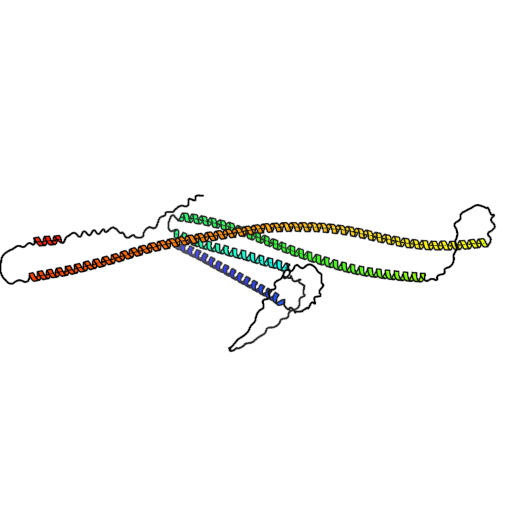1
ATOM 3838 C C . LYS A 1 488 ? 87.145 -11.578 -100.148 1.00 82.12 488 LYS A C 1
ATOM 3840 O O . LYS A 1 488 ? 88.128 -11.812 -100.842 1.00 82.12 488 LYS A O 1
ATOM 3845 N N . ALA A 1 489 ? 86.076 -10.924 -100.607 1.00 75.38 489 ALA A N 1
ATOM 3846 C CA . ALA A 1 489 ? 85.952 -10.413 -101.975 1.00 75.38 489 ALA A CA 1
ATOM 3847 C C . ALA A 1 489 ? 86.967 -9.299 -102.305 1.00 75.38 489 ALA A C 1
ATOM 3849 O O . ALA A 1 489 ? 87.336 -9.121 -103.461 1.00 75.38 489 ALA A O 1
ATOM 3850 N N . ARG A 1 490 ? 87.456 -8.567 -101.293 1.00 68.06 490 ARG A N 1
ATOM 3851 C CA . ARG A 1 490 ? 88.505 -7.542 -101.433 1.00 68.06 490 ARG A CA 1
ATOM 3852 C C . ARG A 1 490 ? 89.935 -8.086 -101.478 1.00 68.06 490 ARG A C 1
ATOM 3854 O O . ARG A 1 490 ? 90.846 -7.291 -101.701 1.00 68.06 490 ARG A O 1
ATOM 3861 N N . LYS A 1 491 ? 90.176 -9.390 -101.280 1.00 48.56 491 LYS A N 1
ATOM 3862 C CA . LYS A 1 491 ? 91.512 -9.950 -101.539 1.00 48.56 491 LYS A CA 1
ATOM 3863 C C . LYS A 1 491 ? 91.763 -9.932 -103.053 1.00 48.56 491 LYS A C 1
ATOM 3865 O O . LYS A 1 491 ? 91.022 -10.592 -103.779 1.00 48.56 491 LYS A O 1
ATOM 3870 N N . PRO A 1 492 ? 92.787 -9.215 -103.545 1.00 45.06 492 PRO A N 1
ATOM 3871 C CA . PRO A 1 492 ? 93.111 -9.229 -104.960 1.00 45.06 492 PRO A CA 1
ATOM 3872 C C . PRO A 1 492 ? 93.581 -10.638 -105.338 1.00 45.06 492 PRO A C 1
ATOM 3874 O O . PRO A 1 492 ? 94.607 -11.108 -104.848 1.00 45.06 492 PRO A O 1
ATOM 3877 N N . ARG A 1 493 ? 92.835 -11.322 -106.217 1.00 38.84 493 ARG A N 1
ATOM 3878 C CA . ARG A 1 493 ? 93.448 -12.336 -107.079 1.00 38.84 493 ARG A CA 1
ATOM 3879 C C . ARG A 1 493 ? 94.446 -11.581 -107.945 1.00 38.84 493 ARG A C 1
ATOM 3881 O O . ARG A 1 493 ? 94.066 -10.695 -108.706 1.00 38.84 493 ARG A O 1
ATOM 3888 N N . SER A 1 494 ? 95.720 -11.879 -107.740 1.00 40.62 494 SER A N 1
ATOM 3889 C CA . SER A 1 494 ? 96.810 -11.389 -108.562 1.00 40.62 494 SER A CA 1
ATOM 3890 C C . SER A 1 494 ? 96.538 -11.727 -110.030 1.00 40.62 494 SER A C 1
ATOM 3892 O O . SER A 1 494 ? 96.493 -12.899 -110.381 1.00 40.62 494 SER A O 1
ATOM 3894 N N . VAL A 1 495 ? 96.379 -10.657 -110.814 1.00 41.56 495 VAL A N 1
ATOM 3895 C CA . VAL A 1 495 ? 96.791 -10.493 -112.216 1.00 41.56 495 VAL A CA 1
ATOM 3896 C C . VAL A 1 495 ? 96.161 -11.467 -113.226 1.00 41.56 495 VAL A C 1
ATOM 3898 O O . VAL A 1 495 ? 96.623 -12.583 -113.381 1.00 41.56 495 VAL A O 1
ATOM 3901 N N . GLU A 1 496 ? 95.135 -11.013 -113.957 1.00 31.09 496 GLU A N 1
ATOM 3902 C CA . GLU A 1 496 ? 95.258 -10.699 -115.395 1.00 31.09 496 GLU A CA 1
ATOM 3903 C C . GLU A 1 496 ? 93.944 -10.151 -115.988 1.00 31.09 496 GLU A C 1
ATOM 3905 O O . GLU A 1 496 ? 92.873 -10.741 -115.898 1.00 31.09 496 GLU A O 1
ATOM 3910 N N . THR A 1 497 ? 94.082 -8.927 -116.496 1.00 39.47 497 THR A N 1
ATOM 3911 C CA . THR A 1 497 ? 93.436 -8.288 -117.648 1.00 39.47 497 THR A CA 1
ATOM 3912 C C . THR A 1 497 ? 91.995 -8.659 -118.066 1.00 39.47 497 THR A C 1
ATOM 3914 O O . THR A 1 497 ? 91.691 -9.707 -118.619 1.00 39.47 497 THR A O 1
ATOM 3917 N N . ASN A 1 498 ? 91.192 -7.589 -118.071 1.00 33.44 498 ASN A N 1
ATOM 3918 C CA . ASN A 1 498 ? 90.443 -7.082 -119.227 1.00 33.44 498 ASN A CA 1
ATOM 3919 C C . ASN A 1 498 ? 88.905 -7.191 -119.226 1.00 33.44 498 ASN A C 1
ATOM 3921 O O . ASN A 1 498 ? 88.301 -8.232 -119.010 1.00 33.44 498 ASN A O 1
ATOM 3925 N N . VAL A 1 499 ? 88.337 -6.053 -119.637 1.00 38.66 499 VAL A N 1
ATOM 3926 C CA . VAL A 1 499 ? 87.000 -5.812 -120.191 1.00 38.66 499 VAL A CA 1
ATOM 3927 C C . VAL A 1 499 ? 85.805 -5.750 -119.227 1.00 38.66 499 VAL A C 1
ATOM 3929 O O . VAL A 1 499 ? 85.448 -6.672 -118.509 1.00 38.66 499 VAL A O 1
ATOM 3932 N N . HIS A 1 500 ? 85.183 -4.568 -119.293 1.00 41.28 500 HIS A N 1
ATOM 3933 C CA . HIS A 1 500 ? 83.792 -4.212 -119.023 1.00 41.28 500 HIS A CA 1
ATOM 3934 C C . HIS A 1 500 ? 82.876 -5.287 -118.421 1.00 41.28 500 HIS A C 1
ATOM 3936 O O . HIS A 1 500 ? 82.581 -6.292 -119.051 1.00 41.28 500 HIS A O 1
ATOM 3942 N N . THR A 1 501 ? 82.166 -4.921 -117.353 1.00 44.78 501 THR A N 1
ATOM 3943 C CA . THR A 1 501 ? 80.747 -4.554 -117.512 1.00 44.78 501 THR A CA 1
ATOM 3944 C C . THR A 1 501 ? 80.167 -3.935 -116.240 1.00 44.78 501 THR A C 1
ATOM 3946 O O . THR A 1 501 ? 80.328 -4.413 -115.122 1.00 44.78 501 THR A O 1
ATOM 3949 N N . LYS A 1 502 ? 79.458 -2.822 -116.454 1.00 51.28 502 LYS A N 1
ATOM 3950 C CA . LYS A 1 502 ? 78.493 -2.208 -115.540 1.00 51.28 502 LYS A CA 1
ATOM 3951 C C . LYS A 1 502 ? 77.512 -3.271 -115.028 1.00 51.28 502 LYS A C 1
ATOM 3953 O O . LYS A 1 502 ? 76.608 -3.655 -115.761 1.00 51.28 502 LYS A O 1
ATOM 3958 N N . VAL A 1 503 ? 77.613 -3.666 -113.760 1.00 49.78 503 VAL A N 1
ATOM 3959 C CA . VAL A 1 503 ? 76.568 -4.453 -113.088 1.00 49.78 503 VAL A CA 1
ATOM 3960 C C . VAL A 1 503 ? 75.909 -3.610 -111.993 1.00 49.78 503 VAL A C 1
ATOM 3962 O O . VAL A 1 503 ? 76.399 -3.441 -110.885 1.00 49.78 503 VAL A O 1
ATOM 3965 N N . HIS A 1 504 ? 74.783 -3.014 -112.388 1.00 52.09 504 HIS A N 1
ATOM 3966 C CA . HIS A 1 504 ? 73.515 -2.977 -111.655 1.00 52.09 504 HIS A CA 1
ATOM 3967 C C . HIS A 1 504 ? 73.477 -2.611 -110.152 1.00 52.09 504 HIS A C 1
ATOM 3969 O O . HIS A 1 504 ? 72.856 -3.297 -109.343 1.00 52.09 504 HIS A O 1
ATOM 3975 N N . TRP A 1 505 ? 73.896 -1.391 -109.799 1.00 46.41 505 TRP A N 1
ATOM 3976 C CA . TRP A 1 505 ? 73.470 -0.747 -108.536 1.00 46.41 505 TRP A CA 1
ATOM 3977 C C . TRP A 1 505 ? 71.945 -0.501 -108.431 1.00 46.41 505 TRP A C 1
ATOM 3979 O O . TRP A 1 505 ? 71.431 -0.215 -107.350 1.00 46.41 505 TRP A O 1
ATOM 3989 N N . LYS A 1 506 ? 71.181 -0.659 -109.526 1.00 54.88 506 LYS A N 1
ATOM 3990 C CA . LYS A 1 506 ? 69.706 -0.575 -109.509 1.00 54.88 506 LYS A CA 1
ATOM 3991 C C . LYS A 1 506 ? 69.017 -1.794 -108.871 1.00 54.88 506 LYS A C 1
ATOM 3993 O O . LYS A 1 506 ? 67.921 -1.624 -108.349 1.00 54.88 506 LYS A O 1
ATOM 3998 N N . SER A 1 507 ? 69.645 -2.978 -108.854 1.00 51.00 507 SER A N 1
ATOM 3999 C CA . SER A 1 507 ? 69.032 -4.189 -108.267 1.00 51.00 507 SER A CA 1
ATOM 4000 C C . SER A 1 507 ? 69.117 -4.200 -106.730 1.00 51.00 507 SER A C 1
ATOM 4002 O O . SER A 1 507 ? 68.146 -4.518 -106.037 1.00 51.00 507 SER A O 1
ATOM 4004 N N . LEU A 1 508 ? 70.227 -3.697 -106.170 1.00 52.47 508 LEU A N 1
ATOM 4005 C CA . LEU A 1 508 ? 70.378 -3.552 -104.716 1.00 52.47 508 LEU A CA 1
ATOM 4006 C C . LEU A 1 508 ? 69.395 -2.528 -104.120 1.00 52.47 508 LEU A C 1
ATOM 4008 O O . LEU A 1 508 ? 68.901 -2.715 -103.011 1.00 52.47 508 LEU A O 1
ATOM 4012 N N . ARG A 1 509 ? 69.053 -1.470 -104.870 1.00 54.62 509 ARG A N 1
ATOM 4013 C CA . ARG A 1 509 ? 68.119 -0.429 -104.409 1.00 54.62 509 ARG A CA 1
ATOM 4014 C C . ARG A 1 509 ? 66.647 -0.882 -104.430 1.00 54.62 509 ARG A C 1
ATOM 4016 O O . ARG A 1 509 ? 65.856 -0.345 -103.665 1.00 54.62 509 ARG A O 1
ATOM 4023 N N . HIS A 1 510 ? 66.280 -1.873 -105.251 1.00 54.56 510 HIS A N 1
ATOM 4024 C CA . HIS A 1 510 ? 64.949 -2.504 -105.193 1.00 54.56 510 HIS A CA 1
ATOM 4025 C C . HIS A 1 510 ? 64.840 -3.518 -104.046 1.00 54.56 510 HIS A C 1
ATOM 4027 O O . HIS A 1 510 ? 63.822 -3.555 -103.363 1.00 54.56 510 HIS A O 1
ATOM 4033 N N . SER A 1 511 ? 65.914 -4.260 -103.760 1.00 55.12 511 SER A N 1
ATOM 4034 C CA . SER A 1 511 ? 65.932 -5.242 -102.663 1.00 55.12 511 SER A CA 1
ATOM 4035 C C . SER A 1 511 ? 65.871 -4.579 -101.276 1.00 55.12 511 SER A C 1
ATOM 4037 O O . SER A 1 511 ? 65.181 -5.065 -100.387 1.00 55.12 511 SER A O 1
ATOM 4039 N N . LEU A 1 512 ? 66.504 -3.410 -101.103 1.00 53.56 512 LEU A N 1
ATOM 4040 C CA . LEU A 1 512 ? 66.405 -2.607 -99.872 1.00 53.56 512 LEU A CA 1
ATOM 4041 C C . LEU A 1 512 ? 65.045 -1.905 -99.693 1.00 53.56 512 LEU A C 1
ATOM 4043 O O . LEU A 1 512 ? 64.686 -1.575 -98.568 1.00 53.56 512 LEU A O 1
ATOM 4047 N N . ARG A 1 513 ? 64.266 -1.714 -100.769 1.00 52.12 513 ARG A N 1
ATOM 4048 C CA . ARG A 1 513 ? 62.895 -1.172 -100.695 1.00 52.12 513 ARG A CA 1
ATOM 4049 C C . ARG A 1 513 ? 61.847 -2.221 -100.313 1.00 52.12 513 ARG A C 1
ATOM 4051 O O . ARG A 1 513 ? 60.794 -1.847 -99.820 1.00 52.12 513 ARG A O 1
ATOM 4058 N N . LEU A 1 514 ? 62.130 -3.512 -100.498 1.00 51.97 514 LEU A N 1
ATOM 4059 C CA . LEU A 1 514 ? 61.230 -4.597 -100.081 1.00 51.97 514 LEU A CA 1
ATOM 4060 C C . LEU A 1 514 ? 61.384 -4.980 -98.598 1.00 51.97 514 LEU A C 1
ATOM 4062 O O . LEU A 1 514 ? 60.506 -5.635 -98.050 1.00 51.97 514 LEU A O 1
ATOM 4066 N N . LEU A 1 515 ? 62.452 -4.527 -97.931 1.00 50.03 515 LEU A N 1
ATOM 4067 C CA . LEU A 1 515 ? 62.605 -4.622 -96.471 1.00 50.03 515 LEU A CA 1
ATOM 4068 C C . LEU A 1 515 ? 61.968 -3.437 -95.721 1.00 50.03 515 LEU A C 1
ATOM 4070 O O . LEU A 1 515 ? 61.868 -3.485 -94.500 1.00 50.03 515 LEU A O 1
ATOM 4074 N N . SER A 1 516 ? 61.491 -2.405 -96.432 1.00 46.66 516 SER A N 1
ATOM 4075 C CA . SER A 1 516 ? 60.578 -1.393 -95.886 1.00 46.66 516 SER A CA 1
ATOM 4076 C C . SER A 1 516 ? 59.127 -1.787 -96.178 1.00 46.66 516 SER A C 1
ATOM 4078 O O . SER A 1 516 ? 58.390 -1.064 -96.850 1.00 46.66 516 SER A O 1
ATOM 4080 N N . LEU A 1 517 ? 58.721 -2.973 -95.728 1.00 46.78 517 LEU A N 1
ATOM 4081 C CA . LEU A 1 517 ? 57.298 -3.236 -95.551 1.00 46.78 517 LEU A CA 1
ATOM 4082 C C . LEU A 1 517 ? 56.825 -2.385 -94.365 1.00 46.78 517 LEU A C 1
ATOM 4084 O O . LEU A 1 517 ? 57.527 -2.315 -93.352 1.00 46.78 517 LEU A O 1
ATOM 4088 N N . PRO A 1 518 ? 55.677 -1.702 -94.474 1.00 45.03 518 PRO A N 1
ATOM 4089 C CA . PRO A 1 518 ? 55.125 -0.979 -93.350 1.00 45.03 518 PRO A CA 1
ATOM 4090 C C . PRO A 1 518 ? 54.739 -2.012 -92.290 1.00 45.03 518 PRO A C 1
ATOM 4092 O O . PRO A 1 518 ? 53.814 -2.796 -92.483 1.00 45.03 518 PRO A O 1
ATOM 4095 N N . CYS A 1 519 ? 55.451 -2.022 -91.165 1.00 39.81 519 CYS A N 1
ATOM 4096 C CA . CYS A 1 519 ? 54.923 -2.566 -89.923 1.00 39.81 519 CYS A CA 1
ATOM 4097 C C . CYS A 1 519 ? 53.720 -1.703 -89.522 1.00 39.81 519 CYS A C 1
ATOM 4099 O O . CYS A 1 519 ? 53.827 -0.829 -88.667 1.00 39.81 519 CYS A O 1
ATOM 4101 N N . THR A 1 520 ? 52.565 -1.922 -90.149 1.00 47.12 520 THR A N 1
ATOM 4102 C CA . THR A 1 520 ? 51.274 -1.551 -89.575 1.00 47.12 520 THR A CA 1
ATOM 4103 C C . THR A 1 520 ? 50.994 -2.529 -88.443 1.00 47.12 520 THR A C 1
ATOM 4105 O O . THR A 1 520 ? 50.159 -3.421 -88.561 1.00 47.12 520 THR A O 1
ATOM 4108 N N . TYR A 1 521 ? 51.724 -2.382 -87.337 1.00 41.38 521 TYR A N 1
ATOM 4109 C CA . TYR A 1 521 ? 51.150 -2.738 -86.053 1.00 41.38 521 TYR A CA 1
ATOM 4110 C C . TYR A 1 521 ? 50.103 -1.664 -85.779 1.00 41.38 521 TYR A C 1
ATOM 4112 O O . TYR A 1 521 ? 50.436 -0.523 -85.461 1.00 41.38 521 TYR A O 1
ATOM 4120 N N . HIS A 1 522 ? 48.833 -2.024 -85.963 1.00 41.19 522 HIS A N 1
ATOM 4121 C CA . HIS A 1 522 ? 47.739 -1.356 -85.275 1.00 41.19 522 HIS A CA 1
ATOM 4122 C C . HIS A 1 522 ? 47.976 -1.552 -83.772 1.00 41.19 522 HIS A C 1
ATOM 4124 O O . HIS A 1 522 ? 47.470 -2.481 -83.156 1.00 41.19 522 HIS A O 1
ATOM 4130 N N . LEU A 1 523 ? 48.804 -0.686 -83.188 1.00 41.03 523 LEU A N 1
ATOM 4131 C CA . LEU A 1 523 ? 48.672 -0.320 -81.791 1.00 41.03 523 LEU A CA 1
ATOM 4132 C C . LEU A 1 523 ? 47.363 0.463 -81.720 1.00 41.03 523 LEU A C 1
ATOM 4134 O O . LEU A 1 523 ? 47.339 1.670 -81.957 1.00 41.03 523 LEU A O 1
ATOM 4138 N N . THR A 1 524 ? 46.258 -0.227 -81.450 1.00 42.84 524 THR A N 1
ATOM 4139 C CA . THR A 1 524 ? 45.109 0.403 -80.803 1.00 42.84 524 THR A CA 1
ATOM 4140 C C . THR A 1 524 ? 45.574 0.788 -79.406 1.00 42.84 524 THR A C 1
ATOM 4142 O O . THR A 1 524 ? 45.390 0.065 -78.432 1.00 42.84 524 THR A O 1
ATOM 4145 N N . TRP A 1 525 ? 46.276 1.916 -79.338 1.00 39.91 525 TRP A N 1
ATOM 4146 C CA . TRP A 1 525 ? 46.456 2.693 -78.126 1.00 39.91 525 TRP A CA 1
ATOM 4147 C C . TRP A 1 525 ? 45.098 3.355 -77.863 1.00 39.91 525 TRP A C 1
ATOM 4149 O O . TRP A 1 525 ? 44.908 4.541 -78.115 1.00 39.91 525 TRP A O 1
ATOM 4159 N N . GLU A 1 526 ? 44.103 2.537 -77.507 1.00 36.62 526 GLU A N 1
ATOM 4160 C CA . GLU A 1 526 ? 42.875 3.044 -76.913 1.00 36.62 526 GLU A CA 1
ATOM 4161 C C . GLU A 1 526 ? 43.248 3.640 -75.560 1.00 36.62 526 GLU A C 1
ATOM 4163 O O . GLU A 1 526 ? 43.961 3.038 -74.755 1.00 36.62 526 GLU A O 1
ATOM 4168 N N . GLU A 1 527 ? 42.792 4.870 -75.364 1.00 44.75 527 GLU A N 1
ATOM 4169 C CA . GLU A 1 527 ? 42.860 5.632 -74.132 1.00 44.75 527 GLU A CA 1
ATOM 4170 C C . GLU A 1 527 ? 42.301 4.833 -72.947 1.00 44.75 527 GLU A C 1
ATOM 4172 O O . GLU A 1 527 ? 41.134 4.948 -72.589 1.00 44.75 527 GLU A O 1
ATOM 4177 N N . THR A 1 528 ? 43.148 4.096 -72.237 1.00 42.91 528 THR A N 1
ATOM 4178 C CA . THR A 1 528 ? 42.945 3.916 -70.798 1.00 42.91 528 THR A CA 1
ATOM 4179 C C . THR A 1 528 ? 43.659 5.056 -70.099 1.00 42.91 528 THR A C 1
ATOM 4181 O O . THR A 1 528 ? 44.835 4.964 -69.739 1.00 42.91 528 THR A O 1
ATOM 4184 N N . GLN A 1 529 ? 42.937 6.169 -69.953 1.00 41.31 529 GLN A N 1
ATOM 4185 C CA . GLN A 1 529 ? 43.298 7.201 -68.993 1.00 41.31 529 GLN A CA 1
ATOM 4186 C C . GLN A 1 529 ? 43.460 6.578 -67.597 1.00 41.31 529 GLN A C 1
ATOM 4188 O O . GLN A 1 529 ? 42.721 5.653 -67.246 1.00 41.31 529 GLN A O 1
ATOM 4193 N N . PRO A 1 530 ? 44.378 7.087 -66.761 1.00 40.19 530 PRO A N 1
ATOM 4194 C CA . PRO A 1 530 ? 44.362 6.750 -65.351 1.00 40.19 530 PRO A CA 1
ATOM 4195 C C . PRO A 1 530 ? 43.069 7.309 -64.752 1.00 40.19 530 PRO A C 1
ATOM 4197 O O . PRO A 1 530 ? 42.868 8.524 -64.726 1.00 40.19 530 PRO A O 1
ATOM 4200 N N . ILE A 1 531 ? 42.204 6.419 -64.257 1.00 41.19 531 ILE A N 1
ATOM 4201 C CA . ILE A 1 531 ? 41.111 6.763 -63.345 1.00 41.19 531 ILE A CA 1
ATOM 4202 C C . ILE A 1 531 ? 41.772 7.291 -62.069 1.00 41.19 531 ILE A C 1
ATOM 4204 O O . ILE A 1 531 ? 42.075 6.570 -61.119 1.00 41.19 531 ILE A O 1
ATOM 4208 N N . LEU A 1 532 ? 42.085 8.581 -62.107 1.00 37.16 532 LEU A N 1
ATOM 4209 C CA . LEU A 1 532 ? 42.377 9.394 -60.951 1.00 37.16 532 LEU A CA 1
ATOM 4210 C C . LEU A 1 532 ? 41.075 9.505 -60.169 1.00 37.16 532 LEU A C 1
ATOM 4212 O O . LEU A 1 532 ? 40.107 10.112 -60.613 1.00 37.16 532 LEU A O 1
ATOM 4216 N N . VAL A 1 533 ? 41.104 8.888 -58.994 1.00 47.97 533 VAL A N 1
ATOM 4217 C CA . VAL A 1 533 ? 40.240 9.145 -57.847 1.00 47.97 533 VAL A CA 1
ATOM 4218 C C . VAL A 1 533 ? 39.911 10.639 -57.766 1.00 47.97 533 VAL A C 1
ATOM 4220 O O . VAL A 1 533 ? 40.747 11.435 -57.338 1.00 47.97 533 VAL A O 1
ATOM 4223 N N . ARG A 1 534 ? 38.699 11.016 -58.174 1.00 41.53 534 ARG A N 1
ATOM 4224 C CA . ARG A 1 534 ? 38.027 12.260 -57.790 1.00 41.53 534 ARG A CA 1
ATOM 4225 C C . ARG A 1 534 ? 36.519 12.104 -57.994 1.00 41.53 534 ARG A C 1
ATOM 4227 O O . ARG A 1 534 ? 36.080 11.538 -58.985 1.00 41.53 534 ARG A O 1
ATOM 4234 N N . ASP A 1 535 ? 35.793 12.622 -57.009 1.00 33.00 535 ASP A N 1
ATOM 4235 C CA . ASP A 1 535 ? 34.351 12.879 -56.965 1.00 33.00 535 ASP A CA 1
ATOM 4236 C C . ASP A 1 535 ? 33.426 11.715 -56.560 1.00 33.00 535 ASP A C 1
ATOM 4238 O O . ASP A 1 535 ? 32.650 11.171 -57.338 1.00 33.00 535 ASP A O 1
ATOM 4242 N N . LEU A 1 536 ? 33.426 11.425 -55.252 1.00 38.59 536 LEU A N 1
ATOM 4243 C CA . LEU A 1 536 ? 32.231 10.976 -54.527 1.00 38.59 536 LEU A CA 1
ATOM 4244 C C . LEU A 1 536 ? 31.653 12.163 -53.747 1.00 38.59 536 LEU A C 1
ATOM 4246 O O . LEU A 1 536 ? 31.822 12.292 -52.538 1.00 38.59 536 LEU A O 1
ATOM 4250 N N . THR A 1 537 ? 30.951 13.024 -54.472 1.00 40.66 537 THR A N 1
ATOM 4251 C CA . THR A 1 537 ? 29.980 13.971 -53.922 1.00 40.66 537 THR A CA 1
ATOM 4252 C C . THR A 1 537 ? 28.857 14.078 -54.938 1.00 40.66 537 THR A C 1
ATOM 4254 O O . THR A 1 537 ? 29.065 14.642 -56.008 1.00 40.66 537 THR A O 1
ATOM 4257 N N . THR A 1 538 ? 27.699 13.488 -54.624 1.00 36.16 538 THR A N 1
ATOM 4258 C CA . THR A 1 538 ? 26.343 14.087 -54.666 1.00 36.16 538 THR A CA 1
ATOM 4259 C C . THR A 1 538 ? 25.269 12.995 -54.842 1.00 36.16 538 THR A C 1
ATOM 4261 O O . THR A 1 538 ? 25.113 12.416 -55.909 1.00 36.16 538 THR A O 1
ATOM 4264 N N . CYS A 1 539 ? 24.565 12.732 -53.737 1.00 35.19 539 CYS A N 1
ATOM 4265 C CA . CYS A 1 539 ? 23.146 12.391 -53.555 1.00 35.19 539 CYS A CA 1
ATOM 4266 C C . CYS A 1 539 ? 22.341 11.668 -54.654 1.00 35.19 539 CYS A C 1
ATOM 4268 O O . CYS A 1 539 ? 22.069 12.242 -55.699 1.00 35.19 539 CYS A O 1
ATOM 4270 N N . LEU A 1 540 ? 21.714 10.545 -54.271 1.00 33.22 540 LEU A N 1
ATOM 4271 C CA . LEU A 1 540 ? 20.277 10.321 -54.487 1.00 33.22 540 LEU A CA 1
ATOM 4272 C C . LEU A 1 540 ? 19.676 9.546 -53.301 1.00 33.22 540 LEU A C 1
ATOM 4274 O O . LEU A 1 540 ? 20.048 8.415 -52.999 1.00 33.22 540 LEU A O 1
ATOM 4278 N N . ILE A 1 541 ? 18.750 10.223 -52.628 1.00 40.25 541 ILE A N 1
ATOM 4279 C CA . ILE A 1 541 ? 17.804 9.726 -51.628 1.00 40.25 541 ILE A CA 1
ATOM 4280 C C . ILE A 1 541 ? 16.794 8.805 -52.335 1.00 40.25 541 ILE A C 1
ATOM 4282 O O . ILE A 1 541 ? 16.294 9.198 -53.390 1.00 40.25 541 ILE A O 1
ATOM 4286 N N . PRO A 1 542 ? 16.374 7.672 -51.748 1.00 41.41 542 PRO A N 1
ATOM 4287 C CA . PRO A 1 542 ? 15.055 7.124 -52.000 1.00 41.41 542 PRO A CA 1
ATOM 4288 C C . PRO A 1 542 ? 14.134 7.467 -50.828 1.00 41.41 542 PRO A C 1
ATOM 4290 O O . PRO A 1 542 ? 14.329 7.045 -49.690 1.00 41.41 542 PRO A O 1
ATOM 4293 N N . THR A 1 543 ? 13.126 8.269 -51.145 1.00 38.62 543 THR A N 1
ATOM 4294 C CA . THR A 1 543 ? 11.943 8.522 -50.331 1.00 38.62 543 THR A CA 1
ATOM 4295 C C . THR A 1 543 ? 11.177 7.236 -50.029 1.00 38.62 543 THR A C 1
ATOM 4297 O O . THR A 1 543 ? 11.014 6.361 -50.877 1.00 38.62 543 THR A O 1
ATOM 4300 N N . SER A 1 544 ? 10.677 7.205 -48.804 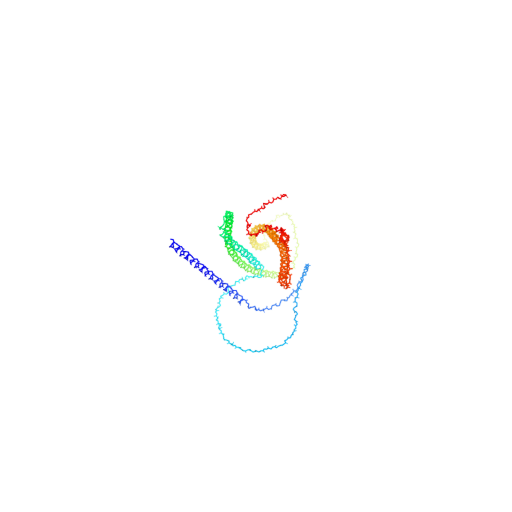1.00 35.41 544 SER A N 1
ATOM 4301 C CA . SER A 1 544 ? 9.757 6.277 -48.165 1.00 35.41 544 SER A CA 1
ATOM 4302 C C . SER A 1 544 ? 8.543 5.813 -48.995 1.00 35.41 544 SER A C 1
ATOM 4304 O O . SER A 1 544 ? 7.860 6.610 -49.629 1.00 35.41 544 SER A O 1
ATOM 4306 N N . THR A 1 545 ? 8.244 4.518 -48.837 1.00 38.75 545 THR A N 1
ATOM 4307 C CA . THR A 1 545 ? 6.929 3.936 -48.488 1.00 38.75 545 THR A CA 1
ATOM 4308 C C . THR A 1 545 ? 5.745 4.059 -49.460 1.00 38.75 545 THR A C 1
ATOM 4310 O O . THR A 1 545 ? 5.086 5.089 -49.548 1.00 38.75 545 THR A O 1
ATOM 4313 N N . VAL A 1 546 ? 5.338 2.909 -50.013 1.00 35.31 546 VAL A N 1
ATOM 4314 C CA . VAL A 1 546 ? 3.925 2.579 -50.274 1.00 35.31 546 VAL A CA 1
ATOM 4315 C C . VAL A 1 546 ? 3.590 1.334 -49.454 1.00 35.31 546 VAL A C 1
ATOM 4317 O O . VAL A 1 546 ? 4.005 0.226 -49.785 1.00 35.31 546 VAL A O 1
ATOM 4320 N N . ILE A 1 547 ? 2.866 1.548 -48.354 1.00 38.56 547 ILE A N 1
ATOM 4321 C CA . ILE A 1 547 ? 2.114 0.519 -47.636 1.00 38.56 547 ILE A CA 1
ATOM 4322 C C . ILE A 1 547 ? 0.739 0.445 -48.296 1.00 38.56 547 ILE A C 1
ATOM 4324 O O . ILE A 1 547 ? 0.051 1.455 -48.430 1.00 38.56 547 ILE A O 1
ATOM 4328 N N . ALA A 1 548 ? 0.358 -0.762 -48.700 1.00 36.09 548 ALA A N 1
ATOM 4329 C CA . ALA A 1 548 ? -1.028 -1.156 -48.857 1.00 36.09 548 ALA A CA 1
ATOM 4330 C C . ALA A 1 548 ? -1.461 -1.846 -47.555 1.00 36.09 548 ALA A C 1
ATOM 4332 O O . ALA A 1 548 ? -1.043 -2.977 -47.315 1.00 36.09 548 ALA A O 1
ATOM 4333 N N . MET A 1 549 ? -2.223 -1.126 -46.724 1.00 34.16 549 MET A N 1
ATOM 4334 C CA . MET A 1 549 ? -3.299 -1.556 -45.809 1.00 34.16 549 MET A CA 1
ATOM 4335 C C . MET A 1 549 ? -3.625 -0.436 -44.826 1.00 34.16 549 MET A C 1
ATOM 4337 O O . MET A 1 549 ? -2.677 0.083 -44.198 1.00 34.16 549 MET A O 1
#

pLDDT: mean 74.53, std 24.13, range [27.83, 97.44]

Foldseek 3Di:
DVVVVVVVVVVVVVVVVVVVVVVVVVVVVVVVVVVVVVVVVVVVVVVVVVVVVVPDPPPDDDDDDDDDDDDDDDDDDDDDDDDDDDDDDDDDDDDDDDDDDDDDDDDDDDDDDDDDDDDDDDDPDDPCPPPVVVVVVVVVVVVVVVVVVVVVVVVVVVVVVVVVVVVVVVLVVVLVVVVVDDDCNVVVVVVVVVVVVVVVVVVVVVVVVVVVVVVVVVVVVVVVVVVVVVVVVVVVVVVVVVVVVVVVVVVVVVVVVVVVVVVVVVVVVVVVVVVVVVVVVVVVPPDDDDDDDDDDDDDDDDDDDDDDDDPDDPVNVVVVVVVVVVVVVVVVVVVVVVVVVVVVVVVVVVVVVVVVVVVVVVVVVVVVVVVVVVVVVVVVVVVVVVVVVVVVVVVVVVVVVVVVVVVVVVVVVVVVVVVVVVVVVVVVVVVVVVVVVVVVVVVVVVVVVVVVVVVVVVVVVVVVVVVVVVVVVVVVVVVVVVVVVVVVVPPDPDDDDDDDDDDDPPVVVVVVVVVPDDPPPPPPPPDPDPPPDDDPDDDDDDDDDDDDD

Radius of gyration: 68.81 Å; chains: 1; bounding box: 186×85×222 Å

Sequence (549 aa):
MYNNLSKKFNELNSVHTKLQTGYFQLLETHNQKQKENMEQITKLKTMIVNSFSKGHSIANTSHTTANTSFSTTNTSYSAANTSHTTANTSKPQLQPRAQPRTPAQATPGVRNVTSPPVPSTSSQGFNWNSDEGKRIGAFFSKSKIEMNAIKNELRTTQGERETLKRRVIELTTQLETKSKADADTMTAIDKAELLEAELEDLNVRLDKCESDLEAARTELSELKSRNAELEAENESQREKLDADRSVMEDAKKSLASLHEEYQKVQSKLAQSRGALGAQDDALSSGPDTSQTSVDSPVSEKALGKQREVQPPTPADWKKSATTITTLQRAVWRLRQEKVALEKQLSELKQKLQTLEEENTALGIKLHTSADVASELSKLHIAANERSVNTENKLHAVEKELKRANELIALREREKEDLEIATRSVELARQAEFASRIKSLEAELSDLIKARDAALAQIDDWEENRGMWKRWGEAMALRAKQWQEEARKARKPRSVETNVHTKVHWKSLRHSLRLLSLPCTYHLTWEETQPILVRDLTTCLIPTSTVIAM

Secondary structure (DSSP, 8-state):
-HHHHHHHHHHHHHHHHHHHHHHHHHHHHHHHHHHHHHHHHHHHHHHHHHHHHTS----------PPPP----------------------------------------------------------TTSHHHHHHHHHHHHHHHHHHHHHHHHHHHHHHHHHHHHHHHHHHHHHHHHTTSSSTHHHHHHHHHHHHHHHHHHHHHHHHHHHHHHHHHHHHHHHHHHHHHHHHHHHHHHHHHHHHHHHHHHHHHHHHHHHHHHHHHHHHHHHHHHHHHHHHHHHHTS-----------------------PPPPHHHHHHHHHHHHHHHHHHHHHHHHHHHHHHHHHHHHHHHHHHHHHHHHHHHHHHHHHHHHHHHHHHHHHHHHHHHHHHHHHHHHHHHHHHHHHHHHHHHHHHHHHHHHHHHHHHHHHHHHHHHHHHHHHHHHHHHHHHHHHHHHHHHHHHHHHHHHHHHHHHHHHHHHHHHHHHHHTS-------------HHHHHHHHHHS----------------------------------